Protein 4USX (pdb70)

Secondary structure (DSSP, 8-state):
-BPPPSBPPP-STTSB-BHHHHHHHHHHH-TT-EE-TTT-PEEPP-EEEE-SSS-EEEESSHHHHHHHHTTT-BTTEEE---SPPPEE-STTEEEESTT-EE-STT-EEESTT-B--------EEEETTEEEE-S--S-SEEEESSBTTB-EEEESBPPPP-STT---B-BHHHHHHHHHHHHHHHHHHHHHHHHHH--B-TTT--B-/--BPPPSBPPP-STTSBPBHHHHHHHHHHH-TT-EE-TTT-PEEPP-EEEE-SSS-EEEESSHHHHHHHHTTT-BTTEEEE--SPPPEE-STT-EEESTT-EE-STT-EEESTT-B--------EEEETTEEEE-S--S-SEEEES-BTTB-EEEESBPPPP-STT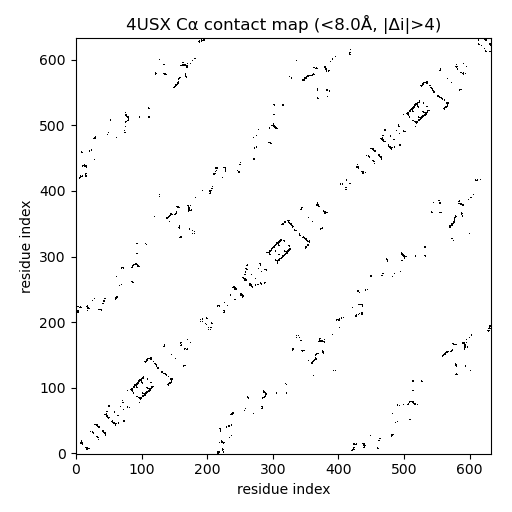---B-BHHHHHHHHHHHHHHHHHHHHHHHHHHHH-----TTT---/--BPPPSBPPP-STTSB-BHHHHHHHHHHH-TT-EE-TTT-PEEPP-EEEE-SSS-EEEESSHHHHHHHHTTT-BTTEEE---SPPPEE-STT-EEESTT-EE-STT-EEESTT-B--------EEEETTEEEE-S--S-SEEEES-BTTB-EEEESBPPPP-STT---B-BHHHHHHHHHHHHHHHHHHHHHHHHHH---S-EE-TTT--EE-

Foldseek 3Di:
DDDDPPADADDDPPGDHDPVRVQVVLVVQDQPWGQDPVPRDTDFHWDWADAQPRDIDIDRDDVVRVVCCVARNHPPAGEHDPAADEEECEDCEEFHYHCFYENYHHEYAAYHAWYFDFDAFDFWDADPNRTQGAAPGHDPYYYTDHDVVGHDDDDPADAFDDDRHTPGDHDPVRVVVVVVVVVVVLVVLVVVQVVVLCPADSVVRDRD/DDDDDDDADADDDPPGDHDPVVVQVVQVVQPQPWGQDPPPRDTDFHWDWFDAQPPDIDIDGDDVVRVVCCVAQNHPPAGEHDDAADEEECADCEEFHYHCFYQHYHHEYAAYHAWYFDFDAFDFWDADPNDTQGAAPRDDPGYYTDHDVVGHDDDDPADAFDDDRHTPGDHDPVVVVVVVVVVVVVLVVLQVVQQVVCVVPPDADSVVGRD/DDDDDPDADADDDPPGDHDQVRVQVVLVVQPQPWGQDPPPRDTAFHWDWADAQPGDIDIDRDDVVRVVCCVAQNHVPAGEHDPAADEEQQADCEAFHYHCFYEHYHPEYAAYHAWYFDFDAFDFWDADPNRTQGAAPGHDPGYYTDHDVVGHDDDDPADAFDDDRHTPGDHDDVVVVVVVVVVVVVLVVLVVVQAVVPPDDPWDADSVVRDTRD

Sequence (633 aa):
PVALHNVAPGTASTDAVNVGQLGAVTTGLGGGAAIDPKTGAVTAPSYTVYNADGTTSNVGNVGAAIDAINSTGIKYFHANSTKPDSQALGADSVAIGPNAVANNAGDVALGSSGAVTSQAGGTLSETINGVTYSFAGTTPIGTVSVGAPGVERTITNVAAGRIGQSSTDAINGSQLYGTNQSIEALTDKMNSLGNTVANSYNPQTGAVNGPVALHNVAPGTASTDAVNVGQLGAVTTGLGGGAAIDPKTGAVTAPSYTVYNADGTTSNVGNVGAAIDAINSTGIKYFHANSTKPDSQALGADSVAIGPNAVANNAGDVALGSGAVTSQAGGTLSETINGVTYSFAGTTPIGTVSVGAPGVERTITNVAAGRIGQSSTDAINGSQLYGTNQSIEALTDKMNSLGNTVANTLASYNPQTGAVGPVALHNVAPGTASTDAVNVGQLGAVTTGLGGGAAIDPKTGAVTAPSYTVYNADGTTSNVGNVGAAIDAINSTGIKYFHANSTKPDSQALGADSVAIGPNAVANNAGDVALGSSGAVTSQAGGTLSETINGVTYSFAGTTPIGTVSVGAPGVERTITNVAAGRIGQSSTDAINGSQLYGTNQSIEALTDKMNSLGNTVANGSGASYNPQTGAVNG

CATH classification: 2.150.10.10

Structure (mmCIF, N/CA/C/O backbone):
data_4USX
#
_entry.id   4USX
#
_cell.length_a   63.115
_cell.length_b   58.852
_cell.length_c   74.407
_cell.angle_alpha   90.00
_cell.angle_beta   104.65
_cell.angle_gamma   90.00
#
_symmetry.space_group_name_H-M   'P 1 21 1'
#
loop_
_entity.id
_entity.type
_entity.pdbx_description
1 polymer 'TRIMERIC AUTOTRANSPORTER ADHESIN'
2 non-polymer 'MAGNESIUM ION'
3 water water
#
loop_
_atom_site.group_PDB
_atom_site.id
_atom_site.type_symbol
_atom_site.label_atom_id
_atom_site.label_alt_id
_atom_site.label_comp_id
_atom_site.label_asym_id
_atom_site.label_entity_id
_atom_site.label_seq_id
_atom_site.pdbx_PDB_ins_code
_atom_site.Cartn_x
_atom_site.Cartn_y
_atom_site.Cartn_z
_atom_site.occupancy
_atom_site.B_iso_or_equiv
_atom_site.auth_seq_id
_atom_site.auth_comp_id
_atom_site.auth_asym_id
_atom_site.auth_atom_id
_atom_site.pdbx_PDB_model_num
ATOM 1 N N . PRO A 1 38 ? 39.444 4.875 72.563 1.00 49.17 678 PRO A N 1
ATOM 2 C CA . PRO A 1 38 ? 39.933 6.212 72.892 1.00 40.46 678 PRO A CA 1
ATOM 3 C C . PRO A 1 38 ? 40.999 6.745 71.933 1.00 36.38 678 PRO A C 1
ATOM 4 O O . PRO A 1 38 ? 41.066 7.960 71.765 1.00 39.57 678 PRO A O 1
ATOM 8 N N . VAL A 1 39 ? 41.818 5.887 71.326 1.00 36.68 679 VAL A N 1
ATOM 9 C CA . VAL A 1 39 ? 42.907 6.399 70.488 1.00 32.50 679 VAL A CA 1
ATOM 10 C C . VAL A 1 39 ? 42.908 5.829 69.064 1.00 39.02 679 VAL A C 1
ATOM 11 O O . VAL A 1 39 ? 42.614 4.653 68.844 1.00 36.72 679 VAL A O 1
ATOM 15 N N . ALA A 1 40 ? 43.230 6.687 68.099 1.00 36.89 680 ALA A N 1
ATOM 16 C CA . ALA A 1 40 ? 43.242 6.310 66.691 1.00 37.59 680 ALA A CA 1
ATOM 17 C C . ALA A 1 40 ? 44.565 5.676 66.285 1.00 40.08 680 ALA A C 1
ATOM 18 O O . ALA A 1 40 ? 45.632 6.088 66.749 1.00 43.30 680 ALA A O 1
ATOM 20 N N . LEU A 1 41 ? 44.483 4.677 65.412 1.00 37.62 681 LEU A N 1
ATOM 21 C CA . LEU A 1 41 ? 45.667 4.041 64.840 1.00 29.22 681 LEU A CA 1
ATOM 22 C C . LEU A 1 41 ? 45.984 4.643 63.476 1.00 32.86 681 LEU A C 1
ATOM 23 O O . LEU A 1 41 ? 45.178 4.532 62.542 1.00 29.68 681 LEU A O 1
ATOM 28 N N . HIS A 1 42 ? 47.151 5.269 63.354 1.00 28.10 682 HIS A N 1
ATOM 29 C CA . HIS A 1 42 ? 47.541 5.908 62.100 1.00 29.26 682 HIS A CA 1
ATOM 30 C C . HIS A 1 42 ? 48.442 5.020 61.248 1.00 26.63 682 HIS A C 1
ATOM 31 O O . HIS A 1 42 ? 48.900 3.968 61.693 1.00 27.35 682 HIS A O 1
ATOM 38 N N . ASN A 1 43 ? 48.686 5.467 60.020 1.00 27.16 683 ASN A N 1
ATOM 39 C CA . ASN A 1 43 ? 49.670 4.859 59.133 1.00 27.73 683 ASN A CA 1
ATOM 40 C C . ASN A 1 43 ? 49.399 3.379 58.887 1.00 29.71 683 ASN A C 1
ATOM 41 O O . ASN A 1 43 ? 50.332 2.579 58.789 1.00 28.38 683 ASN A O 1
ATOM 46 N N . VAL A 1 44 ? 48.118 3.023 58.794 1.00 23.74 684 VAL A N 1
ATOM 47 C CA . VAL A 1 44 ? 47.713 1.653 58.483 1.00 26.32 684 VAL A CA 1
ATOM 48 C C . VAL A 1 44 ? 47.517 1.500 56.979 1.00 28.42 684 VAL A C 1
ATOM 49 O O . VAL A 1 44 ? 46.695 2.198 56.378 1.00 24.24 684 VAL A O 1
ATOM 53 N N . ALA A 1 45 ? 48.286 0.595 56.379 1.00 25.81 685 ALA A N 1
ATOM 54 C CA . ALA A 1 45 ? 48.161 0.292 54.964 1.00 26.11 685 ALA A CA 1
ATOM 55 C C . ALA A 1 45 ? 46.915 -0.571 54.747 1.00 23.86 685 ALA A C 1
ATOM 56 O O . ALA A 1 45 ? 46.444 -1.216 55.681 1.00 22.13 685 ALA A O 1
ATOM 58 N N . PRO A 1 46 ? 46.372 -0.575 53.521 1.00 24.05 686 PRO A N 1
ATOM 59 C CA . PRO A 1 46 ? 45.144 -1.349 53.260 1.00 20.84 686 PRO A CA 1
ATOM 60 C C . PRO A 1 46 ? 45.319 -2.848 53.531 1.00 20.67 686 PRO A C 1
ATOM 61 O O . PRO A 1 46 ? 46.319 -3.442 53.099 1.00 19.89 686 PRO A O 1
ATOM 65 N N . GLY A 1 47 ? 44.369 -3.445 54.248 1.00 18.18 687 GLY A N 1
ATOM 66 C CA . GLY A 1 47 ? 44.440 -4.870 54.558 1.00 16.16 687 GLY A CA 1
ATOM 67 C C . GLY A 1 47 ? 44.131 -5.725 53.348 1.00 20.72 687 GLY A C 1
ATOM 68 O O . GLY A 1 47 ? 43.321 -5.341 52.512 1.00 20.68 687 GLY A O 1
ATOM 69 N N . THR A 1 48 ? 44.766 -6.892 53.251 1.00 21.53 688 THR A N 1
ATOM 70 C CA . THR A 1 48 ? 44.528 -7.798 52.126 1.00 22.02 688 THR A CA 1
ATOM 71 C C . THR A 1 48 ? 44.036 -9.184 52.550 1.00 23.25 688 THR A C 1
ATOM 72 O O . THR A 1 48 ? 43.044 -9.682 52.026 1.00 23.09 688 THR A O 1
ATOM 76 N N . ALA A 1 49 ? 44.749 -9.819 53.476 1.00 21.35 689 ALA A N 1
ATOM 77 C CA . ALA A 1 49 ? 44.312 -11.101 54.022 1.00 19.67 689 ALA A CA 1
ATOM 78 C C . ALA A 1 49 ? 43.101 -10.883 54.927 1.00 20.97 689 ALA A C 1
ATOM 79 O O . ALA A 1 49 ? 42.911 -9.786 55.455 1.00 18.22 689 ALA A O 1
ATOM 81 N N . SER A 1 50 ? 42.294 -11.922 55.125 1.00 18.82 690 SER A N 1
ATOM 82 C CA . SER A 1 50 ? 41.033 -11.761 55.850 1.00 22.43 690 SER A CA 1
ATOM 83 C C . SER A 1 50 ? 41.251 -11.296 57.286 1.00 21.11 690 SER A C 1
ATOM 84 O O . SER A 1 50 ? 40.379 -10.650 57.867 1.00 18.61 690 SER A O 1
ATOM 87 N N . THR A 1 51 ? 42.414 -11.612 57.859 1.00 20.35 691 THR A N 1
ATOM 88 C CA . THR A 1 51 ? 42.713 -11.169 59.218 1.00 18.77 691 THR A CA 1
ATOM 89 C C . THR A 1 51 ? 43.606 -9.931 59.275 1.00 20.03 691 THR A C 1
ATOM 90 O O . THR A 1 51 ? 44.286 -9.713 60.273 1.00 20.54 691 THR A O 1
ATOM 94 N N . ASP A 1 52 ? 43.592 -9.123 58.216 1.00 20.34 692 ASP A N 1
ATOM 95 C CA . ASP A 1 52 ? 44.268 -7.821 58.214 1.00 20.03 692 ASP A CA 1
ATOM 96 C C . ASP A 1 52 ? 43.318 -6.709 58.627 1.00 23.15 692 ASP A C 1
ATOM 97 O O . ASP A 1 52 ? 42.122 -6.785 58.347 1.00 16.71 692 ASP A O 1
ATOM 102 N N . ALA A 1 53 ? 43.847 -5.661 59.258 1.00 18.57 693 ALA A N 1
ATOM 103 C CA . ALA A 1 53 ? 43.020 -4.506 59.619 1.00 21.21 693 ALA A CA 1
ATOM 104 C C . ALA A 1 53 ? 42.601 -3.741 58.377 1.00 18.95 693 ALA A C 1
ATOM 105 O O . ALA A 1 53 ? 43.280 -3.774 57.357 1.00 18.77 693 ALA A O 1
ATOM 107 N N . VAL A 1 54 ? 41.472 -3.051 58.480 1.00 17.91 694 VAL A N 1
ATOM 108 C CA . VAL A 1 54 ? 40.913 -2.269 57.386 1.00 18.87 694 VAL A CA 1
ATOM 109 C C . VAL A 1 54 ? 41.135 -0.772 57.624 1.00 20.89 694 VAL A C 1
ATOM 110 O O . VAL A 1 54 ? 40.976 -0.317 58.758 1.00 19.99 694 VAL A O 1
ATOM 114 N N . ASN A 1 55 ? 41.493 -0.003 56.591 1.00 16.14 695 ASN A N 1
ATOM 115 C CA . ASN A 1 55 ? 41.614 1.438 56.791 1.00 20.82 695 ASN A CA 1
ATOM 116 C C . ASN A 1 55 ? 40.467 2.249 56.181 1.00 20.65 695 ASN A C 1
ATOM 117 O O . ASN A 1 55 ? 39.646 1.729 55.438 1.00 20.57 695 ASN A O 1
ATOM 122 N N . VAL A 1 56 ? 40.419 3.529 56.534 1.00 20.40 696 VAL A N 1
ATOM 123 C CA . VAL A 1 56 ? 39.349 4.431 56.108 1.00 19.99 696 VAL A CA 1
ATOM 124 C C . VAL A 1 56 ? 39.181 4.515 54.584 1.00 22.28 696 VAL A C 1
ATOM 125 O O . VAL A 1 56 ? 38.049 4.594 54.074 1.00 18.78 696 VAL A O 1
ATOM 129 N N . GLY A 1 57 ? 40.299 4.485 53.863 1.00 20.60 697 GLY A N 1
ATOM 130 C CA . GLY A 1 57 ? 40.268 4.476 52.412 1.00 22.16 697 GLY A CA 1
ATOM 131 C C . GLY A 1 57 ? 39.475 3.309 51.865 1.00 21.13 697 GLY A C 1
ATOM 132 O O . GLY A 1 57 ? 38.721 3.442 50.894 1.00 19.44 697 GLY A O 1
ATOM 133 N N . GLN A 1 58 ? 39.646 2.151 52.495 1.00 19.65 698 GLN A N 1
ATOM 134 C CA . GLN A 1 58 ? 38.914 0.965 52.102 1.00 18.45 698 GLN A CA 1
ATOM 135 C C . GLN A 1 58 ? 37.434 1.094 52.457 1.00 21.34 698 GLN A C 1
ATOM 136 O O . GLN A 1 58 ? 36.577 0.825 51.619 1.00 20.06 698 GLN A O 1
ATOM 142 N N . LEU A 1 59 ? 37.124 1.511 53.685 1.00 18.85 699 LEU A N 1
ATOM 143 C CA . LEU A 1 59 ? 35.718 1.646 54.081 1.00 21.01 699 LEU A CA 1
ATOM 144 C C . LEU A 1 59 ? 35.027 2.727 53.252 1.00 21.25 699 LEU A C 1
ATOM 145 O O . LEU A 1 59 ? 33.851 2.585 52.889 1.00 20.27 699 LEU A O 1
ATOM 150 N N . GLY A 1 60 ? 35.758 3.801 52.959 1.00 21.13 700 GLY A N 1
ATOM 151 C CA . GLY A 1 60 ? 35.221 4.901 52.164 1.00 22.01 700 GLY A CA 1
ATOM 152 C C . GLY A 1 60 ? 34.761 4.449 50.788 1.00 22.93 700 GLY A C 1
ATOM 153 O O . GLY A 1 60 ? 33.792 4.985 50.225 1.00 23.59 700 GLY A O 1
ATOM 154 N N . ALA A 1 61 ? 35.451 3.454 50.233 1.00 22.01 701 ALA A N 1
ATOM 155 C CA . ALA A 1 61 ? 35.060 2.915 48.934 1.00 24.88 701 ALA A CA 1
ATOM 156 C C . ALA A 1 61 ? 33.696 2.241 49.017 1.00 22.85 701 ALA A C 1
ATOM 157 O O . ALA A 1 61 ? 32.922 2.271 48.064 1.00 20.70 701 ALA A O 1
ATOM 159 N N . VAL A 1 62 ? 33.391 1.649 50.167 1.00 22.67 702 VAL A N 1
ATOM 160 C CA . VAL A 1 62 ? 32.095 1.011 50.354 1.00 22.48 702 VAL A CA 1
ATOM 161 C C . VAL A 1 62 ? 30.979 2.036 50.512 1.00 24.00 702 VAL A C 1
ATOM 162 O O . VAL A 1 62 ? 29.900 1.869 49.934 1.00 24.02 702 VAL A O 1
ATOM 166 N N . THR A 1 63 ? 31.218 3.101 51.279 1.00 20.96 703 THR A N 1
ATOM 167 C CA . THR A 1 63 ? 30.230 4.177 51.346 1.00 22.47 703 THR A CA 1
ATOM 168 C C . THR A 1 63 ? 30.033 4.785 49.967 1.00 22.80 703 THR A C 1
ATOM 169 O O . THR A 1 63 ? 28.914 5.128 49.582 1.00 21.58 703 THR A O 1
ATOM 173 N N . THR A 1 64 ? 31.118 4.917 49.216 1.00 17.08 704 THR A N 1
ATOM 174 C CA . THR A 1 64 ? 31.010 5.466 47.873 1.00 19.27 704 THR A CA 1
ATOM 175 C C . THR A 1 64 ? 30.100 4.574 46.992 1.00 18.58 704 THR A C 1
ATOM 176 O O . THR A 1 64 ? 29.320 5.082 46.181 1.00 17.23 704 THR A O 1
ATOM 180 N N . GLY A 1 65 ? 30.190 3.259 47.184 1.00 15.67 705 GLY A N 1
ATOM 181 C CA . GLY A 1 65 ? 29.352 2.301 46.469 1.00 17.26 705 GLY A CA 1
ATOM 182 C C . GLY A 1 65 ? 27.881 2.384 46.829 1.00 17.50 705 GLY A C 1
ATOM 183 O O . GLY A 1 65 ? 27.009 2.033 46.024 1.00 16.84 705 GLY A O 1
ATOM 184 N N . LEU A 1 66 ? 27.594 2.816 48.051 1.00 13.81 706 LEU A N 1
ATOM 185 C CA . LEU A 1 66 ? 26.213 3.055 48.470 1.00 21.33 706 LEU A CA 1
ATOM 186 C C . LEU A 1 66 ? 25.618 4.262 47.741 1.00 18.96 706 LEU A C 1
ATOM 187 O O . LEU A 1 66 ? 24.427 4.282 47.359 1.00 16.24 706 LEU A O 1
ATOM 192 N N . GLY A 1 67 ? 26.455 5.276 47.552 1.00 17.95 707 GLY A N 1
ATOM 193 C CA . GLY A 1 67 ? 26.012 6.510 46.925 1.00 16.13 707 GLY A CA 1
ATOM 194 C C . GLY A 1 67 ? 25.080 7.299 47.822 1.00 16.92 707 GLY A C 1
ATOM 195 O O . GLY A 1 67 ? 25.091 7.129 49.036 1.00 16.70 707 GLY A O 1
ATOM 196 N N . GLY A 1 68 ? 24.269 8.163 47.212 1.00 18.48 708 GLY A N 1
ATOM 197 C CA . GLY A 1 68 ? 23.277 8.947 47.930 1.00 19.53 708 GLY A CA 1
ATOM 198 C C . GLY A 1 68 ? 23.847 9.812 49.029 1.00 18.41 708 GLY A C 1
ATOM 199 O O . GLY A 1 68 ? 23.170 10.082 50.030 1.00 16.91 708 GLY A O 1
ATOM 200 N N . GLY A 1 69 ? 25.099 10.229 48.855 1.00 18.43 709 GLY A N 1
ATOM 201 C CA . GLY A 1 69 ? 25.773 11.064 49.838 1.00 21.16 709 GLY A CA 1
ATOM 202 C C . GLY A 1 69 ? 26.367 10.351 51.046 1.00 20.84 709 GLY A C 1
ATOM 203 O O . GLY A 1 69 ? 26.839 11.009 51.993 1.00 18.39 709 GLY A O 1
ATOM 204 N N . ALA A 1 70 ? 26.347 9.019 51.037 1.00 17.74 710 ALA A N 1
ATOM 205 C CA . ALA A 1 70 ? 26.968 8.257 52.120 1.00 16.59 710 ALA A CA 1
ATOM 206 C C . ALA A 1 70 ? 28.446 8.641 52.200 1.00 17.90 710 ALA A C 1
ATOM 207 O O . ALA A 1 70 ? 29.108 8.793 51.173 1.00 20.49 710 ALA A O 1
ATOM 209 N N . ALA A 1 71 ? 28.957 8.826 53.409 1.00 17.46 711 ALA A N 1
ATOM 210 C CA . ALA A 1 71 ? 30.314 9.350 53.555 1.00 18.33 711 ALA A CA 1
ATOM 211 C C . ALA A 1 71 ? 30.885 9.161 54.942 1.00 21.05 711 ALA A C 1
ATOM 212 O O . ALA A 1 71 ? 30.150 8.979 55.911 1.00 20.10 711 ALA A O 1
ATOM 214 N N . ILE A 1 72 ? 32.214 9.232 55.026 1.00 20.09 712 ILE A N 1
ATOM 215 C CA . ILE A 1 72 ? 32.905 9.285 56.303 1.00 18.63 712 ILE A CA 1
ATOM 216 C C . ILE A 1 72 ? 33.435 10.709 56.505 1.00 24.14 712 ILE A C 1
ATOM 217 O O . ILE A 1 72 ? 34.127 11.252 55.643 1.00 19.35 712 ILE A O 1
ATOM 222 N N . ASP A 1 73 ? 33.092 11.325 57.630 1.00 21.64 713 ASP A N 1
ATOM 223 C CA . ASP A 1 73 ? 33.514 12.696 57.881 1.00 23.60 713 ASP A CA 1
ATOM 224 C C . ASP A 1 73 ? 35.030 12.751 58.140 1.00 25.88 713 ASP A C 1
ATOM 225 O O . ASP A 1 73 ? 35.534 12.066 59.030 1.00 22.61 713 ASP A O 1
ATOM 230 N N . PRO A 1 74 ? 35.761 13.559 57.347 1.00 27.72 714 PRO A N 1
ATOM 231 C CA . PRO A 1 74 ? 37.228 13.615 57.448 1.00 28.99 714 PRO A CA 1
ATOM 232 C C . PRO A 1 74 ? 37.732 14.245 58.749 1.00 32.89 714 PRO A C 1
ATOM 233 O O . PRO A 1 74 ? 38.926 14.153 59.058 1.00 31.21 714 PRO A O 1
ATOM 237 N N . LYS A 1 75 ? 36.825 14.856 59.506 1.00 29.44 715 LYS A N 1
ATOM 238 C CA . LYS A 1 75 ? 37.165 15.526 60.759 1.00 32.66 715 LYS A CA 1
ATOM 239 C C . LYS A 1 75 ? 36.951 14.605 61.954 1.00 31.73 715 LYS A C 1
ATOM 240 O O . LYS A 1 75 ? 37.795 14.509 62.845 1.00 32.32 715 LYS A O 1
ATOM 246 N N . THR A 1 76 ? 35.824 13.900 61.948 1.00 26.94 716 THR A N 1
ATOM 247 C CA . THR A 1 76 ? 35.360 13.157 63.123 1.00 27.27 716 THR A CA 1
ATOM 248 C C . THR A 1 76 ? 35.213 11.651 62.918 1.00 28.78 716 THR A C 1
ATOM 249 O O . THR A 1 76 ? 35.101 10.897 63.888 1.00 27.86 716 THR A O 1
ATOM 253 N N . GLY A 1 77 ? 35.208 11.207 61.665 1.00 25.12 717 GLY A N 1
ATOM 254 C CA . GLY A 1 77 ? 35.063 9.792 61.382 1.00 24.56 717 GLY A CA 1
ATOM 255 C C . GLY A 1 77 ? 33.618 9.326 61.404 1.00 22.65 717 GLY A C 1
ATOM 256 O O . GLY A 1 77 ? 33.336 8.144 61.179 1.00 20.04 717 GLY A O 1
ATOM 257 N N . ALA A 1 78 ? 32.696 10.249 61.673 1.00 25.80 718 ALA A N 1
ATOM 258 C CA . ALA A 1 78 ? 31.269 9.917 61.687 1.00 21.54 718 ALA A CA 1
ATOM 259 C C . ALA A 1 78 ? 30.810 9.488 60.302 1.00 17.72 718 ALA A C 1
ATOM 260 O O . ALA A 1 78 ? 31.247 10.043 59.295 1.00 19.62 718 ALA A O 1
ATOM 262 N N . VAL A 1 79 ? 29.933 8.490 60.251 1.00 22.93 719 VAL A N 1
ATOM 263 C CA . VAL A 1 79 ? 29.410 8.018 58.974 1.00 19.28 719 VAL A CA 1
ATOM 264 C C . VAL A 1 79 ? 28.049 8.654 58.652 1.00 22.13 719 VAL A C 1
ATOM 265 O O . VAL A 1 79 ? 27.124 8.629 59.463 1.00 25.34 719 VAL A O 1
ATOM 269 N N . THR A 1 80 ? 27.946 9.244 57.473 1.00 16.51 720 THR A N 1
ATOM 270 C CA . THR A 1 80 ? 26.666 9.778 56.994 1.00 19.17 720 THR A CA 1
ATOM 271 C C . THR A 1 80 ? 25.903 8.670 56.265 1.00 18.34 720 THR A C 1
ATOM 272 O O . THR A 1 80 ? 26.459 8.038 55.374 1.00 19.61 720 THR A O 1
ATOM 276 N N . ALA A 1 81 ? 24.646 8.428 56.640 1.00 20.15 721 ALA A N 1
ATOM 277 C CA . ALA A 1 81 ? 23.807 7.462 55.908 1.00 20.16 721 ALA A CA 1
ATOM 278 C C . ALA A 1 81 ? 23.590 7.889 54.458 1.00 18.16 721 ALA A C 1
ATOM 279 O O . ALA A 1 81 ? 23.647 9.080 54.136 1.00 19.18 721 ALA A O 1
ATOM 281 N N . PRO A 1 82 ? 23.327 6.917 53.568 1.00 17.39 722 PRO A N 1
ATOM 282 C CA . PRO A 1 82 ? 22.901 7.310 52.226 1.00 18.59 722 PRO A CA 1
ATOM 283 C C . PRO A 1 82 ? 21.500 7.905 52.286 1.00 15.78 722 PRO A C 1
ATOM 284 O O . PRO A 1 82 ? 20.754 7.603 53.221 1.00 16.91 722 PRO A O 1
ATOM 288 N N . SER A 1 83 ? 21.149 8.743 51.320 1.00 15.46 723 SER A N 1
ATOM 289 C CA . SER A 1 83 ? 19.774 9.237 51.221 1.00 19.82 723 SER A CA 1
ATOM 290 C C . SER A 1 83 ? 19.245 8.987 49.808 1.00 16.63 723 SER A C 1
ATOM 291 O O . SER A 1 83 ? 19.761 9.554 48.841 1.00 17.28 723 SER A O 1
ATOM 294 N N . TYR A 1 84 ? 18.240 8.118 49.687 1.00 17.66 724 TYR A N 1
ATOM 295 C CA . TYR A 1 84 ? 17.684 7.772 48.383 1.00 15.63 724 TYR A CA 1
ATOM 296 C C . TYR A 1 84 ? 16.277 8.326 48.205 1.00 16.62 724 TYR A C 1
ATOM 297 O O . TYR A 1 84 ? 15.420 8.133 49.065 1.00 18.59 724 TYR A O 1
ATOM 306 N N . THR A 1 85 ? 16.040 8.987 47.080 1.00 15.40 725 THR A N 1
ATOM 307 C CA . THR A 1 85 ? 14.717 9.513 46.764 1.00 13.25 725 THR A CA 1
ATOM 308 C C . THR A 1 85 ? 13.839 8.451 46.102 1.00 15.33 725 THR A C 1
ATOM 309 O O . THR A 1 85 ? 14.199 7.886 45.064 1.00 13.01 725 THR A O 1
ATOM 313 N N . VAL A 1 86 ? 12.683 8.191 46.701 1.00 13.49 726 VAL A N 1
ATOM 314 C CA . VAL A 1 86 ? 11.711 7.303 46.072 1.00 12.61 726 VAL A CA 1
ATOM 315 C C . VAL A 1 86 ? 10.438 8.093 45.787 1.00 15.65 726 VAL A C 1
ATOM 316 O O . VAL A 1 86 ? 10.168 9.117 46.424 1.00 12.86 726 VAL A O 1
ATOM 320 N N . TYR A 1 87 ? 9.667 7.623 44.812 1.00 13.70 727 TYR A N 1
ATOM 321 C CA . TYR A 1 87 ? 8.516 8.392 44.335 1.00 13.29 727 TYR A CA 1
ATOM 322 C C . TYR A 1 87 ? 7.235 7.754 44.822 1.00 14.87 727 TYR A C 1
ATOM 323 O O . TYR A 1 87 ? 6.996 6.573 44.581 1.00 11.10 727 TYR A O 1
ATOM 332 N N . ASN A 1 88 ? 6.426 8.526 45.545 1.00 13.94 728 ASN A N 1
ATOM 333 C CA . ASN A 1 88 ? 5.165 8.007 46.069 1.00 14.22 728 ASN A CA 1
ATOM 334 C C . ASN A 1 88 ? 4.089 8.058 44.978 1.00 12.69 728 ASN A C 1
ATOM 335 O O . ASN A 1 88 ? 4.379 8.467 43.855 1.00 13.20 728 ASN A O 1
ATOM 340 N N . ALA A 1 89 ? 2.865 7.639 45.299 1.00 12.58 729 ALA A N 1
ATOM 341 C CA . ALA A 1 89 ? 1.809 7.580 44.284 1.00 15.07 729 ALA A CA 1
ATOM 342 C C . ALA A 1 89 ? 0.930 8.836 44.244 1.00 17.15 729 ALA A C 1
ATOM 343 O O . ALA A 1 89 ? 0.027 8.943 43.403 1.00 14.46 729 ALA A O 1
ATOM 345 N N . ASP A 1 90 ? 1.199 9.786 45.137 1.00 13.69 730 ASP A N 1
ATOM 346 C CA . ASP A 1 90 ? 0.358 10.978 45.285 1.00 15.07 730 ASP A CA 1
ATOM 347 C C . ASP A 1 90 ? 1.041 12.273 44.849 1.00 16.02 730 ASP A C 1
ATOM 348 O O . ASP A 1 90 ? 0.669 13.362 45.297 1.00 19.09 730 ASP A O 1
ATOM 353 N N . GLY A 1 91 ? 2.048 12.166 43.993 1.00 14.51 731 GLY A N 1
ATOM 354 C CA . GLY A 1 91 ? 2.736 13.355 43.515 1.00 14.34 731 GLY A CA 1
ATOM 355 C C . GLY A 1 91 ? 3.850 13.831 44.439 1.00 16.40 731 GLY A C 1
ATOM 356 O O . GLY A 1 91 ? 4.503 14.848 44.160 1.00 16.16 731 GLY A O 1
ATOM 357 N N . THR A 1 92 ? 4.067 13.110 45.536 1.00 14.21 732 THR A N 1
ATOM 358 C CA . THR A 1 92 ? 5.150 13.439 46.472 1.00 17.20 732 THR A CA 1
ATOM 359 C C . THR A 1 92 ? 6.334 12.497 46.314 1.00 16.67 732 THR A C 1
ATOM 360 O O . THR A 1 92 ? 6.224 11.465 45.663 1.00 15.05 732 THR A O 1
ATOM 364 N N . THR A 1 93 ? 7.463 12.861 46.925 1.00 15.80 733 THR A N 1
ATOM 365 C CA . THR A 1 93 ? 8.606 11.961 47.064 1.00 16.95 733 THR A CA 1
ATOM 366 C C . THR A 1 93 ? 8.935 11.799 48.551 1.00 17.92 733 THR A C 1
ATOM 367 O O . THR A 1 93 ? 8.505 12.610 49.385 1.00 16.79 733 THR A O 1
ATOM 371 N N . SER A 1 94 ? 9.669 10.741 48.882 1.00 17.81 734 SER A N 1
ATOM 372 C CA . SER A 1 94 ? 10.217 10.556 50.228 1.00 16.91 734 SER A CA 1
ATOM 373 C C . SER A 1 94 ? 11.699 10.223 50.126 1.00 18.70 734 SER A C 1
ATOM 374 O O . SER A 1 94 ? 12.138 9.699 49.105 1.00 16.03 734 SER A O 1
ATOM 377 N N . ASN A 1 95 ? 12.470 10.541 51.167 1.00 18.62 735 ASN A N 1
ATOM 378 C CA . ASN A 1 95 ? 13.856 10.077 51.254 1.00 18.13 735 ASN A CA 1
ATOM 379 C C . ASN A 1 95 ? 13.981 8.922 52.241 1.00 16.85 735 ASN A C 1
ATOM 380 O O . ASN A 1 95 ? 13.457 8.995 53.352 1.00 17.53 735 ASN A O 1
ATOM 385 N N . VAL A 1 96 ? 14.664 7.850 51.844 1.00 16.54 736 VAL A N 1
ATOM 386 C CA . VAL A 1 96 ? 14.884 6.728 52.760 1.00 14.14 736 VAL A CA 1
ATOM 387 C C . VAL A 1 96 ? 16.385 6.546 52.969 1.00 16.04 736 VAL A C 1
ATOM 388 O O . VAL A 1 96 ? 17.185 6.974 52.129 1.00 17.84 736 VAL A O 1
ATOM 392 N N . GLY A 1 97 ? 16.758 5.921 54.088 1.00 17.11 737 GLY A N 1
ATOM 393 C CA . GLY A 1 97 ? 18.149 5.917 54.543 1.00 15.12 737 GLY A CA 1
ATOM 394 C C . GLY A 1 97 ? 18.917 4.614 54.371 1.00 15.20 737 GLY A C 1
ATOM 395 O O . GLY A 1 97 ? 20.020 4.450 54.887 1.00 15.29 737 GLY A O 1
ATOM 396 N N . ASN A 1 98 ? 18.349 3.685 53.619 1.00 14.98 738 ASN A N 1
ATOM 397 C CA . ASN A 1 98 ? 18.999 2.398 53.401 1.00 15.46 738 ASN A CA 1
ATOM 398 C C . ASN A 1 98 ? 18.418 1.723 52.167 1.00 16.92 738 ASN A C 1
ATOM 399 O O . ASN A 1 98 ? 17.285 2.030 51.754 1.00 15.74 738 ASN A O 1
ATOM 404 N N . VAL A 1 99 ? 19.196 0.820 51.573 1.00 15.69 739 VAL A N 1
ATOM 405 C CA . VAL A 1 99 ? 18.853 0.252 50.275 1.00 14.78 739 VAL A CA 1
ATOM 406 C C . VAL A 1 99 ? 17.592 -0.619 50.353 1.00 17.79 739 VAL A C 1
ATOM 407 O O . VAL A 1 99 ? 16.717 -0.543 49.478 1.00 18.13 739 VAL A O 1
ATOM 411 N N . GLY A 1 100 ? 17.468 -1.417 51.410 1.00 14.95 740 GLY A N 1
ATOM 412 C CA . GLY A 1 100 ? 16.259 -2.206 51.610 1.00 14.28 740 GLY A CA 1
ATOM 413 C C . GLY A 1 100 ? 14.968 -1.402 51.573 1.00 14.19 740 GLY A C 1
ATOM 414 O O . GLY A 1 100 ? 13.960 -1.828 50.981 1.00 14.91 740 GLY A O 1
ATOM 415 N N . ALA A 1 101 ? 14.991 -0.229 52.194 1.00 14.41 741 ALA A N 1
ATOM 416 C CA . ALA A 1 101 ? 13.818 0.638 52.254 1.00 14.82 741 ALA A CA 1
ATOM 417 C C . ALA A 1 101 ? 13.450 1.152 50.874 1.00 15.13 741 ALA A C 1
ATOM 418 O O . ALA A 1 101 ? 12.267 1.324 50.559 1.00 17.85 741 ALA A O 1
ATOM 420 N N . ALA A 1 102 ? 14.466 1.399 50.054 1.00 13.35 742 ALA A N 1
ATOM 421 C CA . ALA A 1 102 ? 14.257 1.827 48.675 1.00 14.88 742 ALA A CA 1
ATOM 422 C C . ALA A 1 102 ? 13.662 0.708 47.806 1.00 14.41 742 ALA A C 1
ATOM 423 O O . ALA A 1 102 ? 12.746 0.942 47.014 1.00 13.18 742 ALA A O 1
ATOM 425 N N . ILE A 1 103 ? 14.200 -0.502 47.932 1.00 14.38 743 ILE A N 1
ATOM 426 C CA . ILE A 1 103 ? 13.644 -1.642 47.205 1.00 11.75 743 ILE A CA 1
ATOM 427 C C . ILE A 1 103 ? 12.191 -1.903 47.634 1.00 11.77 743 ILE A C 1
ATOM 428 O O . ILE A 1 103 ? 11.335 -2.221 46.802 1.00 14.06 743 ILE A O 1
ATOM 433 N N . ASP A 1 104 ? 11.905 -1.776 48.926 1.00 14.05 744 ASP A N 1
ATOM 434 C CA . ASP A 1 104 ? 10.545 -1.995 49.404 1.00 15.57 744 ASP A CA 1
ATOM 435 C C . ASP A 1 104 ? 9.579 -0.917 48.881 1.00 12.42 744 ASP A C 1
ATOM 436 O O . ASP A 1 104 ? 8.404 -1.204 48.611 1.00 14.72 744 ASP A O 1
ATOM 441 N N . ALA A 1 105 ? 10.065 0.310 48.729 1.00 12.53 745 ALA A N 1
ATOM 442 C CA . ALA A 1 105 ? 9.247 1.375 48.134 1.00 13.57 745 ALA A CA 1
ATOM 443 C C . ALA A 1 105 ? 8.942 1.075 46.670 1.00 12.66 745 ALA A C 1
ATOM 444 O O . ALA A 1 105 ? 7.791 1.189 46.221 1.00 13.34 745 ALA A O 1
ATOM 446 N N . ILE A 1 106 ? 9.981 0.697 45.931 1.00 13.61 746 ILE A N 1
ATOM 447 C CA . ILE A 1 106 ? 9.846 0.290 44.536 1.00 11.62 746 ILE A CA 1
ATOM 448 C C . ILE A 1 106 ? 8.778 -0.806 44.415 1.00 11.45 746 ILE A C 1
ATOM 449 O O . ILE A 1 106 ? 7.929 -0.767 43.515 1.00 12.03 746 ILE A O 1
ATOM 454 N N . ASN A 1 107 ? 8.790 -1.749 45.356 1.00 12.16 747 ASN A N 1
ATOM 455 C CA . ASN A 1 107 ? 7.827 -2.854 45.348 1.00 12.57 747 ASN A CA 1
ATOM 456 C C . ASN A 1 107 ? 6.523 -2.589 46.104 1.00 14.56 747 ASN A C 1
ATOM 457 O O . ASN A 1 107 ? 5.856 -3.528 46.536 1.00 15.24 747 ASN A O 1
ATOM 462 N N . SER A 1 108 ? 6.146 -1.321 46.247 1.00 12.34 748 SER A N 1
ATOM 463 C CA . SER A 1 108 ? 4.879 -0.999 46.889 1.00 14.71 748 SER A CA 1
ATOM 464 C C . SER A 1 108 ? 4.261 0.232 46.256 1.00 12.96 748 SER A C 1
ATOM 465 O O . SER A 1 108 ? 3.182 0.154 45.675 1.00 14.09 748 SER A O 1
ATOM 468 N N . THR A 1 109 ? 4.958 1.359 46.361 1.00 12.37 749 THR A N 1
ATOM 469 C CA . THR A 1 109 ? 4.460 2.617 45.825 1.00 13.98 749 THR A CA 1
ATOM 470 C C . THR A 1 109 ? 4.889 2.825 44.376 1.00 14.08 749 THR A C 1
ATOM 471 O O . THR A 1 109 ? 4.321 3.659 43.669 1.00 14.74 749 THR A O 1
ATOM 475 N N . GLY A 1 110 ? 5.884 2.065 43.928 1.00 12.80 750 GLY A N 1
ATOM 476 C CA . GLY A 1 110 ? 6.254 2.078 42.517 1.00 15.33 750 GLY A CA 1
ATOM 477 C C . GLY A 1 110 ? 7.507 2.882 42.164 1.00 14.26 750 GLY A C 1
ATOM 478 O O . GLY A 1 110 ? 8.376 3.102 43.010 1.00 15.38 750 GLY A O 1
ATOM 479 N N . ILE A 1 111 ? 7.611 3.278 40.892 1.00 11.66 751 ILE A N 1
ATOM 480 C CA . ILE A 1 111 ? 8.734 4.085 40.398 1.00 12.72 751 ILE A CA 1
ATOM 481 C C . ILE A 1 111 ? 8.163 5.275 39.633 1.00 13.01 751 ILE A C 1
ATOM 482 O O . ILE A 1 111 ? 6.979 5.265 39.273 1.00 13.75 751 ILE A O 1
ATOM 487 N N . LYS A 1 112 ? 8.982 6.294 39.385 1.00 12.35 752 LYS A N 1
ATOM 488 C CA . LYS A 1 112 ? 8.507 7.457 38.631 1.00 10.98 752 LYS A CA 1
ATOM 489 C C . LYS A 1 112 ? 7.883 7.020 37.297 1.00 14.07 752 LYS A C 1
ATOM 490 O O . LYS A 1 112 ? 8.481 6.224 36.552 1.00 12.47 752 LYS A O 1
ATOM 496 N N . TYR A 1 113 ? 6.678 7.537 37.029 1.00 13.85 753 TYR A N 1
ATOM 497 C CA . TYR A 1 113 ? 5.875 7.278 35.819 1.00 12.20 753 TYR A CA 1
ATOM 498 C C . TYR A 1 113 ? 5.182 5.900 35.809 1.00 12.04 753 TYR A C 1
ATOM 499 O O . TYR A 1 113 ? 4.459 5.584 34.860 1.00 12.15 753 TYR A O 1
ATOM 508 N N . PHE A 1 114 ? 5.388 5.089 36.841 1.00 12.29 754 PHE A N 1
ATOM 509 C CA . PHE A 1 114 ? 4.710 3.779 36.932 1.00 11.37 754 PHE A CA 1
ATOM 510 C C . PHE A 1 114 ? 4.286 3.532 38.381 1.00 11.45 754 PHE A C 1
ATOM 511 O O . PHE A 1 114 ? 5.076 3.043 39.195 1.00 11.88 754 PHE A O 1
ATOM 519 N N . HIS A 1 115 ? 3.054 3.906 38.709 1.00 10.34 755 HIS A N 1
ATOM 520 C CA . HIS A 1 115 ? 2.531 3.752 40.067 1.00 9.89 755 HIS A CA 1
ATOM 521 C C . HIS A 1 115 ? 1.219 2.981 40.109 1.00 13.11 755 HIS A C 1
ATOM 522 O O . HIS A 1 115 ? 0.294 3.239 39.323 1.00 11.42 755 HIS A O 1
ATOM 529 N N . ALA A 1 116 ? 1.131 2.053 41.054 1.00 11.37 756 ALA A N 1
ATOM 530 C CA . ALA A 1 116 ? -0.137 1.483 41.457 1.00 10.51 756 ALA A CA 1
ATOM 531 C C . ALA A 1 116 ? -0.357 1.823 42.933 1.00 14.87 756 ALA A C 1
ATOM 532 O O . ALA A 1 116 ? 0.506 1.558 43.760 1.00 16.76 756 ALA A O 1
ATOM 534 N N . ASN A 1 117 ? -1.500 2.420 43.264 1.00 11.22 757 ASN A N 1
ATOM 535 C CA . ASN A 1 117 ? -1.816 2.778 44.654 1.00 12.67 757 ASN A CA 1
ATOM 536 C C . ASN A 1 117 ? -2.577 1.641 45.331 1.00 14.09 757 ASN A C 1
ATOM 537 O O . ASN A 1 117 ? -3.792 1.616 45.297 1.00 13.92 757 ASN A O 1
ATOM 542 N N . SER A 1 118 ? -1.876 0.686 45.943 1.00 13.54 758 SER A N 1
ATOM 543 C CA . SER A 1 118 ? -2.567 -0.493 46.467 1.00 12.62 758 SER A CA 1
ATOM 544 C C . SER A 1 118 ? -1.788 -1.201 47.566 1.00 11.73 758 SER A C 1
ATOM 545 O O . SER A 1 118 ? -0.566 -1.097 47.631 1.00 12.18 758 SER A O 1
ATOM 548 N N . THR A 1 119 ? -2.515 -1.901 48.434 1.00 13.07 759 THR A N 1
ATOM 549 C CA . THR A 1 119 ? -1.917 -2.878 49.344 1.00 11.99 759 THR A CA 1
ATOM 550 C C . THR A 1 119 ? -2.420 -4.301 49.028 1.00 14.55 759 THR A C 1
ATOM 551 O O . THR A 1 119 ? -2.151 -5.233 49.782 1.00 15.08 759 THR A O 1
ATOM 555 N N . LYS A 1 120 ? -3.142 -4.457 47.914 1.00 13.66 760 LYS A N 1
ATOM 556 C CA . LYS A 1 120 ? -3.699 -5.759 47.509 1.00 12.88 760 LYS A CA 1
ATOM 557 C C . LYS A 1 120 ? -2.623 -6.681 46.873 1.00 15.25 760 LYS A C 1
ATOM 558 O O . LYS A 1 120 ? -1.482 -6.252 46.650 1.00 13.50 760 LYS A O 1
ATOM 564 N N . PRO A 1 121 ? -2.962 -7.961 46.612 1.00 15.26 761 PRO A N 1
ATOM 565 C CA . PRO A 1 121 ? -1.925 -8.837 46.048 1.00 13.87 761 PRO A CA 1
ATOM 566 C C . PRO A 1 121 ? -1.410 -8.446 44.654 1.00 12.96 761 PRO A C 1
ATOM 567 O O . PRO A 1 121 ? -2.065 -7.716 43.891 1.00 12.87 761 PRO A O 1
ATOM 571 N N . ASP A 1 122 ? -0.224 -8.968 44.345 1.00 11.84 762 ASP A N 1
ATOM 572 C CA . ASP A 1 122 ? 0.538 -8.679 43.127 1.00 12.65 762 ASP A CA 1
ATOM 573 C C . ASP A 1 122 ? -0.200 -9.054 41.831 1.00 11.32 762 ASP A C 1
ATOM 574 O O . ASP A 1 122 ? -1.078 -9.921 41.828 1.00 13.04 762 ASP A O 1
ATOM 579 N N . SER A 1 123 ? 0.180 -8.418 40.727 1.00 11.06 763 SER A N 1
ATOM 580 C CA . SER A 1 123 ? -0.224 -8.896 39.404 1.00 13.72 763 SER A CA 1
ATOM 581 C C . SER A 1 123 ? 0.545 -10.171 39.054 1.00 11.23 763 SER A C 1
ATOM 582 O O . SER A 1 123 ? 1.578 -10.456 39.665 1.00 12.09 763 SER A O 1
ATOM 585 N N . GLN A 1 124 ? 0.047 -10.927 38.074 1.00 9.79 764 GLN A N 1
ATOM 586 C CA . GLN A 1 124 ? 0.698 -12.175 37.639 1.00 10.91 764 GLN A CA 1
ATOM 587 C C . GLN A 1 124 ? 0.709 -12.249 36.119 1.00 11.38 764 GLN A C 1
ATOM 588 O O . GLN A 1 124 ? -0.348 -12.223 35.470 1.00 13.53 764 GLN A O 1
ATOM 594 N N . ALA A 1 125 ? 1.908 -12.298 35.551 1.00 11.31 765 ALA A N 1
ATOM 595 C CA . ALA A 1 125 ? 2.076 -12.416 34.107 1.00 11.28 765 ALA A CA 1
ATOM 596 C C . ALA A 1 125 ? 2.409 -13.863 33.793 1.00 11.99 765 ALA A C 1
ATOM 597 O O . ALA A 1 125 ? 3.578 -14.248 33.754 1.00 12.25 765 ALA A O 1
ATOM 599 N N . LEU A 1 126 ? 1.372 -14.664 33.573 1.00 12.15 766 LEU A N 1
ATOM 600 C CA . LEU A 1 126 ? 1.537 -16.113 33.525 1.00 12.72 766 LEU A CA 1
ATOM 601 C C . LEU A 1 126 ? 1.844 -16.655 32.124 1.00 17.40 766 LEU A C 1
ATOM 602 O O . LEU A 1 126 ? 2.434 -17.732 31.978 1.00 17.72 766 LEU A O 1
ATOM 607 N N . GLY A 1 127 ? 1.458 -15.915 31.093 1.00 14.49 767 GLY A N 1
ATOM 608 C CA . GLY A 1 127 ? 1.716 -16.340 29.732 1.00 16.68 767 GLY A CA 1
ATOM 609 C C . GLY A 1 127 ? 3.084 -15.920 29.230 1.00 14.71 767 GLY A C 1
ATOM 610 O O . GLY A 1 127 ? 3.650 -14.920 29.696 1.00 12.66 767 GLY A O 1
ATOM 611 N N . ALA A 1 128 ? 3.629 -16.690 28.284 1.00 14.40 768 ALA A N 1
ATOM 612 C CA . ALA A 1 128 ? 4.887 -16.318 27.655 1.00 16.25 768 ALA A CA 1
ATOM 613 C C . ALA A 1 128 ? 4.738 -14.942 27.016 1.00 12.15 768 ALA A C 1
ATOM 614 O O . ALA A 1 128 ? 3.776 -14.684 26.303 1.00 16.27 768 ALA A O 1
ATOM 616 N N . ASP A 1 129 ? 5.708 -14.079 27.288 1.00 12.68 769 ASP A N 1
ATOM 617 C CA . ASP A 1 129 ? 5.755 -12.718 26.774 1.00 11.33 769 ASP A CA 1
ATOM 618 C C . ASP A 1 129 ? 4.486 -11.947 27.110 1.00 15.18 769 ASP A C 1
ATOM 619 O O . ASP A 1 129 ? 4.061 -11.087 26.342 1.00 17.49 769 ASP A O 1
ATOM 624 N N . SER A 1 130 ? 3.906 -12.219 28.279 1.00 13.68 770 SER A N 1
ATOM 625 C CA . SER A 1 130 ? 2.710 -11.479 28.681 1.00 12.99 770 SER A CA 1
ATOM 626 C C . SER A 1 130 ? 3.053 -10.336 29.640 1.00 11.83 770 SER A C 1
ATOM 627 O O . SER A 1 130 ? 4.158 -10.274 30.184 1.00 11.75 770 SER A O 1
ATOM 630 N N . VAL A 1 131 ? 2.097 -9.428 29.826 1.00 12.12 771 VAL A N 1
ATOM 631 C CA . VAL A 1 131 ? 2.251 -8.266 30.706 1.00 12.43 771 VAL A CA 1
ATOM 632 C C . VAL A 1 131 ? 1.051 -8.202 31.650 1.00 10.90 771 VAL A C 1
ATOM 633 O O . VAL A 1 131 ? -0.091 -8.329 31.214 1.00 12.51 771 VAL A O 1
ATOM 637 N N . ALA A 1 132 ? 1.297 -8.008 32.939 1.00 12.21 772 ALA A N 1
ATOM 638 C CA . ALA A 1 132 ? 0.203 -7.834 33.891 1.00 10.64 772 ALA A CA 1
ATOM 639 C C . ALA A 1 132 ? 0.472 -6.640 34.805 1.00 9.39 772 ALA A C 1
ATOM 640 O O . ALA A 1 132 ? 1.492 -6.588 35.479 1.00 9.49 772 ALA A O 1
ATOM 642 N N . ILE A 1 133 ? -0.479 -5.712 34.836 1.00 12.54 773 ILE A N 1
ATOM 643 C CA . ILE A 1 133 ? -0.319 -4.429 35.525 1.00 9.96 773 ILE A CA 1
ATOM 644 C C . ILE A 1 133 ? -1.466 -4.164 36.504 1.00 10.88 773 ILE A C 1
ATOM 645 O O . ILE A 1 133 ? -2.642 -4.169 36.115 1.00 11.54 773 ILE A O 1
ATOM 650 N N . GLY A 1 134 ? -1.124 -3.947 37.776 1.00 12.57 774 GLY A N 1
ATOM 651 C CA . GLY A 1 134 ? -2.117 -3.608 38.788 1.00 11.08 774 GLY A CA 1
ATOM 652 C C . GLY A 1 134 ? -2.473 -4.761 39.720 1.00 9.65 774 GLY A C 1
ATOM 653 O O . GLY A 1 134 ? -2.232 -5.926 39.399 1.00 10.66 774 GLY A O 1
ATOM 654 N N . PRO A 1 135 ? -3.055 -4.448 40.888 1.00 11.00 775 PRO A N 1
ATOM 655 C CA . PRO A 1 135 ? -3.269 -5.507 41.883 1.00 10.12 775 PRO A CA 1
ATOM 656 C C . PRO A 1 135 ? -4.259 -6.551 41.373 1.00 10.61 775 PRO A C 1
ATOM 657 O O . PRO A 1 135 ? -5.250 -6.161 40.747 1.00 12.67 775 PRO A O 1
ATOM 661 N N . ASN A 1 136 ? -3.963 -7.833 41.604 1.00 13.06 776 ASN A N 1
ATOM 662 C CA . ASN A 1 136 ? -4.824 -8.941 41.185 1.00 11.28 776 ASN A CA 1
ATOM 663 C C . ASN A 1 136 ? -5.043 -9.042 39.665 1.00 13.22 776 ASN A C 1
ATOM 664 O O . ASN A 1 136 ? -5.936 -9.790 39.202 1.00 13.30 776 ASN A O 1
ATOM 669 N N . ALA A 1 137 ? -4.243 -8.322 38.874 1.00 11.45 777 ALA A N 1
ATOM 670 C CA . ALA A 1 137 ? -4.337 -8.483 37.416 1.00 11.18 777 ALA A CA 1
ATOM 671 C C . ALA A 1 137 ? -3.670 -9.793 36.992 1.00 13.10 777 ALA A C 1
ATOM 672 O O . ALA A 1 137 ? -2.640 -10.169 37.545 1.00 12.34 777 ALA A O 1
ATOM 674 N N . VAL A 1 138 ? -4.280 -10.503 36.036 1.00 12.02 778 VAL A N 1
ATOM 675 C CA . VAL A 1 138 ? -3.746 -11.788 35.572 1.00 14.38 778 VAL A CA 1
ATOM 676 C C . VAL A 1 138 ? -3.762 -11.903 34.051 1.00 12.95 778 VAL A C 1
ATOM 677 O O . VAL A 1 138 ? -4.833 -11.861 33.425 1.00 13.91 778 VAL A O 1
ATOM 681 N N . ALA A 1 139 ? -2.577 -12.013 33.459 1.00 12.90 779 ALA A N 1
ATOM 682 C CA . ALA A 1 139 ? -2.459 -12.332 32.043 1.00 13.10 779 ALA A CA 1
ATOM 683 C C . ALA A 1 139 ? -2.265 -13.844 31.898 1.00 13.03 779 ALA A C 1
ATOM 684 O O . ALA A 1 139 ? -1.215 -14.382 32.251 1.00 12.31 779 ALA A O 1
ATOM 686 N N . ASN A 1 140 ? -3.283 -14.526 31.382 1.00 13.05 780 ASN A N 1
ATOM 687 C CA . ASN A 1 140 ? -3.296 -15.992 31.398 1.00 11.91 780 ASN A CA 1
ATOM 688 C C . ASN A 1 140 ? -2.667 -16.679 30.187 1.00 13.40 780 ASN A C 1
ATOM 689 O O . ASN A 1 140 ? -2.418 -17.878 30.229 1.00 16.83 780 ASN A O 1
ATOM 694 N N . ASN A 1 141 ? -2.434 -15.950 29.102 1.00 12.54 781 ASN A N 1
ATOM 695 C CA . ASN A 1 141 ? -1.968 -16.579 27.864 1.00 12.76 781 ASN A CA 1
ATOM 696 C C . ASN A 1 141 ? -0.792 -15.871 27.207 1.00 14.68 781 ASN A C 1
ATOM 697 O O . ASN A 1 141 ? -0.523 -14.695 27.485 1.00 13.50 781 ASN A O 1
ATOM 702 N N . ALA A 1 142 ? -0.110 -16.579 26.310 1.00 17.57 782 ALA A N 1
ATOM 703 C CA . ALA A 1 142 ? 1.049 -16.001 25.632 1.00 17.78 782 ALA A CA 1
ATOM 704 C C . ALA A 1 142 ? 0.657 -14.703 24.932 1.00 16.09 782 ALA A C 1
ATOM 705 O O . ALA A 1 142 ? -0.380 -14.620 24.252 1.00 16.60 782 ALA A O 1
ATOM 707 N N . GLY A 1 143 ? 1.476 -13.679 25.126 1.00 13.32 783 GLY A N 1
ATOM 708 C CA . GLY A 1 143 ? 1.262 -12.409 24.458 1.00 13.40 783 GLY A CA 1
ATOM 709 C C . GLY A 1 143 ? 0.112 -11.560 24.971 1.00 13.91 783 GLY A C 1
ATOM 710 O O . GLY A 1 143 ? -0.188 -10.525 24.368 1.00 16.60 783 GLY A O 1
ATOM 711 N N . ASP A 1 144 ? -0.536 -11.976 26.061 1.00 14.20 784 ASP A N 1
ATOM 712 C CA . ASP A 1 144 ? -1.650 -11.194 26.634 1.00 10.60 784 ASP A CA 1
ATOM 713 C C . ASP A 1 144 ? -1.157 -9.958 27.404 1.00 12.07 784 ASP A C 1
ATOM 714 O O . ASP A 1 144 ? 0.006 -9.895 27.841 1.00 11.16 784 ASP A O 1
ATOM 719 N N . VAL A 1 145 ? -2.052 -8.985 27.562 1.00 11.83 785 VAL A N 1
ATOM 720 C CA . VAL A 1 145 ? -1.851 -7.862 28.467 1.00 11.27 785 VAL A CA 1
ATOM 721 C C . VAL A 1 145 ? -3.067 -7.755 29.391 1.00 10.41 785 VAL A C 1
ATOM 722 O O . VAL A 1 145 ? -4.211 -7.685 28.916 1.00 13.18 785 VAL A O 1
ATOM 726 N N . ALA A 1 146 ? -2.830 -7.765 30.701 1.00 10.06 786 ALA A N 1
ATOM 727 C CA . ALA A 1 146 ? -3.882 -7.429 31.660 1.00 10.93 786 ALA A CA 1
ATOM 728 C C . ALA A 1 146 ? -3.598 -6.068 32.286 1.00 12.77 786 ALA A C 1
ATOM 729 O O . ALA A 1 146 ? -2.556 -5.880 32.913 1.00 10.27 786 ALA A O 1
ATOM 731 N N . LEU A 1 147 ? -4.531 -5.129 32.111 1.00 11.34 787 LEU A N 1
ATOM 732 C CA . LEU A 1 147 ? -4.315 -3.738 32.512 1.00 12.02 787 LEU A CA 1
ATOM 733 C C . LEU A 1 147 ? -5.387 -3.260 33.484 1.00 10.38 787 LEU A C 1
ATOM 734 O O . LEU A 1 147 ? -6.539 -3.048 33.098 1.00 11.21 787 LEU A O 1
ATOM 739 N N . GLY A 1 148 ? -4.996 -3.116 34.748 1.00 10.22 788 GLY A N 1
ATOM 740 C CA . GLY A 1 148 ? -5.872 -2.611 35.787 1.00 9.54 788 GLY A CA 1
ATOM 741 C C . GLY A 1 148 ? -6.120 -3.557 36.946 1.00 11.98 788 GLY A C 1
ATOM 742 O O . GLY A 1 148 ? -5.996 -4.771 36.810 1.00 11.74 788 GLY A O 1
ATOM 743 N N . SER A 1 149 ? -6.462 -2.991 38.098 1.00 13.15 789 SER A N 1
ATOM 744 C CA A SER A 1 149 ? -6.859 -3.791 39.252 0.25 10.59 789 SER A CA 1
ATOM 745 C CA B SER A 1 149 ? -6.854 -3.791 39.252 0.75 10.49 789 SER A CA 1
ATOM 746 C C . SER A 1 149 ? -7.931 -4.813 38.869 1.00 11.58 789 SER A C 1
ATOM 747 O O . SER A 1 149 ? -8.980 -4.455 38.328 1.00 9.69 789 SER A O 1
ATOM 752 N N . GLY A 1 150 ? -7.663 -6.094 39.134 1.00 11.41 790 GLY A N 1
ATOM 753 C CA . GLY A 1 150 ? -8.639 -7.136 38.834 1.00 10.63 790 GLY A CA 1
ATOM 754 C C . GLY A 1 150 ? -8.895 -7.383 37.355 1.00 10.58 790 GLY A C 1
ATOM 755 O O . GLY A 1 150 ? -9.883 -8.021 36.983 1.00 11.38 790 GLY A O 1
ATOM 756 N N . ALA A 1 151 ? -8.008 -6.902 36.493 1.00 10.54 791 ALA A N 1
ATOM 757 C CA . ALA A 1 151 ? -8.134 -7.203 35.067 1.00 11.64 791 ALA A CA 1
ATOM 758 C C . ALA A 1 151 ? -7.583 -8.605 34.771 1.00 11.04 791 ALA A C 1
ATOM 759 O O . ALA A 1 151 ? -6.454 -8.934 35.142 1.00 13.10 791 ALA A O 1
ATOM 761 N N . VAL A 1 152 ? -8.386 -9.418 34.093 1.00 11.56 792 VAL A N 1
ATOM 762 C CA . VAL A 1 152 ? -8.045 -10.817 33.828 1.00 12.26 792 VAL A CA 1
ATOM 763 C C . VAL A 1 152 ? -8.241 -11.134 32.345 1.00 12.42 792 VAL A C 1
ATOM 764 O O . VAL A 1 152 ? -9.243 -10.720 31.752 1.00 12.28 792 VAL A O 1
ATOM 768 N N . THR A 1 153 ? -7.305 -11.859 31.737 1.00 12.54 793 THR A N 1
ATOM 769 C CA . THR A 1 153 ? -7.458 -12.216 30.326 1.00 12.87 793 THR A CA 1
ATOM 770 C C . THR A 1 153 ? -7.935 -13.658 30.139 1.00 13.57 793 THR A C 1
ATOM 771 O O . THR A 1 153 ? -7.683 -14.522 30.987 1.00 14.84 793 THR A O 1
ATOM 775 N N . SER A 1 154 ? -8.628 -13.908 29.028 1.00 15.02 794 SER A N 1
ATOM 776 C CA . SER A 1 154 ? -8.815 -15.275 28.543 1.00 13.72 794 SER A CA 1
ATOM 777 C C . SER A 1 154 ? -8.352 -15.345 27.092 1.00 13.97 794 SER A C 1
ATOM 778 O O . SER A 1 154 ? -8.182 -14.325 26.447 1.00 14.32 794 SER A O 1
ATOM 781 N N . GLN A 1 155 ? -8.137 -16.550 26.575 1.00 13.74 795 GLN A N 1
ATOM 782 C CA . GLN A 1 155 ? -7.524 -16.689 25.259 1.00 12.29 795 GLN A CA 1
ATOM 783 C C . GLN A 1 155 ? -8.318 -15.960 24.172 1.00 14.17 795 GLN A C 1
ATOM 784 O O . GLN A 1 155 ? -9.544 -16.092 24.074 1.00 16.31 795 GLN A O 1
ATOM 790 N N . ALA A 1 156 ? -7.603 -15.178 23.363 1.00 14.39 796 ALA A N 1
ATOM 791 C CA . ALA A 1 156 ? -8.233 -14.362 22.326 1.00 15.18 796 ALA A CA 1
ATOM 792 C C . ALA A 1 156 ? -8.793 -15.210 21.192 1.00 16.98 796 ALA A C 1
ATOM 793 O O . ALA A 1 156 ? -8.251 -16.263 20.858 1.00 18.52 796 ALA A O 1
ATOM 795 N N . GLY A 1 157 ? -9.887 -14.754 20.597 1.00 15.24 797 GLY A N 1
ATOM 796 C CA . GLY A 1 157 ? -10.438 -15.427 19.432 1.00 18.46 797 GLY A CA 1
ATOM 797 C C . GLY A 1 157 ? -10.780 -14.395 18.383 1.00 19.05 797 GLY A C 1
ATOM 798 O O . GLY A 1 157 ? -11.102 -13.267 18.736 1.00 17.49 797 GLY A O 1
ATOM 799 N N . GLY A 1 158 ? -10.702 -14.766 17.105 1.00 15.37 798 GLY A N 1
ATOM 800 C CA . GLY A 1 158 ? -10.973 -13.824 16.029 1.00 17.49 798 GLY A CA 1
ATOM 801 C C . GLY A 1 158 ? -12.441 -13.674 15.652 1.00 17.26 798 GLY A C 1
ATOM 802 O O . GLY A 1 158 ? -13.255 -14.573 15.869 1.00 16.77 798 GLY A O 1
ATOM 803 N N . THR A 1 159 ? -12.783 -12.515 15.094 1.00 15.89 799 THR A N 1
ATOM 804 C CA . THR A 1 159 ? -14.113 -12.286 14.537 1.00 19.57 799 THR A CA 1
ATOM 805 C C . THR A 1 159 ? -13.936 -11.866 13.088 1.00 20.32 799 THR A C 1
ATOM 806 O O . THR A 1 159 ? -13.213 -10.914 12.798 1.00 19.17 799 THR A O 1
ATOM 810 N N . LEU A 1 160 ? -14.589 -12.594 12.184 1.00 19.35 800 LEU A N 1
ATOM 811 C CA . LEU A 1 160 ? -14.309 -12.483 10.755 1.00 20.26 800 LEU A CA 1
ATOM 812 C C . LEU A 1 160 ? -15.220 -11.532 9.998 1.00 17.45 800 LEU A C 1
ATOM 813 O O . LEU A 1 160 ? -14.777 -10.858 9.073 1.00 19.81 800 LEU A O 1
ATOM 818 N N . SER A 1 161 ? -16.491 -11.495 10.375 1.00 18.18 801 SER A N 1
ATOM 819 C CA . SER A 1 161 ? -17.484 -10.767 9.591 1.00 17.96 801 SER A CA 1
ATOM 820 C C . SER A 1 161 ? -18.767 -10.516 10.368 1.00 16.15 801 SER A C 1
ATOM 821 O O . SER A 1 161 ? -18.931 -10.997 11.487 1.00 20.16 801 SER A O 1
ATOM 824 N N . GLU A 1 162 ? -19.669 -9.755 9.758 1.00 14.98 802 GLU A N 1
ATOM 825 C CA . GLU A 1 162 ? -21.036 -9.619 10.241 1.00 18.26 802 GLU A CA 1
ATOM 826 C C . GLU A 1 162 ? -21.970 -9.773 9.038 1.00 20.27 802 GLU A C 1
ATOM 827 O O . GLU A 1 162 ? -21.586 -9.446 7.912 1.00 19.82 802 GLU A O 1
ATOM 833 N N . THR A 1 163 ? -23.184 -10.261 9.266 1.00 17.45 803 THR A N 1
ATOM 834 C CA . THR A 1 163 ? -24.150 -10.382 8.175 1.00 19.82 803 THR A CA 1
ATOM 835 C C . THR A 1 163 ? -25.389 -9.548 8.498 1.00 17.79 803 THR A C 1
ATOM 836 O O . THR A 1 163 ? -26.004 -9.706 9.552 1.00 18.73 803 THR A O 1
ATOM 840 N N . ILE A 1 164 ? -25.708 -8.623 7.597 1.00 15.81 804 ILE A N 1
ATOM 841 C CA . ILE A 1 164 ? -26.814 -7.690 7.766 1.00 19.69 804 ILE A CA 1
ATOM 842 C C . ILE A 1 164 ? -27.688 -7.745 6.516 1.00 22.66 804 ILE A C 1
ATOM 843 O O . ILE A 1 164 ? -27.197 -7.545 5.402 1.00 22.22 804 ILE A O 1
ATOM 848 N N . ASN A 1 165 ? -28.972 -8.025 6.712 1.00 22.92 805 ASN A N 1
ATOM 849 C CA . ASN A 1 165 ? -29.924 -8.176 5.607 1.00 24.04 805 ASN A CA 1
ATOM 850 C C . ASN A 1 165 ? -29.399 -9.103 4.512 1.00 27.86 805 ASN A C 1
ATOM 851 O O . ASN A 1 165 ? -29.485 -8.790 3.323 1.00 27.62 805 ASN A O 1
ATOM 856 N N . GLY A 1 166 ? -28.832 -10.233 4.928 1.00 26.79 806 GLY A N 1
ATOM 857 C CA . GLY A 1 166 ? -28.358 -11.249 4.005 1.00 26.21 806 GLY A CA 1
ATOM 858 C C . GLY A 1 166 ? -27.067 -10.929 3.280 1.00 26.93 806 GLY A C 1
ATOM 859 O O . GLY A 1 166 ? -26.648 -11.692 2.409 1.00 25.44 806 GLY A O 1
ATOM 860 N N . VAL A 1 167 ? -26.434 -9.809 3.632 1.00 24.18 807 VAL A N 1
ATOM 861 C CA . VAL A 1 167 ? -25.147 -9.433 3.049 1.00 22.27 807 VAL A CA 1
ATOM 862 C C . VAL A 1 167 ? -24.058 -9.577 4.117 1.00 21.79 807 VAL A C 1
ATOM 863 O O . VAL A 1 167 ? -24.226 -9.093 5.240 1.00 21.59 807 VAL A O 1
ATOM 867 N N . THR A 1 168 ? -22.963 -10.243 3.764 1.00 21.44 808 THR A N 1
ATOM 868 C CA . THR A 1 168 ? -21.840 -10.456 4.687 1.00 19.41 808 THR A CA 1
ATOM 869 C C . THR A 1 168 ? -20.732 -9.428 4.451 1.00 21.71 808 THR A C 1
ATOM 870 O O . THR A 1 168 ? -20.254 -9.252 3.327 1.00 19.63 808 THR A O 1
ATOM 874 N N . TYR A 1 169 ? -20.335 -8.747 5.525 1.00 21.70 809 TYR A N 1
ATOM 875 C CA . TYR A 1 169 ? -19.293 -7.727 5.477 1.00 19.66 809 TYR A CA 1
ATOM 876 C C . TYR A 1 169 ? -18.093 -8.228 6.261 1.00 19.64 809 TYR A C 1
ATOM 877 O O . TYR A 1 169 ? -18.241 -8.611 7.416 1.00 17.81 809 TYR A O 1
ATOM 886 N N . SER A 1 170 ? -16.924 -8.224 5.619 1.00 18.38 810 SER A N 1
ATOM 887 C CA . SER A 1 170 ? -15.694 -8.789 6.172 1.00 16.63 810 SER A CA 1
ATOM 888 C C . SER A 1 170 ? -14.907 -7.757 6.979 1.00 16.12 810 SER A C 1
ATOM 889 O O . SER A 1 170 ? -14.998 -6.563 6.711 1.00 20.18 810 SER A O 1
ATOM 892 N N . PHE A 1 171 ? -14.137 -8.225 7.961 1.00 18.13 811 PHE A N 1
ATOM 893 C CA . PHE A 1 171 ? -13.464 -7.329 8.899 1.00 17.63 811 PHE A CA 1
ATOM 894 C C . PHE A 1 171 ? -11.953 -7.345 8.722 1.00 19.12 811 PHE A C 1
ATOM 895 O O . PHE A 1 171 ? -11.399 -8.250 8.098 1.00 16.22 811 PHE A O 1
ATOM 903 N N . ALA A 1 172 ? -11.289 -6.337 9.286 1.00 15.56 812 ALA A N 1
ATOM 904 C CA . ALA A 1 172 ? -9.833 -6.303 9.352 1.00 19.05 812 ALA A CA 1
ATOM 905 C C . ALA A 1 172 ? -9.343 -6.738 10.735 1.00 18.31 812 ALA A C 1
ATOM 906 O O . ALA A 1 172 ? -10.056 -6.580 11.730 1.00 14.60 812 ALA A O 1
ATOM 908 N N . GLY A 1 173 ? -8.121 -7.263 10.796 1.00 17.43 813 GLY A N 1
ATOM 909 C CA . GLY A 1 173 ? -7.578 -7.798 12.035 1.00 16.41 813 GLY A CA 1
ATOM 910 C C . GLY A 1 173 ? -8.390 -8.959 12.586 1.00 17.29 813 GLY A C 1
ATOM 911 O O . GLY A 1 173 ? -8.963 -8.869 13.676 1.00 17.25 813 GLY A O 1
ATOM 912 N N . THR A 1 174 ? -8.428 -10.057 11.837 1.00 17.72 814 THR A N 1
ATOM 913 C CA . THR A 1 174 ? -9.286 -11.189 12.171 1.00 20.27 814 THR A CA 1
ATOM 914 C C . THR A 1 174 ? -8.552 -12.355 12.834 1.00 21.95 814 THR A C 1
ATOM 915 O O . THR A 1 174 ? -9.166 -13.376 13.159 1.00 20.15 814 THR A O 1
ATOM 919 N N . THR A 1 175 ? -7.243 -12.207 13.025 1.00 18.99 815 THR A N 1
ATOM 920 C CA . THR A 1 175 ? -6.433 -13.250 13.640 1.00 19.89 815 THR A CA 1
ATOM 921 C C . THR A 1 175 ? -5.562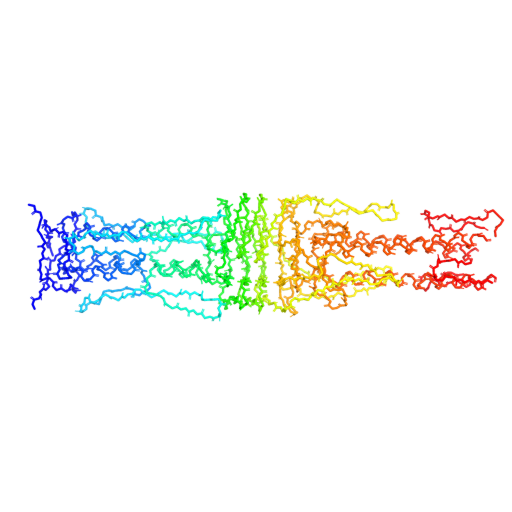 -12.648 14.736 1.00 17.88 815 THR A C 1
ATOM 922 O O . THR A 1 175 ? -4.387 -12.350 14.510 1.00 20.32 815 THR A O 1
ATOM 926 N N . PRO A 1 176 ? -6.145 -12.436 15.925 1.00 18.64 816 PRO A N 1
ATOM 927 C CA . PRO A 1 176 ? -5.428 -11.756 17.013 1.00 14.14 816 PRO A CA 1
ATOM 928 C C . PRO A 1 176 ? -4.339 -12.634 17.600 1.00 15.10 816 PRO A C 1
ATOM 929 O O . PRO A 1 176 ? -4.504 -13.853 17.649 1.00 16.42 816 PRO A O 1
ATOM 933 N N . ILE A 1 177 ? -3.242 -12.040 18.048 1.00 14.88 817 ILE A N 1
ATOM 934 C CA . ILE A 1 177 ? -2.193 -12.848 18.651 1.00 14.43 817 ILE A CA 1
ATOM 935 C C . ILE A 1 177 ? -2.355 -12.930 20.160 1.00 16.90 817 ILE A C 1
ATOM 936 O O . ILE A 1 177 ? -1.616 -13.652 20.822 1.00 16.38 817 ILE A O 1
ATOM 941 N N . GLY A 1 178 ? -3.343 -12.212 20.689 1.00 14.79 818 GLY A N 1
ATOM 942 C CA . GLY A 1 178 ? -3.582 -12.158 22.126 1.00 14.27 818 GLY A CA 1
ATOM 943 C C . GLY A 1 178 ? -4.648 -11.112 22.413 1.00 15.98 818 GLY A C 1
ATOM 944 O O . GLY A 1 178 ? -5.202 -10.552 21.483 1.00 11.62 818 GLY A O 1
ATOM 945 N N . THR A 1 179 ? -4.949 -10.868 23.687 1.00 13.04 819 THR A N 1
ATOM 946 C CA . THR A 1 179 ? -5.889 -9.814 24.046 1.00 12.94 819 THR A CA 1
ATOM 947 C C . THR A 1 179 ? -5.281 -8.846 25.052 1.00 12.36 819 THR A C 1
ATOM 948 O O . THR A 1 179 ? -4.330 -9.191 25.775 1.00 10.76 819 THR A O 1
ATOM 952 N N . VAL A 1 180 ? -5.819 -7.625 25.061 1.00 12.86 820 VAL A N 1
ATOM 953 C CA . VAL A 1 180 ? -5.649 -6.689 26.163 1.00 11.96 820 VAL A CA 1
ATOM 954 C C . VAL A 1 180 ? -6.959 -6.658 26.931 1.00 11.72 820 VAL A C 1
ATOM 955 O O . VAL A 1 180 ? -7.986 -6.201 26.395 1.00 13.95 820 VAL A O 1
ATOM 959 N N . SER A 1 181 ? -6.950 -7.160 28.164 1.00 11.95 821 SER A N 1
ATOM 960 C CA . SER A 1 181 ? -8.142 -7.072 29.001 1.00 11.84 821 SER A CA 1
ATOM 961 C C . SER A 1 181 ? -8.023 -5.895 29.945 1.00 12.70 821 SER A C 1
ATOM 962 O O . SER A 1 181 ? -7.012 -5.741 30.612 1.00 12.16 821 SER A O 1
ATOM 965 N N . VAL A 1 182 ? -9.055 -5.057 29.973 1.00 10.88 822 VAL A N 1
ATOM 966 C CA . VAL A 1 182 ? -9.105 -3.913 30.873 1.00 11.03 822 VAL A CA 1
ATOM 967 C C . VAL A 1 182 ? -10.062 -4.194 32.033 1.00 11.17 822 VAL A C 1
ATOM 968 O O . VAL A 1 182 ? -10.436 -3.296 32.781 1.00 12.91 822 VAL A O 1
ATOM 972 N N . GLY A 1 183 ? -10.441 -5.456 32.210 1.00 11.76 823 GLY A N 1
ATOM 973 C CA . GLY A 1 183 ? -11.282 -5.810 33.346 1.00 10.76 823 GLY A CA 1
ATOM 974 C C . GLY A 1 183 ? -11.566 -7.297 33.421 1.00 11.05 823 GLY A C 1
ATOM 975 O O . GLY A 1 183 ? -10.711 -8.111 33.082 1.00 12.35 823 GLY A O 1
ATOM 976 N N . ALA A 1 184 ? -12.768 -7.645 33.862 1.00 13.06 824 ALA A N 1
ATOM 977 C CA . ALA A 1 184 ? -13.203 -9.046 33.907 1.00 11.63 824 ALA A CA 1
ATOM 978 C C . ALA A 1 184 ? -14.734 -9.071 33.869 1.00 14.19 824 ALA A C 1
ATOM 979 O O . ALA A 1 184 ? -15.374 -8.019 34.008 1.00 10.86 824 ALA A O 1
ATOM 981 N N . PRO A 1 185 ? -15.332 -10.253 33.655 1.00 14.47 825 PRO A N 1
ATOM 982 C CA . PRO A 1 185 ? -16.802 -10.263 33.603 1.00 12.48 825 PRO A CA 1
ATOM 983 C C . PRO A 1 185 ? -17.419 -9.706 34.881 1.00 14.84 825 PRO A C 1
ATOM 984 O O . PRO A 1 185 ? -17.023 -10.106 35.981 1.00 14.90 825 PRO A O 1
ATOM 988 N N . GLY A 1 186 ? -18.336 -8.751 34.724 1.00 16.79 826 GLY A N 1
ATOM 989 C CA . GLY A 1 186 ? -18.984 -8.107 35.854 1.00 16.87 826 GLY A CA 1
ATOM 990 C C . GLY A 1 186 ? -18.240 -6.895 36.389 1.00 15.19 826 GLY A C 1
ATOM 991 O O . GLY A 1 186 ? -18.815 -6.079 37.112 1.00 16.09 826 GLY A O 1
ATOM 992 N N . VAL A 1 187 ? -16.969 -6.770 36.027 1.00 15.02 827 VAL A N 1
ATOM 993 C CA . VAL A 1 187 ? -16.143 -5.641 36.465 1.00 14.11 827 VAL A CA 1
ATOM 994 C C . VAL A 1 187 ? -15.359 -5.097 35.278 1.00 13.31 827 VAL A C 1
ATOM 995 O O . VAL A 1 187 ? -14.126 -5.012 35.295 1.00 14.29 827 VAL A O 1
ATOM 999 N N . GLU A 1 188 ? -16.107 -4.726 34.246 1.00 13.55 828 GLU A N 1
ATOM 1000 C CA . GLU A 1 188 ? -15.556 -4.102 33.053 1.00 12.93 828 GLU A CA 1
ATOM 1001 C C . GLU A 1 188 ? -15.102 -2.668 33.333 1.00 11.06 828 GLU A C 1
ATOM 1002 O O . GLU A 1 188 ? -15.504 -2.067 34.330 1.00 13.71 828 GLU A O 1
ATOM 1008 N N . ARG A 1 189 ? -14.248 -2.133 32.460 1.00 11.25 829 ARG A N 1
ATOM 1009 C CA . ARG A 1 189 ? -13.860 -0.717 32.520 1.00 11.27 829 ARG A CA 1
ATOM 1010 C C . ARG A 1 189 ? -14.286 -0.028 31.237 1.00 11.15 829 ARG A C 1
ATOM 1011 O O . ARG A 1 189 ? -14.108 -0.583 30.153 1.00 12.08 829 ARG A O 1
ATOM 1019 N N . THR A 1 190 ? -14.832 1.182 31.339 1.00 10.70 830 THR A N 1
ATOM 1020 C CA . THR A 1 190 ? -14.953 2.005 30.138 1.00 12.57 830 THR A CA 1
ATOM 1021 C C . THR A 1 190 ? -13.552 2.364 29.649 1.00 13.93 830 THR A C 1
ATOM 1022 O O . THR A 1 190 ? -12.595 2.328 30.424 1.00 14.60 830 THR A O 1
ATOM 1026 N N . ILE A 1 191 ? -13.418 2.690 28.368 1.00 9.91 831 ILE A N 1
ATOM 1027 C CA . ILE A 1 191 ? -12.190 3.302 27.890 1.00 11.18 831 ILE A CA 1
ATOM 1028 C C . ILE A 1 191 ? -12.548 4.708 27.400 1.00 10.60 831 ILE A C 1
ATOM 1029 O O . ILE A 1 191 ? -13.508 4.895 26.633 1.00 9.62 831 ILE A O 1
ATOM 1034 N N . THR A 1 192 ? -11.798 5.698 27.876 1.00 9.94 832 THR A N 1
ATOM 1035 C CA . THR A 1 192 ? -12.184 7.098 27.690 1.00 12.27 832 THR A CA 1
ATOM 1036 C C . THR A 1 192 ? -11.091 7.962 27.059 1.00 13.85 832 THR A C 1
ATOM 1037 O O . THR A 1 192 ? -9.913 7.593 27.062 1.00 11.92 832 THR A O 1
ATOM 1041 N N . ASN A 1 193 ? -11.515 9.112 26.521 1.00 9.51 833 ASN A N 1
ATOM 1042 C CA . ASN A 1 193 ? -10.655 10.030 25.778 1.00 12.34 833 ASN A CA 1
ATOM 1043 C C . ASN A 1 193 ? -9.974 9.353 24.595 1.00 13.50 833 ASN A C 1
ATOM 1044 O O . ASN A 1 193 ? -8.791 9.567 24.319 1.00 10.71 833 ASN A O 1
ATOM 1049 N N . VAL A 1 194 ? -10.772 8.539 23.902 1.00 10.23 834 VAL A N 1
ATOM 1050 C CA . VAL A 1 194 ? -10.394 7.851 22.679 1.00 10.10 834 VAL A CA 1
ATOM 1051 C C . VAL A 1 194 ? -10.674 8.747 21.473 1.00 12.98 834 VAL A C 1
ATOM 1052 O O . VAL A 1 194 ? -11.829 9.126 21.232 1.00 14.67 834 VAL A O 1
ATOM 1056 N N . ALA A 1 195 ? -9.637 9.076 20.705 1.00 14.59 835 ALA A N 1
ATOM 1057 C CA . ALA A 1 195 ? -9.823 9.850 19.469 1.00 16.33 835 ALA A CA 1
ATOM 1058 C C . ALA A 1 195 ? -10.564 9.025 18.409 1.00 14.75 835 ALA A C 1
ATOM 1059 O O . ALA A 1 195 ? -10.396 7.814 18.351 1.00 14.22 835 ALA A O 1
ATOM 1061 N N . ALA A 1 196 ? -11.364 9.674 17.559 1.00 14.45 836 ALA A N 1
ATOM 1062 C CA . ALA A 1 196 ? -12.122 8.936 16.550 1.00 15.91 836 ALA A CA 1
ATOM 1063 C C . ALA A 1 196 ? -11.219 8.102 15.617 1.00 13.90 836 ALA A C 1
ATOM 1064 O O . ALA A 1 196 ? -10.164 8.568 15.177 1.00 15.70 836 ALA A O 1
ATOM 1066 N N . GLY A 1 197 ? -11.639 6.867 15.328 1.00 13.86 837 GLY A N 1
ATOM 1067 C CA . GLY A 1 197 ? -10.854 5.948 14.515 1.00 13.72 837 GLY A CA 1
ATOM 1068 C C . GLY A 1 197 ? -11.181 6.044 13.032 1.00 15.91 837 GLY A C 1
ATOM 1069 O O . GLY A 1 197 ? -12.253 6.530 12.659 1.00 17.38 837 GLY A O 1
ATOM 1070 N N . ARG A 1 198 ? -10.266 5.599 12.173 1.00 16.42 838 ARG A N 1
ATOM 1071 C CA . ARG A 1 198 ? -10.569 5.531 10.742 1.00 17.96 838 ARG A CA 1
ATOM 1072 C C . ARG A 1 198 ? -11.729 4.573 10.518 1.00 17.02 838 ARG A C 1
ATOM 1073 O O . ARG A 1 198 ? -11.793 3.533 11.155 1.00 13.98 838 ARG A O 1
ATOM 1081 N N . ILE A 1 199 ? -12.648 4.937 9.628 1.00 16.87 839 ILE A N 1
ATOM 1082 C CA . ILE A 1 199 ? -13.719 4.032 9.236 1.00 18.16 839 ILE A CA 1
ATOM 1083 C C . ILE A 1 199 ? -13.486 3.594 7.798 1.00 19.83 839 ILE A C 1
ATOM 1084 O O . ILE A 1 199 ? -13.520 4.408 6.877 1.00 19.41 839 ILE A O 1
ATOM 1089 N N . GLY A 1 200 ? -13.224 2.307 7.616 1.00 19.16 840 GLY A N 1
ATOM 1090 C CA . GLY A 1 200 ? -12.909 1.790 6.303 1.00 19.76 840 GLY A CA 1
ATOM 1091 C C . GLY A 1 200 ? -12.636 0.312 6.390 1.00 21.40 840 GLY A C 1
ATOM 1092 O O . GLY A 1 200 ? -12.457 -0.226 7.484 1.00 18.58 840 GLY A O 1
ATOM 1093 N N . GLN A 1 201 ? -12.585 -0.342 5.235 1.00 19.99 841 GLN A N 1
ATOM 1094 C CA . GLN A 1 201 ? -12.494 -1.794 5.170 1.00 20.38 841 GLN A CA 1
ATOM 1095 C C . GLN A 1 201 ? -11.264 -2.365 5.855 1.00 19.97 841 GLN A C 1
ATOM 1096 O O . GLN A 1 201 ? -11.307 -3.475 6.397 1.00 18.17 841 GLN A O 1
ATOM 1102 N N . SER A 1 202 ? -10.165 -1.621 5.832 1.00 17.93 842 SER A N 1
ATOM 1103 C CA . SER A 1 202 ? -8.935 -2.134 6.419 1.00 22.83 842 SER A CA 1
ATOM 1104 C C . SER A 1 202 ? -8.650 -1.593 7.823 1.00 21.63 842 SER A C 1
ATOM 1105 O O . SER A 1 202 ? -7.614 -1.921 8.403 1.00 20.60 842 SER A O 1
ATOM 1108 N N . SER A 1 203 ? -9.550 -0.779 8.370 1.00 19.48 843 SER A N 1
ATOM 1109 C CA . SER A 1 203 ? -9.271 -0.117 9.647 1.00 19.67 843 SER A CA 1
ATOM 1110 C C . SER A 1 203 ? -9.229 -1.055 10.852 1.00 19.94 843 SER A C 1
ATOM 1111 O O . SER A 1 203 ? -10.187 -1.778 11.126 1.00 14.34 843 SER A O 1
ATOM 1114 N N . THR A 1 204 ? -8.119 -1.002 11.586 1.00 14.67 844 THR A N 1
ATOM 1115 C CA . THR A 1 204 ? -8.009 -1.677 12.873 1.00 14.64 844 THR A CA 1
ATOM 1116 C C . THR A 1 204 ? -7.950 -0.641 14.014 1.00 16.34 844 THR A C 1
ATOM 1117 O O . THR A 1 204 ? -7.443 -0.915 15.098 1.00 14.68 844 THR A O 1
ATOM 1121 N N . ASP A 1 205 ? -8.501 0.550 13.766 1.00 13.59 845 ASP A N 1
ATOM 1122 C CA . ASP A 1 205 ? -8.623 1.577 14.810 1.00 15.00 845 ASP A CA 1
ATOM 1123 C C . ASP A 1 205 ? -9.859 1.356 15.683 1.00 14.08 845 ASP A C 1
ATOM 1124 O O . ASP A 1 205 ? -10.916 0.981 15.169 1.00 15.57 845 ASP A O 1
ATOM 1129 N N . ALA A 1 206 ? -9.766 1.656 16.979 1.00 11.40 846 ALA A N 1
ATOM 1130 C CA . ALA A 1 206 ? -10.965 1.651 17.831 1.00 13.37 846 ALA A CA 1
ATOM 1131 C C . ALA A 1 206 ? -11.940 2.786 17.477 1.00 13.71 846 ALA A C 1
ATOM 1132 O O . ALA A 1 206 ? -11.541 3.836 16.965 1.00 13.59 846 ALA A O 1
ATOM 1134 N N . ILE A 1 207 ? -13.211 2.560 17.786 1.00 15.22 847 ILE A N 1
ATOM 1135 C CA . ILE A 1 207 ? -14.305 3.470 17.446 1.00 17.64 847 ILE A CA 1
ATOM 1136 C C . ILE A 1 207 ? -14.875 4.131 18.702 1.00 15.95 847 ILE A C 1
ATOM 1137 O O . ILE A 1 207 ? -15.073 3.449 19.709 1.00 15.67 847 ILE A O 1
ATOM 1142 N N . ASN A 1 208 ? -15.159 5.433 18.670 1.00 14.20 848 ASN A N 1
ATOM 1143 C CA . ASN A 1 208 ? -15.779 6.039 19.850 1.00 12.03 848 ASN A CA 1
ATOM 1144 C C . ASN A 1 208 ? -17.275 6.304 19.662 1.00 11.58 848 ASN A C 1
ATOM 1145 O O . ASN A 1 208 ? -17.833 6.096 18.578 1.00 13.49 848 ASN A O 1
ATOM 1150 N N . GLY A 1 209 ? -17.924 6.714 20.745 1.00 11.97 849 GLY A N 1
ATOM 1151 C CA . GLY A 1 209 ? -19.377 6.827 20.758 1.00 13.76 849 GLY A CA 1
ATOM 1152 C C . GLY A 1 209 ? -19.952 7.860 19.814 1.00 14.33 849 GLY A C 1
ATOM 1153 O O . GLY A 1 209 ? -21.105 7.717 19.375 1.00 14.76 849 GLY A O 1
ATOM 1154 N N . SER A 1 210 ? -19.180 8.904 19.500 1.00 13.50 850 SER A N 1
ATOM 1155 C CA . SER A 1 210 ? -19.664 9.925 18.565 1.00 16.48 850 SER A CA 1
ATOM 1156 C C . SER A 1 210 ? -19.773 9.345 17.154 1.00 15.68 850 SER A C 1
ATOM 1157 O O . SER A 1 210 ? -20.531 9.840 16.310 1.00 16.28 850 SER A O 1
ATOM 1160 N N . GLN A 1 211 ? -19.026 8.280 16.905 1.00 14.01 851 GLN A N 1
ATOM 1161 C CA . GLN A 1 211 ? -19.012 7.656 15.591 1.00 12.84 851 GLN A CA 1
ATOM 1162 C C . GLN A 1 211 ? -20.217 6.747 15.420 1.00 16.15 851 GLN A C 1
ATOM 1163 O O . GLN A 1 211 ? -20.900 6.817 14.397 1.00 12.91 851 GLN A O 1
ATOM 1169 N N . LEU A 1 212 ? -20.500 5.928 16.432 1.00 12.84 852 LEU A N 1
ATOM 1170 C CA . LEU A 1 212 ? -21.729 5.125 16.428 1.00 15.14 852 LEU A CA 1
ATOM 1171 C C . LEU A 1 212 ? -22.956 6.042 16.455 1.00 14.80 852 LEU A C 1
ATOM 1172 O O . LEU A 1 212 ? -24.004 5.718 15.894 1.00 14.08 852 LEU A O 1
ATOM 1177 N N . TYR A 1 213 ? -22.827 7.195 17.103 1.00 15.26 853 TYR A N 1
ATOM 1178 C CA . TYR A 1 213 ? -23.949 8.128 17.169 1.00 16.45 853 TYR A CA 1
ATOM 1179 C C . TYR A 1 213 ? -24.354 8.624 15.778 1.00 18.43 853 TYR A C 1
ATOM 1180 O O . TYR A 1 213 ? -25.540 8.635 15.441 1.00 16.30 853 TYR A O 1
ATOM 1189 N N . GLY A 1 214 ? -23.373 9.044 14.982 1.00 17.57 854 GLY A N 1
ATOM 1190 C CA . GLY A 1 214 ? -23.644 9.495 13.626 1.00 18.97 854 GLY A CA 1
ATOM 1191 C C . GLY A 1 214 ? -24.350 8.413 12.833 1.00 20.61 854 GLY A C 1
ATOM 1192 O O . GLY A 1 214 ? -25.322 8.670 12.112 1.00 16.79 854 GLY A O 1
ATOM 1193 N N . THR A 1 215 ? -23.883 7.179 12.998 1.00 16.26 855 THR A N 1
ATOM 1194 C CA . THR A 1 215 ? -24.504 6.052 12.314 1.00 14.63 855 THR A CA 1
ATOM 1195 C C . THR A 1 215 ? -25.971 5.861 12.757 1.00 16.07 855 THR A C 1
ATOM 1196 O O . THR A 1 215 ? -26.855 5.665 11.920 1.00 18.48 855 THR A O 1
ATOM 1200 N N . ASN A 1 216 ? -26.237 5.960 14.058 1.00 15.12 856 ASN A N 1
ATOM 1201 C CA . ASN A 1 216 ? -27.602 5.858 14.563 1.00 15.06 856 ASN A CA 1
ATOM 1202 C C . ASN A 1 216 ? -28.504 6.984 14.029 1.00 20.28 856 ASN A C 1
ATOM 1203 O O . ASN A 1 216 ? -29.683 6.769 13.709 1.00 16.00 856 ASN A O 1
ATOM 1208 N N . GLN A 1 217 ? -27.950 8.191 13.957 1.00 17.57 857 GLN A N 1
ATOM 1209 C CA . GLN A 1 217 ? -28.678 9.308 13.382 1.00 16.18 857 GLN A CA 1
ATOM 1210 C C . GLN A 1 217 ? -29.065 9.021 11.938 1.00 21.04 857 GLN A C 1
ATOM 1211 O O . GLN A 1 217 ? -30.204 9.301 11.525 1.00 21.46 857 GLN A O 1
ATOM 1217 N N . SER A 1 218 ? -28.133 8.453 11.174 1.00 16.63 858 SER A N 1
ATOM 1218 C CA . SER A 1 218 ? -28.395 8.158 9.767 1.00 18.99 858 SER A CA 1
ATOM 1219 C C . SER A 1 218 ? -29.515 7.127 9.615 1.00 20.70 858 SER A C 1
ATOM 1220 O O . SER A 1 218 ? -30.267 7.154 8.626 1.00 18.91 858 SER A O 1
ATOM 1223 N N . ILE A 1 219 ? -29.654 6.237 10.598 1.00 17.85 859 ILE A N 1
ATOM 1224 C CA . ILE A 1 219 ? -30.754 5.267 10.571 1.00 19.07 859 ILE A CA 1
ATOM 1225 C C . ILE A 1 219 ? -32.103 5.965 10.781 1.00 21.33 859 ILE A C 1
ATOM 1226 O O . ILE A 1 219 ? -33.076 5.714 10.056 1.00 22.47 859 ILE A O 1
ATOM 1231 N N . GLU A 1 220 ? -32.166 6.860 11.762 1.00 21.14 860 GLU A N 1
ATOM 1232 C CA . GLU A 1 220 ? -33.420 7.559 12.029 1.00 22.39 860 GLU A CA 1
ATOM 1233 C C . GLU A 1 220 ? -33.777 8.536 10.910 1.00 25.96 860 GLU A C 1
ATOM 1234 O O . GLU A 1 220 ? -34.963 8.789 10.646 1.00 23.44 860 GLU A O 1
ATOM 1240 N N . ALA A 1 221 ? -32.761 9.077 10.244 1.00 22.11 861 ALA A N 1
ATOM 1241 C CA . ALA A 1 221 ? -33.003 9.977 9.119 1.00 27.63 861 ALA A CA 1
ATOM 1242 C C . ALA A 1 221 ? -33.667 9.211 7.975 1.00 25.85 861 ALA A C 1
ATOM 1243 O O . ALA A 1 221 ? -34.634 9.692 7.373 1.00 23.81 861 ALA A O 1
ATOM 1245 N N . LEU A 1 222 ? -33.142 8.019 7.689 1.00 21.49 862 LEU A N 1
ATOM 1246 C CA . LEU A 1 222 ? -33.711 7.138 6.672 1.00 23.96 862 LEU A CA 1
ATOM 1247 C C . LEU A 1 222 ? -35.138 6.752 7.042 1.00 25.68 862 LEU A C 1
ATOM 1248 O O . LEU A 1 222 ? -36.036 6.729 6.191 1.00 26.18 862 LEU A O 1
ATOM 1253 N N . THR A 1 223 ? -35.351 6.471 8.322 1.00 20.61 863 THR A N 1
ATOM 1254 C CA . THR A 1 223 ? -36.679 6.123 8.805 1.00 25.00 863 THR A CA 1
ATOM 1255 C C . THR A 1 223 ? -37.671 7.273 8.609 1.00 27.60 863 THR A C 1
ATOM 1256 O O . THR A 1 223 ? -38.818 7.044 8.235 1.00 25.44 863 THR A O 1
ATOM 1260 N N . ASP A 1 224 ? -37.230 8.507 8.844 1.00 23.54 864 ASP A N 1
ATOM 1261 C CA . ASP A 1 224 ? -38.090 9.655 8.570 1.00 28.02 864 ASP A CA 1
ATOM 1262 C C . ASP A 1 224 ? -38.563 9.618 7.120 1.00 28.46 864 ASP A C 1
ATOM 1263 O O . ASP A 1 224 ? -39.755 9.799 6.836 1.00 30.32 864 ASP A O 1
ATOM 1268 N N . LYS A 1 225 ? -37.628 9.357 6.211 1.00 24.17 865 LYS A N 1
ATOM 1269 C CA . LYS A 1 225 ? -37.948 9.268 4.793 1.00 26.64 865 LYS A CA 1
ATOM 1270 C C . LYS A 1 225 ? -38.927 8.134 4.496 1.00 26.58 865 LYS A C 1
ATOM 1271 O O . LYS A 1 225 ? -39.848 8.302 3.699 1.00 29.91 865 LYS A O 1
ATOM 1277 N N . MET A 1 226 ? -38.738 6.988 5.136 1.00 26.27 866 MET A N 1
ATOM 1278 C CA . MET A 1 226 ? -39.646 5.860 4.916 1.00 26.72 866 MET A CA 1
ATOM 1279 C C . MET A 1 226 ? -41.041 6.172 5.452 1.00 30.78 866 MET A C 1
ATOM 1280 O O . MET A 1 226 ? -42.049 5.779 4.855 1.00 32.30 866 MET A O 1
ATOM 1285 N N . ASN A 1 227 ? -41.100 6.888 6.573 1.00 29.50 867 ASN A N 1
ATOM 1286 C CA . ASN A 1 227 ? -42.380 7.280 7.154 1.00 28.33 867 ASN A CA 1
ATOM 1287 C C . ASN A 1 227 ? -43.136 8.256 6.258 1.00 36.33 867 ASN A C 1
ATOM 1288 O O . ASN A 1 227 ? -44.369 8.208 6.174 1.00 36.31 867 ASN A O 1
ATOM 1293 N N . SER A 1 228 ? -42.398 9.147 5.600 1.00 31.56 868 SER A N 1
ATOM 1294 C CA . SER A 1 228 ? -42.997 10.025 4.601 1.00 31.44 868 SER A CA 1
ATOM 1295 C C . SER A 1 228 ? -43.534 9.200 3.437 1.00 30.09 868 SER A C 1
ATOM 1296 O O . SER A 1 228 ? -44.643 9.447 2.956 1.00 35.09 868 SER A O 1
ATOM 1299 N N . LEU A 1 229 ? -42.744 8.224 2.990 1.00 28.68 869 LEU A N 1
ATOM 1300 C CA . LEU A 1 229 ? -43.156 7.317 1.913 1.00 30.84 869 LEU A CA 1
ATOM 1301 C C . LEU A 1 229 ? -44.472 6.630 2.251 1.00 34.31 869 LEU A C 1
ATOM 1302 O O . LEU A 1 229 ? -45.395 6.621 1.444 1.00 36.75 869 LEU A O 1
ATOM 1307 N N . GLY A 1 230 ? -44.555 6.071 3.455 1.00 35.40 870 GLY A N 1
ATOM 1308 C CA . GLY A 1 230 ? -45.751 5.378 3.904 1.00 37.60 870 GLY A CA 1
ATOM 1309 C C . GLY A 1 230 ? -46.992 6.251 3.998 1.00 39.40 870 GLY A C 1
ATOM 1310 O O . GLY A 1 230 ? -48.059 5.863 3.519 1.00 41.23 870 GLY A O 1
ATOM 1311 N N . ASN A 1 231 ? -46.857 7.424 4.616 1.00 35.36 871 ASN A N 1
ATOM 1312 C CA . ASN A 1 231 ? -47.983 8.348 4.774 1.00 40.27 871 ASN A CA 1
ATOM 1313 C C . ASN A 1 231 ? -48.541 8.836 3.443 1.00 43.54 871 ASN A C 1
ATOM 1314 O O . ASN A 1 231 ? -49.755 8.790 3.212 1.00 42.61 871 ASN A O 1
ATOM 1319 N N . THR A 1 232 ? -47.653 9.311 2.574 1.00 38.80 872 THR A N 1
ATOM 1320 C CA . THR A 1 232 ? -48.070 9.886 1.295 1.00 41.51 872 THR A CA 1
ATOM 1321 C C . THR A 1 232 ? -48.715 8.847 0.376 1.00 44.17 872 THR A C 1
ATOM 1322 O O . THR A 1 232 ? -49.671 9.157 -0.347 1.00 39.20 872 THR A O 1
ATOM 1326 N N . VAL A 1 233 ? -48.196 7.620 0.409 1.00 39.30 873 VAL A N 1
ATOM 1327 C CA . VAL A 1 233 ? -48.795 6.517 -0.339 1.00 43.18 873 VAL A CA 1
ATOM 1328 C C . VAL A 1 233 ? -50.193 6.213 0.214 1.00 48.53 873 VAL A C 1
ATOM 1329 O O . VAL A 1 233 ? -51.136 5.988 -0.552 1.00 49.08 873 VAL A O 1
ATOM 1333 N N . ALA A 1 234 ? -50.328 6.241 1.542 1.00 45.14 874 ALA A N 1
ATOM 1334 C CA . ALA A 1 234 ? -51.620 6.031 2.206 1.00 46.63 874 ALA A CA 1
ATOM 1335 C C . ALA A 1 234 ? -52.628 7.118 1.831 1.00 50.91 874 ALA A C 1
ATOM 1336 O O . ALA A 1 234 ? -53.839 6.899 1.900 1.00 48.16 874 ALA A O 1
ATOM 1338 N N . ASN A 1 235 ? -52.121 8.289 1.448 1.00 49.79 875 ASN A N 1
ATOM 1339 C CA . ASN A 1 235 ? -52.949 9.337 0.856 1.00 49.01 875 ASN A CA 1
ATOM 1340 C C . ASN A 1 235 ? -52.956 9.251 -0.675 1.00 49.09 875 ASN A C 1
ATOM 1341 O O . ASN A 1 235 ? -53.537 8.333 -1.264 1.00 47.85 875 ASN A O 1
ATOM 1346 N N . SER A 1 242 ? -54.666 4.806 6.176 1.00 55.49 882 SER A N 1
ATOM 1347 C CA . SER A 1 242 ? -53.837 4.827 7.378 1.00 47.40 882 SER A CA 1
ATOM 1348 C C . SER A 1 242 ? -52.466 4.209 7.128 1.00 47.25 882 SER A C 1
ATOM 1349 O O . SER A 1 242 ? -52.336 3.216 6.413 1.00 43.71 882 SER A O 1
ATOM 1352 N N . TYR A 1 243 ? -51.443 4.807 7.727 1.00 47.40 883 TYR A N 1
ATOM 1353 C CA . TYR A 1 243 ? -50.103 4.231 7.720 1.00 46.12 883 TYR A CA 1
ATOM 1354 C C . TYR A 1 243 ? -49.631 3.989 9.151 1.00 42.87 883 TYR A C 1
ATOM 1355 O O . TYR A 1 243 ? -49.651 4.904 9.979 1.00 39.74 883 TYR A O 1
ATOM 1364 N N . ASN A 1 244 ? -49.218 2.754 9.430 1.00 45.00 884 ASN A N 1
ATOM 1365 C CA . ASN A 1 244 ? -48.735 2.366 10.753 1.00 46.05 884 ASN A CA 1
ATOM 1366 C C . ASN A 1 244 ? -47.206 2.408 10.822 1.00 45.03 884 ASN A C 1
ATOM 1367 O O . ASN A 1 244 ? -46.541 1.509 10.307 1.00 42.57 884 ASN A O 1
ATOM 1372 N N . PRO A 1 245 ? -46.646 3.448 11.471 1.00 45.96 885 PRO A N 1
ATOM 1373 C CA . PRO A 1 245 ? -45.187 3.614 11.569 1.00 40.44 885 PRO A CA 1
ATOM 1374 C C . PRO A 1 245 ? -44.500 2.546 12.431 1.00 44.02 885 PRO A C 1
ATOM 1375 O O . PRO A 1 245 ? -43.301 2.303 12.266 1.00 42.21 885 PRO A O 1
ATOM 1379 N N . GLN A 1 246 ? -45.242 1.919 13.337 1.00 40.26 886 GLN A N 1
ATOM 1380 C CA . GLN A 1 246 ? -44.667 0.870 14.168 1.00 45.74 886 GLN A CA 1
ATOM 1381 C C . GLN A 1 246 ? -44.411 -0.412 13.373 1.00 46.20 886 GLN A C 1
ATOM 1382 O O . GLN A 1 246 ? -43.453 -1.137 13.651 1.00 45.34 886 GLN A O 1
ATOM 1388 N N . THR A 1 247 ? -45.266 -0.689 12.389 1.00 42.57 887 THR A N 1
ATOM 1389 C CA . THR A 1 247 ? -45.158 -1.922 11.610 1.00 40.68 887 THR A CA 1
ATOM 1390 C C . THR A 1 247 ? -44.839 -1.674 10.134 1.00 41.30 887 THR A C 1
ATOM 1391 O O . THR A 1 247 ? -44.405 -2.586 9.430 1.00 39.73 887 THR A O 1
ATOM 1395 N N . GLY A 1 248 ? -45.058 -0.445 9.671 1.00 39.90 888 GLY A N 1
ATOM 1396 C CA . GLY A 1 248 ? -44.823 -0.101 8.277 1.00 40.66 888 GLY A CA 1
ATOM 1397 C C . GLY A 1 248 ? -46.011 -0.383 7.370 1.00 41.18 888 GLY A C 1
ATOM 1398 O O . GLY A 1 248 ? -45.986 -0.059 6.182 1.00 37.30 888 GLY A O 1
ATOM 1399 N N . ALA A 1 249 ? -47.061 -0.975 7.933 1.00 42.43 889 ALA A N 1
ATOM 1400 C CA . ALA A 1 249 ? -48.219 -1.409 7.144 1.00 50.38 889 ALA A CA 1
ATOM 1401 C C . ALA A 1 249 ? -49.106 -0.250 6.678 1.00 44.11 889 ALA A C 1
ATOM 1402 O O . ALA A 1 249 ? -49.402 0.670 7.441 1.00 44.75 889 ALA A O 1
ATOM 1404 N N . VAL A 1 250 ? -49.517 -0.307 5.415 1.00 44.42 890 VAL A N 1
ATOM 1405 C CA . VAL A 1 250 ? -50.492 0.632 4.866 1.00 45.46 890 VAL A CA 1
ATOM 1406 C C . VAL A 1 250 ? -51.800 -0.117 4.619 1.00 47.98 890 VAL A C 1
ATOM 1407 O O . VAL A 1 250 ? -51.795 -1.195 4.020 1.00 43.78 890 VAL A O 1
ATOM 1411 N N . ASN A 1 251 ? -52.912 0.438 5.097 1.00 47.96 891 ASN A N 1
ATOM 1412 C CA . ASN A 1 251 ? -54.213 -0.214 4.946 1.00 46.61 891 ASN A CA 1
ATOM 1413 C C . ASN A 1 251 ? -55.253 0.704 4.304 1.00 51.76 891 ASN A C 1
ATOM 1414 O O . ASN A 1 251 ? -55.455 1.837 4.747 1.00 54.63 891 ASN A O 1
ATOM 1416 N N . GLY B 1 37 ? 44.934 -17.630 67.311 1.00 49.97 677 GLY B N 1
ATOM 1417 C CA . GLY B 1 37 ? 46.024 -16.938 66.650 1.00 37.71 677 GLY B CA 1
ATOM 1418 C C . GLY B 1 37 ? 45.778 -15.444 66.557 1.00 32.96 677 GLY B C 1
ATOM 1419 O O . GLY B 1 37 ? 46.471 -14.657 67.205 1.00 31.89 677 GLY B O 1
ATOM 1420 N N . PRO B 1 38 ? 44.800 -15.035 65.732 1.00 28.58 678 PRO B N 1
ATOM 1421 C CA . PRO B 1 38 ? 44.477 -13.607 65.649 1.00 28.38 678 PRO B CA 1
ATOM 1422 C C . PRO B 1 38 ? 43.873 -13.087 66.951 1.00 29.33 678 PRO B C 1
ATOM 1423 O O . PRO B 1 38 ? 43.198 -13.829 67.666 1.00 29.10 678 PRO B O 1
ATOM 1427 N N . VAL B 1 39 ? 44.142 -11.825 67.259 1.00 29.62 679 VAL B N 1
ATOM 1428 C CA . VAL B 1 39 ? 43.612 -11.189 68.459 1.00 34.52 679 VAL B CA 1
ATOM 1429 C C . VAL B 1 39 ? 42.888 -9.904 68.057 1.00 28.87 679 VAL B C 1
ATOM 1430 O O . VAL B 1 39 ? 43.287 -9.238 67.101 1.00 30.08 679 VAL B O 1
ATOM 1434 N N . ALA B 1 40 ? 41.816 -9.559 68.762 1.00 28.18 680 ALA B N 1
ATOM 1435 C CA . ALA B 1 40 ? 41.085 -8.336 68.433 1.00 33.03 680 ALA B CA 1
ATOM 1436 C C . ALA B 1 40 ? 41.847 -7.119 68.956 1.00 33.89 680 ALA B C 1
ATOM 1437 O O . ALA B 1 40 ? 42.455 -7.186 70.026 1.00 33.53 680 ALA B O 1
ATOM 1439 N N . LEU B 1 41 ? 41.840 -6.030 68.186 1.00 23.90 681 LEU B N 1
ATOM 1440 C CA . LEU B 1 41 ? 42.449 -4.772 68.615 1.00 25.47 681 LEU B CA 1
ATOM 1441 C C . LEU B 1 41 ? 41.398 -3.900 69.275 1.00 32.76 681 LEU B C 1
ATOM 1442 O O . LEU B 1 41 ? 40.384 -3.595 68.660 1.00 30.66 681 LEU B O 1
ATOM 1447 N N . HIS B 1 42 ? 41.635 -3.493 70.519 1.00 32.64 682 HIS B N 1
ATOM 1448 C CA . HIS B 1 42 ? 40.623 -2.748 71.268 1.00 33.60 682 HIS B CA 1
ATOM 1449 C C . HIS B 1 42 ? 40.908 -1.256 71.349 1.00 34.31 682 HIS B C 1
ATOM 1450 O O . HIS B 1 42 ? 41.976 -0.792 70.950 1.00 36.50 682 HIS B O 1
ATOM 1457 N N . ASN B 1 43 ? 39.926 -0.516 71.861 1.00 36.90 683 ASN B N 1
ATOM 1458 C CA . ASN B 1 43 ? 40.050 0.921 72.111 1.00 38.55 683 ASN B CA 1
ATOM 1459 C C . ASN B 1 43 ? 40.602 1.710 70.917 1.00 35.10 683 ASN B C 1
ATOM 1460 O O . ASN B 1 43 ? 41.495 2.545 71.057 1.00 35.12 683 ASN B O 1
ATOM 1465 N N . VAL B 1 44 ? 40.052 1.429 69.741 1.00 30.63 684 VAL B N 1
ATOM 1466 C CA . VAL B 1 44 ? 40.384 2.167 68.530 1.00 29.13 684 VAL B CA 1
ATOM 1467 C C . VAL B 1 44 ? 39.343 3.259 68.301 1.00 30.09 684 VAL B C 1
ATOM 1468 O O . VAL B 1 44 ? 38.154 2.961 68.173 1.00 29.11 684 VAL B O 1
ATOM 1472 N N . ALA B 1 45 ? 39.785 4.514 68.258 1.00 32.70 685 ALA B N 1
ATOM 1473 C CA . ALA B 1 45 ? 38.897 5.636 67.939 1.00 30.88 685 ALA B CA 1
ATOM 1474 C C . ALA B 1 45 ? 38.520 5.603 66.458 1.00 29.53 685 ALA B C 1
ATOM 1475 O O . ALA B 1 45 ? 39.220 4.967 65.662 1.00 27.17 685 ALA B O 1
ATOM 1477 N N . PRO B 1 46 ? 37.412 6.275 66.081 1.00 28.22 686 PRO B N 1
ATOM 1478 C CA . PRO B 1 46 ? 37.048 6.364 64.661 1.00 28.37 686 PRO B CA 1
ATOM 1479 C C . PRO B 1 46 ? 38.194 6.890 63.800 1.00 28.32 686 PRO B C 1
ATOM 1480 O O . PRO B 1 46 ? 38.850 7.861 64.181 1.00 27.82 686 PRO B O 1
ATOM 1484 N N . GLY B 1 47 ? 38.438 6.246 62.663 1.00 27.62 687 GLY B N 1
ATOM 1485 C CA . GLY B 1 47 ? 39.448 6.714 61.733 1.00 24.24 687 GLY B CA 1
ATOM 1486 C C . GLY B 1 47 ? 38.974 7.932 60.968 1.00 28.53 687 GLY B C 1
ATOM 1487 O O . GLY B 1 47 ? 37.779 8.055 60.666 1.00 23.59 687 GLY B O 1
ATOM 1488 N N . THR B 1 48 ? 39.899 8.840 60.661 1.00 21.65 688 THR B N 1
ATOM 1489 C CA . THR B 1 48 ? 39.567 10.045 59.900 1.00 23.90 688 THR B CA 1
ATOM 1490 C C . THR B 1 48 ? 40.410 10.151 58.630 1.00 24.71 688 THR B C 1
ATOM 1491 O O . THR B 1 48 ? 39.876 10.379 57.546 1.00 25.45 688 THR B O 1
ATOM 1495 N N . ALA B 1 49 ? 41.726 9.994 58.764 1.00 26.40 689 ALA B N 1
ATOM 1496 C CA . ALA B 1 49 ? 42.623 9.988 57.608 1.00 28.32 689 ALA B CA 1
ATOM 1497 C C . ALA B 1 49 ? 42.462 8.670 56.852 1.00 24.26 689 ALA B C 1
ATOM 1498 O O . ALA B 1 49 ? 42.057 7.675 57.444 1.00 23.51 689 ALA B O 1
ATOM 1500 N N . SER B 1 50 ? 42.775 8.664 55.556 1.00 26.08 690 SER B N 1
ATOM 1501 C CA . SER B 1 50 ? 42.598 7.462 54.735 1.00 26.20 690 SER B CA 1
ATOM 1502 C C . SER B 1 50 ? 43.448 6.297 55.227 1.00 26.72 690 SER B C 1
ATOM 1503 O O . SER B 1 50 ? 43.098 5.134 55.006 1.00 22.65 690 SER B O 1
ATOM 1506 N N . THR B 1 51 ? 44.568 6.597 55.883 1.00 24.77 691 THR B N 1
ATOM 1507 C CA . THR B 1 51 ? 45.412 5.527 56.412 1.00 23.93 691 THR B CA 1
ATOM 1508 C C . THR B 1 51 ? 45.185 5.289 57.905 1.00 24.86 691 THR B C 1
ATOM 1509 O O . THR B 1 51 ? 46.031 4.702 58.569 1.00 25.51 691 THR B O 1
ATOM 1513 N N . ASP B 1 52 ? 44.057 5.751 58.437 1.00 24.09 692 ASP B N 1
ATOM 1514 C CA . ASP B 1 52 ? 43.672 5.395 59.806 1.00 23.73 692 ASP B CA 1
ATOM 1515 C C . ASP B 1 52 ? 42.876 4.099 59.818 1.00 24.70 692 ASP B C 1
ATOM 1516 O O . ASP B 1 52 ? 42.133 3.819 58.877 1.00 24.20 692 ASP B O 1
ATOM 1521 N N . ALA B 1 53 ? 43.002 3.321 60.890 1.00 23.82 693 ALA B N 1
ATOM 1522 C CA . ALA B 1 53 ? 42.143 2.145 61.065 1.00 26.77 693 ALA B CA 1
ATOM 1523 C C . ALA B 1 53 ? 40.678 2.553 61.298 1.00 27.42 693 ALA B C 1
ATOM 1524 O O . ALA B 1 53 ? 40.417 3.597 61.896 1.00 21.91 693 ALA B O 1
ATOM 1526 N N . VAL B 1 54 ? 39.729 1.733 60.838 1.00 23.25 694 VAL B N 1
ATOM 1527 C CA . VAL B 1 54 ? 38.317 1.950 61.158 1.00 25.28 694 VAL B CA 1
ATOM 1528 C C . VAL B 1 54 ? 37.895 1.061 62.322 1.00 25.05 694 VAL B C 1
ATOM 1529 O O . VAL B 1 54 ? 38.472 -0.003 62.524 1.00 28.30 694 VAL B O 1
ATOM 1533 N N . ASN B 1 55 ? 36.892 1.482 63.090 1.00 25.98 695 ASN B N 1
ATOM 1534 C CA . ASN B 1 55 ? 36.372 0.605 64.140 1.00 21.65 695 ASN B CA 1
ATOM 1535 C C . ASN B 1 55 ? 35.009 -0.001 63.782 1.00 25.04 695 ASN B C 1
ATOM 1536 O O . ASN B 1 55 ? 34.417 0.342 62.750 1.00 24.09 695 ASN B O 1
ATOM 1541 N N . VAL B 1 56 ? 34.531 -0.911 64.629 1.00 22.69 696 VAL B N 1
ATOM 1542 C CA . VAL B 1 56 ? 33.263 -1.608 64.394 1.00 24.35 696 VAL B CA 1
ATOM 1543 C C . VAL B 1 56 ? 32.102 -0.624 64.269 1.00 24.00 696 VAL B C 1
ATOM 1544 O O . VAL B 1 56 ? 31.214 -0.803 63.433 1.00 21.12 696 VAL B O 1
ATOM 1548 N N . GLY B 1 57 ? 32.125 0.424 65.087 1.00 27.62 697 GLY B N 1
ATOM 1549 C CA . GLY B 1 57 ? 31.103 1.458 65.034 1.00 25.14 697 GLY B CA 1
ATOM 1550 C C . GLY B 1 57 ? 30.956 2.059 63.650 1.00 24.73 697 GLY B C 1
ATOM 1551 O O . GLY B 1 57 ? 29.841 2.282 63.175 1.00 24.12 697 GLY B O 1
ATOM 1552 N N . GLN B 1 58 ? 32.080 2.311 62.989 1.00 22.21 698 GLN B N 1
ATOM 1553 C CA . GLN B 1 58 ? 32.046 2.867 61.641 1.00 20.80 698 GLN B CA 1
ATOM 1554 C C . GLN B 1 58 ? 31.525 1.846 60.616 1.00 25.05 698 GLN B C 1
ATOM 1555 O O . GLN B 1 58 ? 30.711 2.184 59.759 1.00 21.05 698 GLN B O 1
ATOM 1561 N N . LEU B 1 59 ? 31.986 0.602 60.719 1.00 21.67 699 LEU B N 1
ATOM 1562 C CA . LEU B 1 59 ? 31.549 -0.460 59.816 1.00 19.32 699 LEU B CA 1
ATOM 1563 C C . LEU B 1 59 ? 30.057 -0.725 59.970 1.00 20.12 699 LEU B C 1
ATOM 1564 O O . LEU B 1 59 ? 29.357 -0.938 58.986 1.00 20.95 699 LEU B O 1
ATOM 1569 N N . GLY B 1 60 ? 29.574 -0.719 61.209 1.00 21.53 700 GLY B N 1
ATOM 1570 C CA . GLY B 1 60 ? 28.159 -0.941 61.471 1.00 24.24 700 GLY B CA 1
ATOM 1571 C C . GLY B 1 60 ? 27.231 0.101 60.858 1.00 28.32 700 GLY B C 1
ATOM 1572 O O . GLY B 1 60 ? 26.108 -0.211 60.457 1.00 22.99 700 GLY B O 1
ATOM 1573 N N . ALA B 1 61 ? 27.687 1.347 60.790 1.00 27.63 701 ALA B N 1
ATOM 1574 C CA . ALA B 1 61 ? 26.870 2.415 60.212 1.00 28.30 701 ALA B CA 1
ATOM 1575 C C . ALA B 1 61 ? 26.745 2.230 58.705 1.00 29.10 701 ALA B C 1
ATOM 1576 O O . ALA B 1 61 ? 25.682 2.450 58.114 1.00 23.96 701 ALA B O 1
ATOM 1578 N N . VAL B 1 62 ? 27.846 1.823 58.084 1.00 29.04 702 VAL B N 1
ATOM 1579 C CA . VAL B 1 62 ? 27.839 1.530 56.660 1.00 27.95 702 VAL B CA 1
ATOM 1580 C C . VAL B 1 62 ? 26.9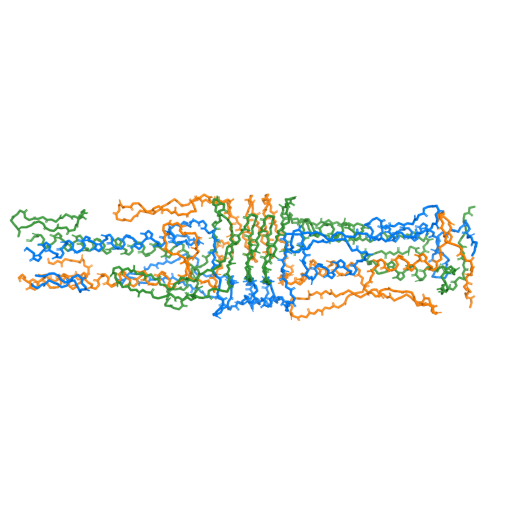42 0.328 56.394 1.00 24.66 702 VAL B C 1
ATOM 1581 O O . VAL B 1 62 ? 26.160 0.321 55.444 1.00 29.70 702 VAL B O 1
ATOM 1585 N N . THR B 1 63 ? 27.036 -0.675 57.263 1.00 27.70 703 THR B N 1
ATOM 1586 C CA . THR B 1 63 ? 26.239 -1.892 57.141 1.00 21.18 703 THR B CA 1
ATOM 1587 C C . THR B 1 63 ? 24.739 -1.608 57.284 1.00 23.83 703 THR B C 1
ATOM 1588 O O . THR B 1 63 ? 23.914 -2.204 56.589 1.00 21.20 703 THR B O 1
ATOM 1592 N N . THR B 1 64 ? 24.393 -0.712 58.205 1.00 18.74 704 THR B N 1
ATOM 1593 C CA . THR B 1 64 ? 23.010 -0.261 58.378 1.00 21.43 704 THR B CA 1
ATOM 1594 C C . THR B 1 64 ? 22.466 0.349 57.078 1.00 19.51 704 THR B C 1
ATOM 1595 O O . THR B 1 64 ? 21.271 0.241 56.778 1.00 22.46 704 THR B O 1
ATOM 1599 N N . GLY B 1 65 ? 23.353 0.983 56.312 1.00 18.41 705 GLY B N 1
ATOM 1600 C CA . GLY B 1 65 ? 23.011 1.563 55.026 1.00 19.47 705 GLY B CA 1
ATOM 1601 C C . GLY B 1 65 ? 22.518 0.560 53.995 1.00 18.68 705 GLY B C 1
ATOM 1602 O O . GLY B 1 65 ? 21.770 0.923 53.083 1.00 17.44 705 GLY B O 1
ATOM 1603 N N . LEU B 1 66 ? 22.917 -0.702 54.129 1.00 17.66 706 LEU B N 1
ATOM 1604 C CA . LEU B 1 66 ? 22.409 -1.730 53.215 1.00 15.62 706 LEU B CA 1
ATOM 1605 C C . LEU B 1 66 ? 20.964 -2.056 53.532 1.00 16.54 706 LEU B C 1
ATOM 1606 O O . LEU B 1 66 ? 20.176 -2.389 52.631 1.00 15.60 706 LEU B O 1
ATOM 1611 N N . GLY B 1 67 ? 20.623 -1.977 54.818 1.00 16.28 707 GLY B N 1
ATOM 1612 C CA . GLY B 1 67 ? 19.312 -2.385 55.296 1.00 17.48 707 GLY B CA 1
ATOM 1613 C C . GLY B 1 67 ? 19.062 -3.872 55.081 1.00 18.21 707 GLY B C 1
ATOM 1614 O O . GLY B 1 67 ? 19.996 -4.670 55.029 1.00 17.59 707 GLY B O 1
ATOM 1615 N N . GLY B 1 68 ? 17.792 -4.244 54.953 1.00 17.38 708 GLY B N 1
ATOM 1616 C CA . GLY B 1 68 ? 17.415 -5.632 54.736 1.00 19.20 708 GLY B CA 1
ATOM 1617 C C . GLY B 1 68 ? 17.919 -6.581 55.810 1.00 19.87 708 GLY B C 1
ATOM 1618 O O . GLY B 1 68 ? 18.135 -7.763 55.546 1.00 17.88 708 GLY B O 1
ATOM 1619 N N . GLY B 1 69 ? 18.113 -6.064 57.021 1.00 19.61 709 GLY B N 1
ATOM 1620 C CA . GLY B 1 69 ? 18.557 -6.882 58.136 1.00 17.90 709 GLY B CA 1
ATOM 1621 C C . GLY B 1 69 ? 20.063 -7.098 58.234 1.00 20.46 709 GLY B C 1
ATOM 1622 O O . GLY B 1 69 ? 20.527 -7.810 59.127 1.00 22.49 709 GLY B O 1
ATOM 1623 N N . ALA B 1 70 ? 20.834 -6.500 57.329 1.00 18.60 710 ALA B N 1
ATOM 1624 C CA . ALA B 1 70 ? 22.295 -6.596 57.416 1.00 19.08 710 ALA B CA 1
ATOM 1625 C C . ALA B 1 70 ? 22.771 -6.044 58.756 1.00 20.44 710 ALA B C 1
ATOM 1626 O O . ALA B 1 70 ? 22.278 -5.019 59.213 1.00 21.99 710 ALA B O 1
ATOM 1628 N N . ALA B 1 71 ? 23.723 -6.727 59.389 1.00 19.92 711 ALA B N 1
ATOM 1629 C CA . ALA B 1 71 ? 24.155 -6.327 60.721 1.00 23.89 711 ALA B CA 1
ATOM 1630 C C . ALA B 1 71 ? 25.480 -6.962 61.113 1.00 22.96 711 ALA B C 1
ATOM 1631 O O . ALA B 1 71 ? 25.946 -7.907 60.474 1.00 22.00 711 ALA B O 1
ATOM 1633 N N . ILE B 1 72 ? 26.075 -6.429 62.176 1.00 21.30 712 ILE B N 1
ATOM 1634 C CA . ILE B 1 72 ? 27.266 -7.016 62.786 1.00 20.94 712 ILE B CA 1
ATOM 1635 C C . ILE B 1 72 ? 26.892 -7.601 64.143 1.00 25.43 712 ILE B C 1
ATOM 1636 O O . ILE B 1 72 ? 26.370 -6.890 65.004 1.00 23.10 712 ILE B O 1
ATOM 1641 N N . ASP B 1 73 ? 27.135 -8.898 64.317 1.00 24.83 713 ASP B N 1
ATOM 1642 C CA . ASP B 1 73 ? 26.846 -9.565 65.577 1.00 26.61 713 ASP B CA 1
ATOM 1643 C C . ASP B 1 73 ? 27.672 -8.925 66.684 1.00 30.08 713 ASP B C 1
ATOM 1644 O O . ASP B 1 73 ? 28.902 -8.927 66.616 1.00 33.43 713 ASP B O 1
ATOM 1649 N N . PRO B 1 74 ? 26.997 -8.369 67.702 1.00 30.66 714 PRO B N 1
ATOM 1650 C CA . PRO B 1 74 ? 27.662 -7.672 68.813 1.00 33.47 714 PRO B CA 1
ATOM 1651 C C . PRO B 1 74 ? 28.566 -8.577 69.659 1.00 36.96 714 PRO B C 1
ATOM 1652 O O . PRO B 1 74 ? 29.352 -8.063 70.461 1.00 41.70 714 PRO B O 1
ATOM 1656 N N . LYS B 1 75 ? 28.466 -9.893 69.486 1.00 35.51 715 LYS B N 1
ATOM 1657 C CA . LYS B 1 75 ? 29.267 -10.818 70.281 1.00 36.44 715 LYS B CA 1
ATOM 1658 C C . LYS B 1 75 ? 30.385 -11.469 69.469 1.00 39.62 715 LYS B C 1
ATOM 1659 O O . LYS B 1 75 ? 31.513 -11.573 69.953 1.00 42.66 715 LYS B O 1
ATOM 1665 N N . THR B 1 76 ? 30.083 -11.916 68.250 1.00 37.12 716 THR B N 1
ATOM 1666 C CA . THR B 1 76 ? 31.071 -12.646 67.447 1.00 33.85 716 THR B CA 1
ATOM 1667 C C . THR B 1 76 ? 31.710 -11.812 66.338 1.00 32.95 716 THR B C 1
ATOM 1668 O O . THR B 1 76 ? 32.726 -12.214 65.768 1.00 32.61 716 THR B O 1
ATOM 1672 N N . GLY B 1 77 ? 31.110 -10.669 66.024 1.00 28.01 717 GLY B N 1
ATOM 1673 C CA . GLY B 1 77 ? 31.605 -9.812 64.960 1.00 26.56 717 GLY B CA 1
ATOM 1674 C C . GLY B 1 77 ? 31.213 -10.287 63.568 1.00 25.67 717 GLY B C 1
ATOM 1675 O O . GLY B 1 77 ? 31.510 -9.620 62.573 1.00 25.96 717 GLY B O 1
ATOM 1676 N N . ALA B 1 78 ? 30.550 -11.439 63.496 1.00 24.47 718 ALA B N 1
ATOM 1677 C CA . ALA B 1 78 ? 30.081 -11.992 62.225 1.00 25.65 718 ALA B CA 1
ATOM 1678 C C . ALA B 1 78 ? 29.085 -11.044 61.556 1.00 22.70 718 ALA B C 1
ATOM 1679 O O . ALA B 1 78 ? 28.230 -10.455 62.223 1.00 20.92 718 ALA B O 1
ATOM 1681 N N . VAL B 1 79 ? 29.209 -10.888 60.241 1.00 20.06 719 VAL B N 1
ATOM 1682 C CA . VAL B 1 79 ? 28.345 -9.974 59.499 1.00 20.14 719 VAL B CA 1
ATOM 1683 C C . VAL B 1 79 ? 27.174 -10.726 58.872 1.00 24.43 719 VAL B C 1
ATOM 1684 O O . VAL B 1 79 ? 27.373 -11.694 58.138 1.00 24.09 719 VAL B O 1
ATOM 1688 N N . THR B 1 80 ? 25.957 -10.287 59.180 1.00 19.42 720 THR B N 1
ATOM 1689 C CA . THR B 1 80 ? 24.744 -10.864 58.592 1.00 20.32 720 THR B CA 1
ATOM 1690 C C . THR B 1 80 ? 24.440 -10.188 57.255 1.00 19.15 720 THR B C 1
ATOM 1691 O O . THR B 1 80 ? 24.384 -8.961 57.186 1.00 18.01 720 THR B O 1
ATOM 1695 N N . ALA B 1 81 ? 24.267 -10.980 56.198 1.00 18.24 721 ALA B N 1
ATOM 1696 C CA . ALA B 1 81 ? 23.970 -10.436 54.867 1.00 20.87 721 ALA B CA 1
ATOM 1697 C C . ALA B 1 81 ? 22.617 -9.737 54.833 1.00 15.44 721 ALA B C 1
ATOM 1698 O O . ALA B 1 81 ? 21.722 -10.079 55.611 1.00 16.31 721 ALA B O 1
ATOM 1700 N N . PRO B 1 82 ? 22.446 -8.770 53.915 1.00 16.24 722 PRO B N 1
ATOM 1701 C CA . PRO B 1 82 ? 21.085 -8.263 53.725 1.00 15.35 722 PRO B CA 1
ATOM 1702 C C . PRO B 1 82 ? 20.214 -9.315 53.054 1.00 14.81 722 PRO B C 1
ATOM 1703 O O . PRO B 1 82 ? 20.735 -10.212 52.389 1.00 17.43 722 PRO B O 1
ATOM 1707 N N . SER B 1 83 ? 18.904 -9.193 53.222 1.00 17.40 723 SER B N 1
ATOM 1708 C CA . SER B 1 83 ? 17.961 -10.046 52.527 1.00 17.61 723 SER B CA 1
ATOM 1709 C C . SER B 1 83 ? 16.874 -9.160 51.927 1.00 17.33 723 SER B C 1
ATOM 1710 O O . SER B 1 83 ? 16.141 -8.476 52.655 1.00 17.10 723 SER B O 1
ATOM 1713 N N . TYR B 1 84 ? 16.813 -9.127 50.601 1.00 12.47 724 TYR B N 1
ATOM 1714 C CA . TYR B 1 84 ? 15.883 -8.233 49.915 1.00 12.87 724 TYR B CA 1
ATOM 1715 C C . TYR B 1 84 ? 14.785 -9.035 49.236 1.00 12.23 724 TYR B C 1
ATOM 1716 O O . TYR B 1 84 ? 15.066 -10.022 48.564 1.00 16.70 724 TYR B O 1
ATOM 1725 N N . THR B 1 85 ? 13.536 -8.607 49.398 1.00 12.72 725 THR B N 1
ATOM 1726 C CA . THR B 1 85 ? 12.412 -9.320 48.793 1.00 14.62 725 THR B CA 1
ATOM 1727 C C . THR B 1 85 ? 12.132 -8.774 47.398 1.00 15.64 725 THR B C 1
ATOM 1728 O O . THR B 1 85 ? 11.918 -7.570 47.227 1.00 13.96 725 THR B O 1
ATOM 1732 N N . VAL B 1 86 ? 12.149 -9.658 46.402 1.00 14.03 726 VAL B N 1
ATOM 1733 C CA . VAL B 1 86 ? 11.804 -9.278 45.043 1.00 11.59 726 VAL B CA 1
ATOM 1734 C C . VAL B 1 86 ? 10.589 -10.077 44.574 1.00 15.14 726 VAL B C 1
ATOM 1735 O O . VAL B 1 86 ? 10.298 -11.153 45.097 1.00 13.23 726 VAL B O 1
ATOM 1739 N N . TYR B 1 87 ? 9.877 -9.527 43.596 1.00 12.19 727 TYR B N 1
ATOM 1740 C CA . TYR B 1 87 ? 8.581 -10.073 43.189 1.00 11.33 727 TYR B CA 1
ATOM 1741 C C . TYR B 1 87 ? 8.675 -10.775 41.853 1.00 11.39 727 TYR B C 1
ATOM 1742 O O . TYR B 1 87 ? 9.013 -10.158 40.843 1.00 12.74 727 TYR B O 1
ATOM 1751 N N . ASN B 1 88 ? 8.417 -12.083 41.854 1.00 12.74 728 ASN B N 1
ATOM 1752 C CA . ASN B 1 88 ? 8.376 -12.837 40.610 1.00 10.38 728 ASN B CA 1
ATOM 1753 C C . ASN B 1 88 ? 7.080 -12.541 39.860 1.00 12.83 728 ASN B C 1
ATOM 1754 O O . ASN B 1 88 ? 6.215 -11.830 40.372 1.00 15.08 728 ASN B O 1
ATOM 1759 N N . ALA B 1 89 ? 6.956 -13.098 38.662 1.00 15.71 729 ALA B N 1
ATOM 1760 C CA . ALA B 1 89 ? 5.789 -12.873 37.811 1.00 14.48 729 ALA B CA 1
ATOM 1761 C C . ALA B 1 89 ? 4.691 -13.922 37.989 1.00 15.23 729 ALA B C 1
ATOM 1762 O O . ALA B 1 89 ? 3.642 -13.842 37.333 1.00 13.20 729 ALA B O 1
ATOM 1764 N N . ASP B 1 90 ? 4.911 -14.878 38.890 1.00 14.80 730 ASP B N 1
ATOM 1765 C CA . ASP B 1 90 ? 4.040 -16.041 39.036 1.00 15.20 730 ASP B CA 1
ATOM 1766 C C . ASP B 1 90 ? 3.301 -16.080 40.365 1.00 13.97 730 ASP B C 1
ATOM 1767 O O . ASP B 1 90 ? 2.977 -17.163 40.861 1.00 15.17 730 ASP B O 1
ATOM 1772 N N . GLY B 1 91 ? 3.079 -14.918 40.970 1.00 14.22 731 GLY B N 1
ATOM 1773 C CA . GLY B 1 91 ? 2.405 -14.867 42.257 1.00 13.92 731 GLY B CA 1
ATOM 1774 C C . GLY B 1 91 ? 3.264 -15.172 43.478 1.00 18.53 731 GLY B C 1
ATOM 1775 O O . GLY B 1 91 ? 2.749 -15.253 44.598 1.00 18.99 731 GLY B O 1
ATOM 1776 N N . THR B 1 92 ? 4.571 -15.326 43.276 1.00 13.87 732 THR B N 1
ATOM 1777 C CA . THR B 1 92 ? 5.486 -15.581 44.384 1.00 14.55 732 THR B CA 1
ATOM 1778 C C . THR B 1 92 ? 6.532 -14.484 44.491 1.00 14.34 732 THR B C 1
ATOM 1779 O O . THR B 1 92 ? 6.669 -13.658 43.588 1.00 13.91 732 THR B O 1
ATOM 1783 N N . THR B 1 93 ? 7.263 -14.496 45.602 1.00 13.38 733 THR B N 1
ATOM 1784 C CA . THR B 1 93 ? 8.434 -13.643 45.801 1.00 13.36 733 THR B CA 1
ATOM 1785 C C . THR B 1 93 ? 9.657 -14.517 46.034 1.00 16.73 733 THR B C 1
ATOM 1786 O O . THR B 1 93 ? 9.531 -15.712 46.314 1.00 13.82 733 THR B O 1
ATOM 1790 N N . SER B 1 94 ? 10.837 -13.922 45.910 1.00 11.84 734 SER B N 1
ATOM 1791 C CA . SER B 1 94 ? 12.078 -14.584 46.316 1.00 13.96 734 SER B CA 1
ATOM 1792 C C . SER B 1 94 ? 12.876 -13.617 47.167 1.00 15.49 734 SER B C 1
ATOM 1793 O O . SER B 1 94 ? 12.647 -12.421 47.099 1.00 15.23 734 SER B O 1
ATOM 1796 N N . ASN B 1 95 ? 13.804 -14.133 47.961 1.00 13.58 735 ASN B N 1
ATOM 1797 C CA . ASN B 1 95 ? 14.736 -13.268 48.691 1.00 19.58 735 ASN B CA 1
ATOM 1798 C C . ASN B 1 95 ? 16.132 -13.393 48.108 1.00 16.36 735 ASN B C 1
ATOM 1799 O O . ASN B 1 95 ? 16.573 -14.494 47.788 1.00 16.99 735 ASN B O 1
ATOM 1804 N N . VAL B 1 96 ? 16.823 -12.268 47.962 1.00 15.18 736 VAL B N 1
ATOM 1805 C CA . VAL B 1 96 ? 18.176 -12.269 47.425 1.00 14.92 736 VAL B CA 1
ATOM 1806 C C . VAL B 1 96 ? 19.098 -11.600 48.431 1.00 14.58 736 VAL B C 1
ATOM 1807 O O . VAL B 1 96 ? 18.648 -10.803 49.255 1.00 14.34 736 VAL B O 1
ATOM 1811 N N . GLY B 1 97 ? 20.382 -11.954 48.376 1.00 16.56 737 GLY B N 1
ATOM 1812 C CA . GLY B 1 97 ? 21.335 -11.526 49.392 1.00 14.62 737 GLY B CA 1
ATOM 1813 C C . GLY B 1 97 ? 22.295 -10.406 49.036 1.00 18.84 737 GLY B C 1
ATOM 1814 O O . GLY B 1 97 ? 23.229 -10.118 49.805 1.00 15.04 737 GLY B O 1
ATOM 1815 N N . ASN B 1 98 ? 22.085 -9.761 47.891 1.00 17.45 738 ASN B N 1
ATOM 1816 C CA . ASN B 1 98 ? 22.898 -8.591 47.544 1.00 18.45 738 ASN B CA 1
ATOM 1817 C C . ASN B 1 98 ? 22.140 -7.617 46.640 1.00 15.47 738 ASN B C 1
ATOM 1818 O O . ASN B 1 98 ? 21.146 -7.988 46.006 1.00 13.96 738 ASN B O 1
ATOM 1823 N N . VAL B 1 99 ? 22.609 -6.374 46.586 1.00 13.96 739 VAL B N 1
ATOM 1824 C CA . VAL B 1 99 ? 21.872 -5.321 45.888 1.00 15.41 739 VAL B CA 1
ATOM 1825 C C . VAL B 1 99 ? 21.843 -5.568 44.390 1.00 15.92 739 VAL B C 1
ATOM 1826 O O . VAL B 1 99 ? 20.821 -5.348 43.734 1.00 14.25 739 VAL B O 1
ATOM 1830 N N . GLY B 1 100 ? 22.970 -6.023 43.848 1.00 14.22 740 GLY B N 1
ATOM 1831 C CA . GLY B 1 100 ? 23.065 -6.293 42.424 1.00 14.22 740 GLY B CA 1
ATOM 1832 C C . GLY B 1 100 ? 22.017 -7.296 41.969 1.00 14.37 740 GLY B C 1
ATOM 1833 O O . GLY B 1 100 ? 21.425 -7.139 40.899 1.00 13.86 740 GLY B O 1
ATOM 1834 N N . ALA B 1 101 ? 21.782 -8.325 42.781 1.00 14.14 741 ALA B N 1
ATOM 1835 C CA . ALA B 1 101 ? 20.786 -9.344 42.443 1.00 13.67 741 ALA B CA 1
ATOM 1836 C C . ALA B 1 101 ? 19.377 -8.763 42.450 1.00 12.96 741 ALA B C 1
ATOM 1837 O O . ALA B 1 101 ? 18.507 -9.198 41.689 1.00 12.15 741 ALA B O 1
ATOM 1839 N N . ALA B 1 102 ? 19.142 -7.799 43.329 1.00 12.37 742 ALA B N 1
ATOM 1840 C CA . ALA B 1 102 ? 17.823 -7.172 43.404 1.00 15.16 742 ALA B CA 1
ATOM 1841 C C . ALA B 1 102 ? 17.551 -6.331 42.161 1.00 13.71 742 ALA B C 1
ATOM 1842 O O . ALA B 1 102 ? 16.442 -6.370 41.610 1.00 12.92 742 ALA B O 1
ATOM 1844 N N . ILE B 1 103 ? 18.562 -5.576 41.725 1.00 14.87 743 ILE B N 1
ATOM 1845 C CA . ILE B 1 103 ? 18.458 -4.746 40.521 1.00 13.98 743 ILE B CA 1
ATOM 1846 C C . ILE B 1 103 ? 18.258 -5.622 39.271 1.00 14.49 743 ILE B C 1
ATOM 1847 O O . ILE B 1 103 ? 17.460 -5.286 38.387 1.00 14.92 743 ILE B O 1
ATOM 1852 N N . ASP B 1 104 ? 18.952 -6.756 39.211 1.00 13.44 744 ASP B N 1
ATOM 1853 C CA . ASP B 1 104 ? 18.786 -7.667 38.087 1.00 12.64 744 ASP B CA 1
ATOM 1854 C C . ASP B 1 104 ? 17.388 -8.282 38.061 1.00 13.84 744 ASP B C 1
ATOM 1855 O O . ASP B 1 104 ? 16.823 -8.473 36.986 1.00 17.06 744 ASP B O 1
ATOM 1860 N N . ALA B 1 105 ? 16.825 -8.591 39.228 1.00 11.67 745 ALA B N 1
ATOM 1861 C CA . ALA B 1 105 ? 15.453 -9.106 39.290 1.00 13.01 745 ALA B CA 1
ATOM 1862 C C . ALA B 1 105 ? 14.471 -8.037 38.844 1.00 14.37 745 ALA B C 1
ATOM 1863 O O . ALA B 1 105 ? 13.548 -8.314 38.084 1.00 14.29 745 ALA B O 1
ATOM 1865 N N . ILE B 1 106 ? 14.677 -6.806 39.318 1.00 12.23 746 ILE B N 1
ATOM 1866 C CA . ILE B 1 106 ? 13.825 -5.684 38.920 1.00 14.07 746 ILE B CA 1
ATOM 1867 C C . ILE B 1 106 ? 13.827 -5.529 37.397 1.00 15.67 746 ILE B C 1
ATOM 1868 O O . ILE B 1 106 ? 12.787 -5.246 36.775 1.00 15.05 746 ILE B O 1
ATOM 1873 N N . ASN B 1 107 ? 14.994 -5.756 36.798 1.00 12.72 747 ASN B N 1
ATOM 1874 C CA . ASN B 1 107 ? 15.158 -5.615 35.354 1.00 13.20 747 ASN B CA 1
ATOM 1875 C C . ASN B 1 107 ? 14.981 -6.916 34.574 1.00 15.11 747 ASN B C 1
ATOM 1876 O O . ASN B 1 107 ? 15.477 -7.041 33.456 1.00 15.70 747 ASN B O 1
ATOM 1881 N N . SER B 1 108 ? 14.284 -7.885 35.153 1.00 14.27 748 SER B N 1
ATOM 1882 C CA . SER B 1 108 ? 14.020 -9.129 34.426 1.00 16.15 748 SER B CA 1
ATOM 1883 C C . SER B 1 108 ? 12.616 -9.611 34.736 1.00 15.97 748 SER B C 1
ATOM 1884 O O . SER B 1 108 ? 11.785 -9.682 33.831 1.00 18.37 748 SER B O 1
ATOM 1887 N N . THR B 1 109 ? 12.329 -9.880 36.008 1.00 14.68 749 THR B N 1
ATOM 1888 C CA . THR B 1 109 ? 10.993 -10.323 36.403 1.00 14.35 749 THR B CA 1
ATOM 1889 C C . THR B 1 109 ? 10.067 -9.165 36.798 1.00 19.66 749 THR B C 1
ATOM 1890 O O . THR B 1 109 ? 8.856 -9.354 36.889 1.00 17.21 749 THR B O 1
ATOM 1894 N N . GLY B 1 110 ? 10.630 -7.974 37.025 1.00 15.60 750 GLY B N 1
ATOM 1895 C CA . GLY B 1 110 ? 9.827 -6.778 37.266 1.00 13.45 750 GLY B CA 1
ATOM 1896 C C . GLY B 1 110 ? 9.681 -6.351 38.724 1.00 14.16 750 GLY B C 1
ATOM 1897 O O . GLY B 1 110 ? 10.490 -6.721 39.571 1.00 12.20 750 GLY B O 1
ATOM 1898 N N . ILE B 1 111 ? 8.638 -5.571 39.009 1.00 10.92 751 ILE B N 1
ATOM 1899 C CA . ILE B 1 111 ? 8.359 -5.076 40.356 1.00 11.94 751 ILE B CA 1
ATOM 1900 C C . ILE B 1 111 ? 6.900 -5.355 40.714 1.00 10.70 751 ILE B C 1
ATOM 1901 O O . ILE B 1 111 ? 6.090 -5.668 39.826 1.00 13.09 751 ILE B O 1
ATOM 1906 N N . LYS B 1 112 ? 6.544 -5.232 41.991 1.00 11.53 752 LYS B N 1
ATOM 1907 C CA . LYS B 1 112 ? 5.145 -5.474 42.369 1.00 12.83 752 LYS B CA 1
ATOM 1908 C C . LYS B 1 112 ? 4.215 -4.598 41.528 1.00 11.72 752 LYS B C 1
ATOM 1909 O O . LYS B 1 112 ? 4.468 -3.391 41.342 1.00 10.89 752 LYS B O 1
ATOM 1915 N N . TYR B 1 113 ? 3.169 -5.240 40.997 1.00 12.91 753 TYR B N 1
ATOM 1916 C CA . TYR B 1 113 ? 2.118 -4.621 40.169 1.00 11.58 753 TYR B CA 1
ATOM 1917 C C . TYR B 1 113 ? 2.550 -4.282 38.729 1.00 12.72 753 TYR B C 1
ATOM 1918 O O . TYR B 1 113 ? 1.726 -3.835 37.933 1.00 11.89 753 TYR B O 1
ATOM 1927 N N . PHE B 1 114 ? 3.820 -4.491 38.392 1.00 11.17 754 PHE B N 1
ATOM 1928 C CA . PHE B 1 114 ? 4.303 -4.249 37.024 1.00 11.46 754 PHE B CA 1
ATOM 1929 C C . PHE B 1 114 ? 5.231 -5.383 36.589 1.00 14.08 754 PHE B C 1
ATOM 1930 O O . PHE B 1 114 ? 6.437 -5.357 36.858 1.00 10.99 754 PHE B O 1
ATOM 1938 N N . HIS B 1 115 ? 4.648 -6.384 35.935 1.00 12.24 755 HIS B N 1
ATOM 1939 C CA . HIS B 1 115 ? 5.388 -7.577 35.516 1.00 13.55 755 HIS B CA 1
ATOM 1940 C C . HIS B 1 115 ? 5.274 -7.842 34.012 1.00 13.09 755 HIS B C 1
ATOM 1941 O O . HIS B 1 115 ? 4.164 -7.831 33.433 1.00 12.65 755 HIS B O 1
ATOM 1948 N N . ALA B 1 116 ? 6.419 -8.094 33.387 1.00 11.37 756 ALA B N 1
ATOM 1949 C CA . ALA B 1 116 ? 6.451 -8.695 32.056 1.00 12.43 756 ALA B CA 1
ATOM 1950 C C . ALA B 1 116 ? 7.215 -10.027 32.122 1.00 13.19 756 ALA B C 1
ATOM 1951 O O . ALA B 1 116 ? 8.339 -10.078 32.619 1.00 14.84 756 ALA B O 1
ATOM 1953 N N . ASN B 1 117 ? 6.598 -11.097 31.632 1.00 14.91 757 ASN B N 1
ATOM 1954 C CA . ASN B 1 117 ? 7.206 -12.439 31.671 1.00 13.72 757 ASN B CA 1
ATOM 1955 C C . ASN B 1 117 ? 7.924 -12.709 30.357 1.00 13.21 757 ASN B C 1
ATOM 1956 O O . ASN B 1 117 ? 7.306 -13.200 29.422 1.00 16.32 757 ASN B O 1
ATOM 1961 N N . SER B 1 118 ? 9.208 -12.371 30.262 1.00 12.13 758 SER B N 1
ATOM 1962 C CA . SER B 1 118 ? 9.904 -12.435 28.971 1.00 15.09 758 SER B CA 1
ATOM 1963 C C . SER B 1 118 ? 11.430 -12.456 29.098 1.00 17.34 758 SER B C 1
ATOM 1964 O O . SER B 1 118 ? 11.980 -12.042 30.106 1.00 18.25 758 SER B O 1
ATOM 1967 N N . THR B 1 119 ? 12.098 -12.931 28.051 1.00 17.84 759 THR B N 1
ATOM 1968 C CA . THR B 1 119 ? 13.546 -12.832 27.945 1.00 18.54 759 THR B CA 1
ATOM 1969 C C . THR B 1 119 ? 13.915 -12.206 26.603 1.00 19.08 759 THR B C 1
ATOM 1970 O O . THR B 1 119 ? 15.080 -12.158 26.224 1.00 20.45 759 THR B O 1
ATOM 1974 N N . LYS B 1 120 ? 12.904 -11.720 25.892 1.00 16.33 760 LYS B N 1
ATOM 1975 C CA . LYS B 1 120 ? 13.085 -11.094 24.585 1.00 15.08 760 LYS B CA 1
ATOM 1976 C C . LYS B 1 120 ? 13.564 -9.645 24.753 1.00 13.61 760 LYS B C 1
ATOM 1977 O O . LYS B 1 120 ? 13.613 -9.149 25.875 1.00 17.35 760 LYS B O 1
ATOM 1983 N N . PRO B 1 121 ? 13.961 -8.972 23.655 1.00 14.38 761 PRO B N 1
ATOM 1984 C CA . PRO B 1 121 ? 14.518 -7.621 23.813 1.00 19.11 761 PRO B CA 1
ATOM 1985 C C . PRO B 1 121 ? 13.599 -6.588 24.467 1.00 16.70 761 PRO B C 1
ATOM 1986 O O . PRO B 1 121 ? 12.366 -6.695 24.408 1.00 15.53 761 PRO B O 1
ATOM 1990 N N . ASP B 1 122 ? 14.236 -5.591 25.073 1.00 15.72 762 ASP B N 1
ATOM 1991 C CA . ASP B 1 122 ? 13.572 -4.505 25.795 1.00 14.21 762 ASP B CA 1
ATOM 1992 C C . ASP B 1 122 ? 12.582 -3.746 24.924 1.00 16.01 762 ASP B C 1
ATOM 1993 O O . ASP B 1 122 ? 12.695 -3.736 23.699 1.00 15.65 762 ASP B O 1
ATOM 1998 N N . SER B 1 123 ? 11.619 -3.099 25.568 1.00 15.50 763 SER B N 1
ATOM 1999 C CA . SER B 1 123 ? 10.769 -2.133 24.882 1.00 12.71 763 SER B CA 1
ATOM 2000 C C . SER B 1 123 ? 11.598 -0.888 24.605 1.00 14.54 763 SER B C 1
ATOM 2001 O O . SER B 1 123 ? 12.656 -0.704 25.204 1.00 15.70 763 SER B O 1
ATOM 2004 N N . GLN B 1 124 ? 11.126 -0.041 23.696 1.00 13.21 764 GLN B N 1
ATOM 2005 C CA . GLN B 1 124 ? 11.782 1.234 23.402 1.00 17.47 764 GLN B CA 1
ATOM 2006 C C . GLN B 1 124 ? 10.760 2.354 23.354 1.00 13.04 764 GLN B C 1
ATOM 2007 O O . GLN B 1 124 ? 9.814 2.298 22.570 1.00 14.74 764 GLN B O 1
ATOM 2013 N N . ALA B 1 125 ? 10.930 3.347 24.219 1.00 13.62 765 ALA B N 1
ATOM 2014 C CA . ALA B 1 125 ? 10.123 4.564 24.177 1.00 13.04 765 ALA B CA 1
ATOM 2015 C C . ALA B 1 125 ? 10.946 5.641 23.477 1.00 16.76 765 ALA B C 1
ATOM 2016 O O . ALA B 1 125 ? 11.723 6.354 24.120 1.00 14.63 765 ALA B O 1
ATOM 2018 N N . LEU B 1 126 ? 10.801 5.734 22.158 1.00 14.87 766 LEU B N 1
ATOM 2019 C CA . LEU B 1 126 ? 11.666 6.598 21.347 1.00 16.13 766 LEU B CA 1
ATOM 2020 C C . LEU B 1 126 ? 11.106 8.006 21.204 1.00 16.13 766 LEU B C 1
ATOM 2021 O O . LEU B 1 126 ? 11.861 8.970 21.125 1.00 17.75 766 LEU B O 1
ATOM 2026 N N . GLY B 1 127 ? 9.782 8.131 21.145 1.00 16.11 767 GLY B N 1
ATOM 2027 C CA . GLY B 1 127 ? 9.167 9.443 21.074 1.00 14.41 767 GLY B CA 1
ATOM 2028 C C . GLY B 1 127 ? 9.273 10.240 22.363 1.00 15.62 767 GLY B C 1
ATOM 2029 O O . GLY B 1 127 ? 9.336 9.682 23.459 1.00 15.65 767 GLY B O 1
ATOM 2030 N N . ALA B 1 128 ? 9.296 11.563 22.243 1.00 16.03 768 ALA B N 1
ATOM 2031 C CA . ALA B 1 128 ? 9.316 12.406 23.433 1.00 17.97 768 ALA B CA 1
ATOM 2032 C C . ALA B 1 128 ? 8.056 12.149 24.268 1.00 14.86 768 ALA B C 1
ATOM 2033 O O . ALA B 1 128 ? 6.944 12.081 23.730 1.00 14.35 768 ALA B O 1
ATOM 2035 N N . ASP B 1 129 ? 8.246 11.967 25.573 1.00 13.68 769 ASP B N 1
ATOM 2036 C CA . ASP B 1 129 ? 7.140 11.715 26.497 1.00 12.17 769 ASP B CA 1
ATOM 2037 C C . ASP B 1 129 ? 6.343 10.471 26.128 1.00 15.54 769 ASP B C 1
ATOM 2038 O O . ASP B 1 129 ? 5.164 10.368 26.464 1.00 16.52 769 ASP B O 1
ATOM 2043 N N . SER B 1 130 ? 6.982 9.533 25.443 1.00 13.64 770 SER B N 1
ATOM 2044 C CA . SER B 1 130 ? 6.308 8.293 25.067 1.00 16.49 770 SER B CA 1
ATOM 2045 C C . SER B 1 130 ? 6.480 7.197 26.132 1.00 13.95 770 SER B C 1
ATOM 2046 O O . SER B 1 130 ? 7.328 7.286 27.026 1.00 14.33 770 SER B O 1
ATOM 2049 N N . VAL B 1 131 ? 5.654 6.161 26.027 1.00 11.52 771 VAL B N 1
ATOM 2050 C CA . VAL B 1 131 ? 5.662 5.034 26.961 1.00 12.60 771 VAL B CA 1
ATOM 2051 C C . VAL B 1 131 ? 5.666 3.748 26.159 1.00 13.13 771 VAL B C 1
ATOM 2052 O O . VAL B 1 131 ? 4.855 3.591 25.249 1.00 12.72 771 VAL B O 1
ATOM 2056 N N . ALA B 1 132 ? 6.559 2.824 26.496 1.00 13.10 772 ALA B N 1
ATOM 2057 C CA . ALA B 1 132 ? 6.637 1.551 25.790 1.00 13.15 772 ALA B CA 1
ATOM 2058 C C . ALA B 1 132 ? 6.720 0.400 26.794 1.00 14.23 772 ALA B C 1
ATOM 2059 O O . ALA B 1 132 ? 7.602 0.384 27.655 1.00 13.29 772 ALA B O 1
ATOM 2061 N N . ILE B 1 133 ? 5.800 -0.558 26.669 1.00 13.40 773 ILE B N 1
ATOM 2062 C CA . ILE B 1 133 ? 5.610 -1.613 27.667 1.00 12.61 773 ILE B CA 1
ATOM 2063 C C . ILE B 1 133 ? 5.563 -2.996 27.019 1.00 13.81 773 ILE B C 1
ATOM 2064 O O . ILE B 1 133 ? 4.685 -3.270 26.188 1.00 14.88 773 ILE B O 1
ATOM 2069 N N . GLY B 1 134 ? 6.505 -3.854 27.400 1.00 13.15 774 GLY B N 1
ATOM 2070 C CA . GLY B 1 134 ? 6.543 -5.240 26.933 1.00 13.77 774 GLY B CA 1
ATOM 2071 C C . GLY B 1 134 ? 7.676 -5.525 25.954 1.00 14.62 774 GLY B C 1
ATOM 2072 O O . GLY B 1 134 ? 8.203 -4.605 25.329 1.00 14.48 774 GLY B O 1
ATOM 2073 N N . PRO B 1 135 ? 8.054 -6.811 25.803 1.00 15.98 775 PRO B N 1
ATOM 2074 C CA . PRO B 1 135 ? 9.177 -7.146 24.915 1.00 15.00 775 PRO B CA 1
ATOM 2075 C C . PRO B 1 135 ? 8.903 -6.720 23.471 1.00 16.26 775 PRO B C 1
ATOM 2076 O O . PRO B 1 135 ? 7.771 -6.881 22.999 1.00 15.22 775 PRO B O 1
ATOM 2080 N N . ASN B 1 136 ? 9.911 -6.162 22.799 1.00 19.10 776 ASN B N 1
ATOM 2081 C CA . ASN B 1 136 ? 9.796 -5.708 21.401 1.00 15.29 776 ASN B CA 1
ATOM 2082 C C . ASN B 1 136 ? 8.748 -4.605 21.153 1.00 16.50 776 ASN B C 1
ATOM 2083 O O . ASN B 1 136 ? 8.418 -4.299 20.008 1.00 16.30 776 ASN B O 1
ATOM 2088 N N . ALA B 1 137 ? 8.239 -3.987 22.209 1.00 16.93 777 ALA B N 1
ATOM 2089 C CA . ALA B 1 137 ? 7.318 -2.866 22.021 1.00 13.61 777 ALA B CA 1
ATOM 2090 C C . ALA B 1 137 ? 8.096 -1.604 21.638 1.00 17.88 777 ALA B C 1
ATOM 2091 O O . ALA B 1 137 ? 9.186 -1.359 22.166 1.00 15.64 777 ALA B O 1
ATOM 2093 N N . VAL B 1 138 ? 7.546 -0.809 20.718 1.00 14.48 778 VAL B N 1
ATOM 2094 C CA . VAL B 1 138 ? 8.201 0.426 20.276 1.00 14.73 778 VAL B CA 1
ATOM 2095 C C . VAL B 1 138 ? 7.198 1.567 20.181 1.00 16.16 778 VAL B C 1
ATOM 2096 O O . VAL B 1 138 ? 6.217 1.469 19.448 1.00 17.55 778 VAL B O 1
ATOM 2100 N N . ALA B 1 139 ? 7.430 2.637 20.939 1.00 14.97 779 ALA B N 1
ATOM 2101 C CA . ALA B 1 139 ? 6.620 3.847 20.811 1.00 16.06 779 ALA B CA 1
ATOM 2102 C C . ALA B 1 139 ? 7.424 4.874 20.030 1.00 16.98 779 ALA B C 1
ATOM 2103 O O . ALA B 1 139 ? 8.399 5.435 20.541 1.00 17.12 779 ALA B O 1
ATOM 2105 N N . ASN B 1 140 ? 7.024 5.115 18.789 1.00 16.24 780 ASN B N 1
ATOM 2106 C CA . ASN B 1 140 ? 7.881 5.833 17.860 1.00 17.67 780 ASN B CA 1
ATOM 2107 C C . ASN B 1 140 ? 7.772 7.352 17.911 1.00 18.08 780 ASN B C 1
ATOM 2108 O O . ASN B 1 140 ? 8.750 8.045 17.647 1.00 16.37 780 ASN B O 1
ATOM 2113 N N . ASN B 1 141 ? 6.600 7.871 18.267 1.00 14.79 781 ASN B N 1
ATOM 2114 C CA . ASN B 1 141 ? 6.364 9.307 18.166 1.00 13.29 781 ASN B CA 1
ATOM 2115 C C . ASN B 1 141 ? 6.033 9.986 19.489 1.00 14.10 781 ASN B C 1
ATOM 2116 O O . ASN B 1 141 ? 5.666 9.327 20.465 1.00 15.35 781 ASN B O 1
ATOM 2121 N N . ALA B 1 142 ? 6.180 11.310 19.517 1.00 16.46 782 ALA B N 1
ATOM 2122 C CA . ALA B 1 142 ? 5.850 12.110 20.699 1.00 17.25 782 ALA B CA 1
ATOM 2123 C C . ALA B 1 142 ? 4.490 11.720 21.292 1.00 17.20 782 ALA B C 1
ATOM 2124 O O . ALA B 1 142 ? 3.480 11.658 20.578 1.00 14.79 782 ALA B O 1
ATOM 2126 N N . GLY B 1 143 ? 4.487 11.422 22.588 1.00 13.54 783 GLY B N 1
ATOM 2127 C CA . GLY B 1 143 ? 3.271 11.096 23.312 1.00 12.63 783 GLY B CA 1
ATOM 2128 C C . GLY B 1 143 ? 2.648 9.738 23.037 1.00 12.73 783 GLY B C 1
ATOM 2129 O O . GLY B 1 143 ? 1.588 9.431 23.590 1.00 14.19 783 GLY B O 1
ATOM 2130 N N . ASP B 1 144 ? 3.270 8.923 22.189 1.00 15.25 784 ASP B N 1
ATOM 2131 C CA . ASP B 1 144 ? 2.726 7.596 21.892 1.00 13.30 784 ASP B CA 1
ATOM 2132 C C . ASP B 1 144 ? 2.779 6.644 23.090 1.00 12.59 784 ASP B C 1
ATOM 2133 O O . ASP B 1 144 ? 3.566 6.834 24.017 1.00 12.37 784 ASP B O 1
ATOM 2138 N N . VAL B 1 145 ? 1.940 5.607 23.038 1.00 12.80 785 VAL B N 1
ATOM 2139 C CA . VAL B 1 145 ? 1.996 4.480 23.973 1.00 13.65 785 VAL B CA 1
ATOM 2140 C C . VAL B 1 145 ? 2.032 3.167 23.197 1.00 12.53 785 VAL B C 1
ATOM 2141 O O . VAL B 1 145 ? 1.168 2.915 22.350 1.00 12.29 785 VAL B O 1
ATOM 2145 N N . ALA B 1 146 ? 3.032 2.339 23.475 1.00 13.37 786 ALA B N 1
ATOM 2146 C CA . ALA B 1 146 ? 3.089 1.003 22.911 1.00 12.34 786 ALA B CA 1
ATOM 2147 C C . ALA B 1 146 ? 2.805 0.005 24.026 1.00 13.22 786 ALA B C 1
ATOM 2148 O O . ALA B 1 146 ? 3.562 -0.063 25.000 1.00 16.62 786 ALA B O 1
ATOM 2150 N N . LEU B 1 147 ? 1.719 -0.757 23.892 1.00 12.06 787 LEU B N 1
ATOM 2151 C CA . LEU B 1 147 ? 1.269 -1.636 24.971 1.00 11.66 787 LEU B CA 1
ATOM 2152 C C . LEU B 1 147 ? 1.195 -3.087 24.517 1.00 12.37 787 LEU B C 1
ATOM 2153 O O . LEU B 1 147 ? 0.260 -3.480 23.798 1.00 10.70 787 LEU B O 1
ATOM 2158 N N . GLY B 1 148 ? 2.178 -3.874 24.952 1.00 12.88 788 GLY B N 1
ATOM 2159 C CA . GLY B 1 148 ? 2.175 -5.318 24.739 1.00 14.94 788 GLY B CA 1
ATOM 2160 C C . GLY B 1 148 ? 3.349 -5.837 23.938 1.00 13.14 788 GLY B C 1
ATOM 2161 O O . GLY B 1 148 ? 4.036 -5.072 23.269 1.00 12.13 788 GLY B O 1
ATOM 2162 N N . SER B 1 149 ? 3.582 -7.147 24.017 1.00 15.76 789 SER B N 1
ATOM 2163 C CA . SER B 1 149 ? 4.658 -7.798 23.279 1.00 12.16 789 SER B CA 1
ATOM 2164 C C . SER B 1 149 ? 4.514 -7.560 21.779 1.00 13.88 789 SER B C 1
ATOM 2165 O O . SER B 1 149 ? 3.491 -7.925 21.176 1.00 16.35 789 SER B O 1
ATOM 2168 N N . GLY B 1 150 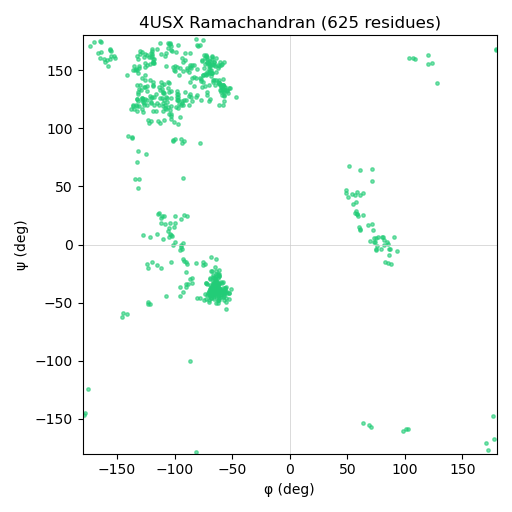? 5.527 -6.934 21.181 1.00 14.10 790 GLY B N 1
ATOM 2169 C CA . GLY B 1 150 ? 5.486 -6.627 19.759 1.00 15.61 790 GLY B CA 1
ATOM 2170 C C . GLY B 1 150 ? 4.515 -5.512 19.363 1.00 15.37 790 GLY B C 1
ATOM 2171 O O . GLY B 1 150 ? 4.172 -5.377 18.192 1.00 16.19 790 GLY B O 1
ATOM 2172 N N . ALA B 1 151 ? 4.085 -4.697 20.320 1.00 14.43 791 ALA B N 1
ATOM 2173 C CA . ALA B 1 151 ? 3.202 -3.573 19.976 1.00 15.14 791 ALA B CA 1
ATOM 2174 C C . ALA B 1 151 ? 4.042 -2.400 19.454 1.00 15.08 791 ALA B C 1
ATOM 2175 O O . ALA B 1 151 ? 4.998 -1.967 20.112 1.00 16.26 791 ALA B O 1
ATOM 2177 N N . VAL B 1 152 ? 3.695 -1.901 18.270 1.00 12.80 792 VAL B N 1
ATOM 2178 C CA . VAL B 1 152 ? 4.468 -0.847 17.604 1.00 15.84 792 VAL B CA 1
ATOM 2179 C C . VAL B 1 152 ? 3.555 0.280 17.130 1.00 15.70 792 VAL B C 1
ATOM 2180 O O . VAL B 1 152 ? 2.516 0.011 16.534 1.00 17.22 792 VAL B O 1
ATOM 2184 N N . THR B 1 153 ? 3.930 1.529 17.387 1.00 15.68 793 THR B N 1
ATOM 2185 C CA . THR B 1 153 ? 3.107 2.670 16.987 1.00 15.71 793 THR B CA 1
ATOM 2186 C C . THR B 1 153 ? 3.552 3.252 15.653 1.00 17.75 793 THR B C 1
ATOM 2187 O O . THR B 1 153 ? 4.720 3.147 15.278 1.00 19.21 793 THR B O 1
ATOM 2191 N N . SER B 1 154 ? 2.600 3.855 14.946 1.00 16.23 794 SER B N 1
ATOM 2192 C CA . SER B 1 154 ? 2.881 4.711 13.800 1.00 17.88 794 SER B CA 1
ATOM 2193 C C . SER B 1 154 ? 2.235 6.069 14.079 1.00 19.32 794 SER B C 1
ATOM 2194 O O . SER B 1 154 ? 1.385 6.178 14.962 1.00 19.86 794 SER B O 1
ATOM 2197 N N . GLN B 1 155 ? 2.633 7.108 13.351 1.00 18.95 795 GLN B N 1
ATOM 2198 C CA . GLN B 1 155 ? 2.168 8.450 13.690 1.00 17.38 795 GLN B CA 1
ATOM 2199 C C . GLN B 1 155 ? 0.644 8.553 13.623 1.00 19.38 795 GLN B C 1
ATOM 2200 O O . GLN B 1 155 ? 0.022 8.064 12.680 1.00 16.47 795 GLN B O 1
ATOM 2206 N N . ALA B 1 156 ? 0.054 9.196 14.630 1.00 17.91 796 ALA B N 1
ATOM 2207 C CA . ALA B 1 156 ? -1.392 9.284 14.741 1.00 16.86 796 ALA B CA 1
ATOM 2208 C C . ALA B 1 156 ? -1.984 10.264 13.740 1.00 19.20 796 ALA B C 1
ATOM 2209 O O . ALA B 1 156 ? -1.346 11.238 13.336 1.00 18.13 796 ALA B O 1
ATOM 2211 N N . GLY B 1 157 ? -3.223 9.997 13.356 1.00 18.10 797 GLY B N 1
ATOM 2212 C CA . GLY B 1 157 ? -3.947 10.861 12.446 1.00 22.56 797 GLY B CA 1
ATOM 2213 C C . GLY B 1 157 ? -5.404 10.959 12.854 1.00 19.08 797 GLY B C 1
ATOM 2214 O O . GLY B 1 157 ? -5.982 9.989 13.353 1.00 17.01 797 GLY B O 1
ATOM 2215 N N . GLY B 1 158 ? -5.996 12.133 12.641 1.00 15.30 798 GLY B N 1
ATOM 2216 C CA . GLY B 1 158 ? -7.376 12.365 13.032 1.00 19.67 798 GLY B CA 1
ATOM 2217 C C . GLY B 1 158 ? -8.396 11.951 11.981 1.00 20.76 798 GLY B C 1
ATOM 2218 O O . GLY B 1 158 ? -8.096 11.895 10.788 1.00 19.98 798 GLY B O 1
ATOM 2219 N N . THR B 1 159 ? -9.602 11.641 12.445 1.00 17.72 799 THR B N 1
ATOM 2220 C CA . THR B 1 159 ? -10.743 11.339 11.585 1.00 17.23 799 THR B CA 1
ATOM 2221 C C . THR B 1 159 ? -11.867 12.301 11.973 1.00 17.61 799 THR B C 1
ATOM 2222 O O . THR B 1 159 ? -12.293 12.327 13.129 1.00 17.70 799 THR B O 1
ATOM 2226 N N . LEU B 1 160 ? -12.320 13.116 11.017 1.00 18.62 800 LEU B N 1
ATOM 2227 C CA . LEU B 1 160 ? -13.237 14.218 11.305 1.00 19.37 800 LEU B CA 1
ATOM 2228 C C . LEU B 1 160 ? -14.719 13.844 11.252 1.00 17.59 800 LEU B C 1
ATOM 2229 O O . LEU B 1 160 ? -15.523 14.376 12.023 1.00 16.31 800 LEU B O 1
ATOM 2234 N N . SER B 1 161 ? -15.078 12.929 10.360 1.00 18.14 801 SER B N 1
ATOM 2235 C CA . SER B 1 161 ? -16.501 12.676 10.089 1.00 17.80 801 SER B CA 1
ATOM 2236 C C . SER B 1 161 ? -16.742 11.449 9.234 1.00 19.98 801 SER B C 1
ATOM 2237 O O . SER B 1 161 ? -15.805 10.834 8.744 1.00 21.47 801 SER B O 1
ATOM 2240 N N . GLU B 1 162 ? -18.015 11.100 9.055 1.00 19.48 802 GLU B N 1
ATOM 2241 C CA . GLU B 1 162 ? -18.411 10.072 8.101 1.00 20.62 802 GLU B CA 1
ATOM 2242 C C . GLU B 1 162 ? -19.572 10.622 7.271 1.00 18.17 802 GLU B C 1
ATOM 2243 O O . GLU B 1 162 ? -20.377 11.409 7.763 1.00 17.97 802 GLU B O 1
ATOM 2249 N N . THR B 1 163 ? -19.657 10.206 6.017 1.00 19.78 803 THR B N 1
ATOM 2250 C CA . THR B 1 163 ? -20.767 10.646 5.176 1.00 23.20 803 THR B CA 1
ATOM 2251 C C . THR B 1 163 ? -21.670 9.455 4.824 1.00 20.90 803 THR B C 1
ATOM 2252 O O . THR B 1 163 ? -21.224 8.463 4.251 1.00 23.78 803 THR B O 1
ATOM 2256 N N . ILE B 1 164 ? -22.936 9.547 5.218 1.00 21.32 804 ILE B N 1
ATOM 2257 C CA . ILE B 1 164 ? -23.907 8.483 4.963 1.00 23.72 804 ILE B CA 1
ATOM 2258 C C . ILE B 1 164 ? -25.164 9.060 4.303 1.00 22.84 804 ILE B C 1
ATOM 2259 O O . ILE B 1 164 ? -25.775 9.997 4.829 1.00 22.13 804 ILE B O 1
ATOM 2264 N N . ASN B 1 165 ? -25.539 8.488 3.160 1.00 26.82 805 ASN B N 1
ATOM 2265 C CA . ASN B 1 165 ? -26.658 8.985 2.357 1.00 25.21 805 ASN B CA 1
ATOM 2266 C C . ASN B 1 165 ? -26.546 10.490 2.100 1.00 26.29 805 ASN B C 1
ATOM 2267 O O . ASN B 1 165 ? -27.532 11.227 2.168 1.00 24.35 805 ASN B O 1
ATOM 2272 N N . GLY B 1 166 ? -25.326 10.940 1.816 1.00 27.34 806 GLY B N 1
ATOM 2273 C CA . GLY B 1 166 ? -25.078 12.326 1.461 1.00 27.41 806 GLY B CA 1
ATOM 2274 C C . GLY B 1 166 ? -25.175 13.328 2.601 1.00 33.65 806 GLY B C 1
ATOM 2275 O O . GLY B 1 166 ? -25.205 14.541 2.368 1.00 33.27 806 GLY B O 1
ATOM 2276 N N . VAL B 1 167 ? -25.227 12.829 3.833 1.00 25.83 807 VAL B N 1
ATOM 2277 C CA . VAL B 1 167 ? -25.230 13.686 5.018 1.00 23.58 807 VAL B CA 1
ATOM 2278 C C . VAL B 1 167 ? -23.935 13.459 5.810 1.00 22.89 807 VAL B C 1
ATOM 2279 O O . VAL B 1 167 ? -23.516 12.318 6.000 1.00 22.27 807 VAL B O 1
ATOM 2283 N N . THR B 1 168 ? -23.302 14.539 6.256 1.00 22.42 808 THR B N 1
ATOM 2284 C CA . THR B 1 168 ? -22.031 14.426 6.973 1.00 19.51 808 THR B CA 1
ATOM 2285 C C . THR B 1 168 ? -22.227 14.492 8.485 1.00 18.01 808 THR B C 1
ATOM 2286 O O . THR B 1 168 ? -22.794 15.453 9.006 1.00 21.89 808 THR B O 1
ATOM 2290 N N . TYR B 1 169 ? -21.741 13.467 9.187 1.00 20.28 809 TYR B N 1
ATOM 2291 C CA . TYR B 1 169 ? -21.871 13.412 10.638 1.00 17.03 809 TYR B CA 1
ATOM 2292 C C . TYR B 1 169 ? -20.503 13.605 11.277 1.00 17.47 809 TYR B C 1
ATOM 2293 O O . TYR B 1 169 ? -19.587 12.826 11.034 1.00 19.04 809 TYR B O 1
ATOM 2302 N N . SER B 1 170 ? -20.368 14.658 12.074 1.00 18.26 810 SER B N 1
ATOM 2303 C CA . SER B 1 170 ? -19.065 15.029 12.628 1.00 18.83 810 SER B CA 1
ATOM 2304 C C . SER B 1 170 ? -18.759 14.285 13.918 1.00 14.17 810 SER B C 1
ATOM 2305 O O . SER B 1 170 ? -19.662 13.940 14.664 1.00 17.36 810 SER B O 1
ATOM 2308 N N . PHE B 1 171 ? -17.472 14.081 14.189 1.00 16.24 811 PHE B N 1
ATOM 2309 C CA . PHE B 1 171 ? -17.040 13.270 15.319 1.00 15.87 811 PHE B CA 1
ATOM 2310 C C . PHE B 1 171 ? -16.459 14.108 16.453 1.00 17.78 811 PHE B C 1
ATOM 2311 O O . PHE B 1 171 ? -16.142 15.284 16.266 1.00 16.05 811 PHE B O 1
ATOM 2319 N N . ALA B 1 172 ? -16.333 13.491 17.627 1.00 15.22 812 ALA B N 1
ATOM 2320 C CA . ALA B 1 172 ? -15.622 14.076 18.762 1.00 14.31 812 ALA B CA 1
ATOM 2321 C C . ALA B 1 172 ? -14.211 13.477 18.841 1.00 12.96 812 ALA B C 1
ATOM 2322 O O . ALA B 1 172 ? -14.001 12.324 18.446 1.00 14.50 812 ALA B O 1
ATOM 2324 N N . GLY B 1 173 ? -13.247 14.254 19.326 1.00 14.85 813 GLY B N 1
ATOM 2325 C CA . GLY B 1 173 ? -11.866 13.772 19.427 1.00 15.48 813 GLY B CA 1
ATOM 2326 C C . GLY B 1 173 ? -11.188 13.645 18.068 1.00 15.70 813 GLY B C 1
ATOM 2327 O O . GLY B 1 173 ? -10.680 12.583 17.701 1.00 16.51 813 GLY B O 1
ATOM 2328 N N . THR B 1 174 ? -11.180 14.737 17.309 1.00 16.20 814 THR B N 1
ATOM 2329 C CA . THR B 1 174 ? -10.685 14.704 15.933 1.00 16.53 814 THR B CA 1
ATOM 2330 C C . THR B 1 174 ? -9.214 15.120 15.810 1.00 18.58 814 THR B C 1
ATOM 2331 O O . THR B 1 174 ? -8.636 15.071 14.715 1.00 18.51 814 THR B O 1
ATOM 2335 N N . THR B 1 175 ? -8.618 15.541 16.919 1.00 17.66 815 THR B N 1
ATOM 2336 C CA . THR B 1 175 ? -7.215 15.968 16.902 1.00 17.79 815 THR B CA 1
ATOM 2337 C C . THR B 1 175 ? -6.373 15.210 17.918 1.00 17.66 815 THR B C 1
ATOM 2338 O O . THR B 1 175 ? -6.049 15.738 18.980 1.00 19.35 815 THR B O 1
ATOM 2342 N N . PRO B 1 176 ? -6.002 13.963 17.586 1.00 14.19 816 PRO B N 1
ATOM 2343 C CA . PRO B 1 176 ? -5.250 13.123 18.523 1.00 15.85 816 PRO B CA 1
ATOM 2344 C C . PRO B 1 176 ? -3.849 13.653 18.796 1.00 16.63 816 PRO B C 1
ATOM 2345 O O . PRO B 1 176 ? -3.176 14.100 17.876 1.00 17.29 816 PRO B O 1
ATOM 2349 N N . ILE B 1 177 ? -3.422 13.583 20.048 1.00 14.19 817 ILE B N 1
ATOM 2350 C CA . ILE B 1 177 ? -2.064 13.984 20.434 1.00 13.67 817 ILE B CA 1
ATOM 2351 C C . ILE B 1 177 ? -1.037 12.859 20.153 1.00 16.15 817 ILE B C 1
ATOM 2352 O O . ILE B 1 177 ? 0.179 13.096 20.108 1.00 15.16 817 ILE B O 1
ATOM 2357 N N . GLY B 1 178 ? -1.539 11.643 19.945 1.00 11.87 818 GLY B N 1
ATOM 2358 C CA . GLY B 1 178 ? -0.718 10.465 19.698 1.00 13.05 818 GLY B CA 1
ATOM 2359 C C . GLY B 1 178 ? -1.598 9.230 19.576 1.00 13.26 818 GLY B C 1
ATOM 2360 O O . GLY B 1 178 ? -2.818 9.356 19.455 1.00 13.93 818 GLY B O 1
ATOM 2361 N N . THR B 1 179 ? -0.997 8.039 19.600 1.00 16.75 819 THR B N 1
ATOM 2362 C CA . THR B 1 179 ? -1.768 6.796 19.549 1.00 12.81 819 THR B CA 1
ATOM 2363 C C . THR B 1 179 ? -1.337 5.806 20.640 1.00 14.52 819 THR B C 1
ATOM 2364 O O . THR B 1 179 ? -0.191 5.831 21.121 1.00 14.06 819 THR B O 1
ATOM 2368 N N . VAL B 1 180 ? -2.283 4.966 21.050 1.00 11.84 820 VAL B N 1
ATOM 2369 C CA . VAL B 1 180 ? -1.989 3.792 21.857 1.00 12.82 820 VAL B CA 1
ATOM 2370 C C . VAL B 1 180 ? -2.059 2.603 20.911 1.00 14.28 820 VAL B C 1
ATOM 2371 O O . VAL B 1 180 ? -3.139 2.271 20.425 1.00 11.80 820 VAL B O 1
ATOM 2375 N N . SER B 1 181 ? -0.926 1.974 20.620 1.00 13.15 821 SER B N 1
ATOM 2376 C CA . SER B 1 181 ? -0.972 0.760 19.804 1.00 13.77 821 SER B CA 1
ATOM 2377 C C . SER B 1 181 ? -0.934 -0.480 20.676 1.00 14.06 821 SER B C 1
ATOM 2378 O O . SER B 1 181 ? -0.084 -0.584 21.556 1.00 13.55 821 SER B O 1
ATOM 2381 N N . VAL B 1 182 ? -1.837 -1.429 20.423 1.00 13.14 822 VAL B N 1
ATOM 2382 C CA . VAL B 1 182 ? -1.832 -2.687 21.177 1.00 12.05 822 VAL B CA 1
ATOM 2383 C C . VAL B 1 182 ? -1.349 -3.857 20.317 1.00 13.95 822 VAL B C 1
ATOM 2384 O O . VAL B 1 182 ? -1.565 -5.024 20.650 1.00 13.91 822 VAL B O 1
ATOM 2388 N N . GLY B 1 183 ? -0.692 -3.537 19.207 1.00 12.76 823 GLY B N 1
ATOM 2389 C CA . GLY B 1 183 ? -0.158 -4.566 18.331 1.00 14.21 823 GLY B CA 1
ATOM 2390 C C . GLY B 1 183 ? 0.596 -4.014 17.130 1.00 15.26 823 GLY B C 1
ATOM 2391 O O . GLY B 1 183 ? 1.256 -2.979 17.197 1.00 16.50 823 GLY B O 1
ATOM 2392 N N . ALA B 1 184 ? 0.500 -4.733 16.021 1.00 14.92 824 ALA B N 1
ATOM 2393 C CA . ALA B 1 184 ? 1.074 -4.307 14.751 1.00 13.91 824 ALA B CA 1
ATOM 2394 C C . ALA B 1 184 ? 0.269 -5.004 13.655 1.00 15.18 824 ALA B C 1
ATOM 2395 O O . ALA B 1 184 ? -0.496 -5.918 13.958 1.00 16.57 824 ALA B O 1
ATOM 2397 N N . PRO B 1 185 ? 0.412 -4.569 12.391 1.00 17.98 825 PRO B N 1
ATOM 2398 C CA . PRO B 1 185 ? -0.362 -5.221 11.323 1.00 16.90 825 PRO B CA 1
ATOM 2399 C C . PRO B 1 185 ? -0.119 -6.735 11.236 1.00 22.53 825 PRO B C 1
ATOM 2400 O O . PRO B 1 185 ? 1.028 -7.200 11.202 1.00 21.84 825 PRO B O 1
ATOM 2404 N N . GLY B 1 186 ? -1.207 -7.502 11.242 1.00 19.71 826 GLY B N 1
ATOM 2405 C CA . GLY B 1 186 ? -1.121 -8.954 11.228 1.00 22.08 826 GLY B CA 1
ATOM 2406 C C . GLY B 1 186 ? -0.950 -9.567 12.607 1.00 20.21 826 GLY B C 1
ATOM 2407 O O . GLY B 1 186 ? -1.138 -10.771 12.789 1.00 20.16 826 GLY B O 1
ATOM 2408 N N . VAL B 1 187 ? -0.576 -8.750 13.586 1.00 19.11 827 VAL B N 1
ATOM 2409 C CA . VAL B 1 187 ? -0.483 -9.228 14.961 1.00 18.23 827 VAL B CA 1
ATOM 2410 C C . VAL B 1 187 ? -1.220 -8.270 15.893 1.00 17.95 827 VAL B C 1
ATOM 2411 O O . VAL B 1 187 ? -0.657 -7.740 16.851 1.00 16.00 827 VAL B O 1
ATOM 2415 N N . GLU B 1 188 ? -2.496 -8.058 15.580 1.00 17.13 828 GLU B N 1
ATOM 2416 C CA . GLU B 1 188 ? -3.382 -7.210 16.371 1.00 15.96 828 GLU B CA 1
ATOM 2417 C C . GLU B 1 188 ? -3.804 -7.894 17.673 1.00 14.48 828 GLU B C 1
ATOM 2418 O O . GLU B 1 188 ? -3.692 -9.115 17.805 1.00 15.97 828 GLU B O 1
ATOM 2424 N N . ARG B 1 189 ? -4.306 -7.113 18.628 1.00 12.76 829 ARG B N 1
ATOM 2425 C CA . ARG B 1 189 ? -4.924 -7.679 19.832 1.00 13.00 829 ARG B CA 1
ATOM 2426 C C . ARG B 1 189 ? -6.394 -7.260 19.925 1.00 14.09 829 ARG B C 1
ATOM 2427 O O . ARG B 1 189 ? -6.722 -6.113 19.623 1.00 14.21 829 ARG B O 1
ATOM 2435 N N . THR B 1 190 ? -7.274 -8.181 20.334 1.00 12.50 830 THR B N 1
ATOM 2436 C CA . THR B 1 190 ? -8.600 -7.772 20.786 1.00 13.27 830 THR B CA 1
ATOM 2437 C C . THR B 1 190 ? -8.454 -6.982 22.083 1.00 15.56 830 THR B C 1
ATOM 2438 O O . THR B 1 190 ? -7.468 -7.134 22.810 1.00 15.66 830 THR B O 1
ATOM 2442 N N . ILE B 1 191 ? -9.423 -6.122 22.362 1.00 13.25 831 ILE B N 1
ATOM 2443 C CA . ILE B 1 191 ? -9.501 -5.471 23.663 1.00 12.07 831 ILE B CA 1
ATOM 2444 C C . ILE B 1 191 ? -10.777 -5.945 24.341 1.00 11.98 831 ILE B C 1
ATOM 2445 O O . ILE B 1 191 ? -11.884 -5.802 23.788 1.00 13.63 831 ILE B O 1
ATOM 2450 N N . THR B 1 192 ? -10.626 -6.548 25.520 1.00 12.04 832 THR B N 1
ATOM 2451 C CA . THR B 1 192 ? -11.740 -7.245 26.135 1.00 12.03 832 THR B CA 1
ATOM 2452 C C . THR B 1 192 ? -12.139 -6.661 27.487 1.00 12.39 832 THR B C 1
ATOM 2453 O O . THR B 1 192 ? -11.355 -5.961 28.128 1.00 11.88 832 THR B O 1
ATOM 2457 N N . ASN B 1 193 ? -13.375 -6.958 27.884 1.00 9.69 833 ASN B N 1
ATOM 2458 C CA . ASN B 1 193 ? -13.993 -6.510 29.140 1.00 10.49 833 ASN B CA 1
ATOM 2459 C C . ASN B 1 193 ? -14.132 -4.994 29.197 1.00 13.19 833 ASN B C 1
ATOM 2460 O O . ASN B 1 193 ? -13.852 -4.352 30.219 1.00 10.15 833 ASN B O 1
ATOM 2465 N N . VAL B 1 194 ? -14.586 -4.452 28.071 1.00 10.97 834 VAL B N 1
ATOM 2466 C CA . VAL B 1 194 ? -14.810 -3.017 27.888 1.00 11.44 834 VAL B CA 1
ATOM 2467 C C . VAL B 1 194 ? -16.268 -2.700 28.205 1.00 11.24 834 VAL B C 1
ATOM 2468 O O . VAL B 1 194 ? -17.178 -3.255 27.593 1.00 11.98 834 VAL B O 1
ATOM 2472 N N . ALA B 1 195 ? -16.493 -1.816 29.171 1.00 11.20 835 ALA B N 1
ATOM 2473 C CA . ALA B 1 195 ? -17.849 -1.432 29.534 1.00 12.23 835 ALA B CA 1
ATOM 2474 C C . ALA B 1 195 ? -18.454 -0.556 28.435 1.00 11.23 835 ALA B C 1
ATOM 2475 O O . ALA B 1 195 ? -17.732 0.168 27.754 1.00 12.59 835 ALA B O 1
ATOM 2477 N N . ALA B 1 196 ? -19.767 -0.631 28.242 1.00 10.72 836 ALA B N 1
ATOM 2478 C CA . ALA B 1 196 ? -20.413 0.165 27.204 1.00 9.09 836 ALA B CA 1
ATOM 2479 C C . ALA B 1 196 ? -20.137 1.672 27.378 1.00 12.26 836 ALA B C 1
ATOM 2480 O O . ALA B 1 196 ? -20.233 2.200 28.485 1.00 11.79 836 ALA B O 1
ATOM 2482 N N . GLY B 1 197 ? -19.813 2.346 26.274 1.00 12.70 837 GLY B N 1
ATOM 2483 C CA . GLY B 1 197 ? -19.509 3.769 26.291 1.00 13.12 837 GLY B CA 1
ATOM 2484 C C . GLY B 1 197 ? -20.702 4.665 25.990 1.00 9.74 837 GLY B C 1
ATOM 2485 O O . GLY B 1 197 ? -21.715 4.223 25.431 1.00 11.46 837 GLY B O 1
ATOM 2486 N N . ARG B 1 198 ? -20.595 5.938 26.379 1.00 11.58 838 ARG B N 1
ATOM 2487 C CA . ARG B 1 198 ? -21.645 6.907 26.072 1.00 12.53 838 ARG B CA 1
ATOM 2488 C C . ARG B 1 198 ? -21.799 7.044 24.572 1.00 12.83 838 ARG B C 1
ATOM 2489 O O . ARG B 1 198 ? -20.803 7.053 23.847 1.00 12.35 838 ARG B O 1
ATOM 2497 N N . ILE B 1 199 ? -23.049 7.121 24.103 1.00 13.78 839 ILE B N 1
ATOM 2498 C CA . ILE B 1 199 ? -23.331 7.301 22.690 1.00 16.76 839 ILE B CA 1
ATOM 2499 C C . ILE B 1 199 ? -24.005 8.659 22.469 1.00 15.12 839 ILE B C 1
ATOM 2500 O O . ILE B 1 199 ? -25.184 8.840 22.792 1.00 14.57 839 ILE B O 1
ATOM 2505 N N . GLY B 1 200 ? -23.257 9.604 21.912 1.00 16.75 840 GLY B N 1
ATOM 2506 C CA . GLY B 1 200 ? -23.742 10.965 21.741 1.00 15.26 840 GLY B CA 1
ATOM 2507 C C . GLY B 1 200 ? -22.733 11.749 20.931 1.00 16.68 840 GLY B C 1
ATOM 2508 O O . GLY B 1 200 ? -21.617 11.266 20.708 1.00 15.75 840 GLY B O 1
ATOM 2509 N N . GLN B 1 201 ? -23.098 12.967 20.518 1.00 13.81 841 GLN B N 1
ATOM 2510 C CA . GLN B 1 201 ? -22.258 13.738 19.610 1.00 13.87 841 GLN B CA 1
ATOM 2511 C C . GLN B 1 201 ? -20.901 14.122 20.217 1.00 15.35 841 GLN B C 1
ATOM 2512 O O . GLN B 1 201 ? -19.932 14.331 19.492 1.00 19.43 841 GLN B O 1
ATOM 2518 N N . SER B 1 202 ? -20.820 14.213 21.537 1.00 13.52 842 SER B N 1
ATOM 2519 C CA . SER B 1 202 ? -19.557 14.618 22.156 1.00 14.39 842 SER B CA 1
ATOM 2520 C C . SER B 1 202 ? -18.768 13.449 22.769 1.00 15.32 842 SER B C 1
ATOM 2521 O O . SER B 1 202 ? -17.743 13.662 23.433 1.00 15.22 842 SER B O 1
ATOM 2524 N N . SER B 1 203 ? -19.207 12.215 22.533 1.00 13.60 843 SER B N 1
ATOM 2525 C CA . SER B 1 203 ? -18.599 11.067 23.228 1.00 15.85 843 SER B CA 1
ATOM 2526 C C . SER B 1 203 ? -17.248 10.637 22.673 1.00 14.89 843 SER B C 1
ATOM 2527 O O . SER B 1 203 ? -17.117 10.334 21.487 1.00 14.51 843 SER B O 1
ATOM 2530 N N . THR B 1 204 ? -16.241 10.604 23.542 1.00 13.29 844 THR B N 1
ATOM 2531 C CA . THR B 1 204 ? -14.955 10.008 23.185 1.00 11.69 844 THR B CA 1
ATOM 2532 C C . THR B 1 204 ? -14.751 8.683 23.949 1.00 13.12 844 THR B C 1
ATOM 2533 O O . THR B 1 204 ? -13.611 8.246 24.192 1.00 11.55 844 THR B O 1
ATOM 2537 N N . ASP B 1 205 ? -15.858 8.058 24.352 1.00 9.87 845 ASP B N 1
ATOM 2538 C CA . ASP B 1 205 ? -15.788 6.718 24.968 1.00 11.21 845 ASP B CA 1
ATOM 2539 C C . ASP B 1 205 ? -15.672 5.633 23.894 1.00 11.90 845 ASP B C 1
ATOM 2540 O O . ASP B 1 205 ? -16.325 5.716 22.859 1.00 10.56 845 ASP B O 1
ATOM 2545 N N . ALA B 1 206 ? -14.895 4.582 24.153 1.00 12.06 846 ALA B N 1
ATOM 2546 C CA . ALA B 1 206 ? -14.878 3.437 23.247 1.00 11.11 846 ALA B CA 1
ATOM 2547 C C . ALA B 1 206 ? -16.223 2.689 23.282 1.00 13.31 846 ALA B C 1
ATOM 2548 O O . ALA B 1 206 ? -16.922 2.708 24.294 1.00 13.57 846 ALA B O 1
ATOM 2550 N N . ILE B 1 207 ? -16.600 2.056 22.175 1.00 14.97 847 ILE B N 1
ATOM 2551 C CA . ILE B 1 207 ? -17.859 1.310 22.152 1.00 12.77 847 ILE B CA 1
ATOM 2552 C C . ILE B 1 207 ? -17.558 -0.188 22.147 1.00 16.77 847 ILE B C 1
ATOM 2553 O O . ILE B 1 207 ? -16.500 -0.603 21.676 1.00 20.58 847 ILE B O 1
ATOM 2558 N N . ASN B 1 208 ? -18.478 -1.005 22.657 1.00 12.48 848 ASN B N 1
ATOM 2559 C CA . ASN B 1 208 ? -18.249 -2.451 22.625 1.00 12.25 848 ASN B CA 1
ATOM 2560 C C . ASN B 1 208 ? -19.250 -3.143 21.689 1.00 14.56 848 ASN B C 1
ATOM 2561 O O . ASN B 1 208 ? -20.154 -2.496 21.138 1.00 13.70 848 ASN B O 1
ATOM 2566 N N . GLY B 1 209 ? -19.054 -4.439 21.469 1.00 10.99 849 GLY B N 1
ATOM 2567 C CA . GLY B 1 209 ? -19.819 -5.155 20.457 1.00 12.96 849 GLY B CA 1
ATOM 2568 C C . GLY B 1 209 ? -21.315 -5.210 20.678 1.00 14.16 849 GLY B C 1
ATOM 2569 O O . GLY B 1 209 ? -22.078 -5.350 19.714 1.00 13.26 849 GLY B O 1
ATOM 2570 N N . SER B 1 210 ? -21.752 -5.110 21.931 1.00 12.45 850 SER B N 1
ATOM 2571 C CA . SER B 1 210 ? -23.189 -5.140 22.205 1.00 12.63 850 SER B CA 1
ATOM 2572 C C . SER B 1 210 ? -23.846 -3.871 21.675 1.00 14.76 850 SER B C 1
ATOM 2573 O O . SER B 1 210 ? -25.031 -3.870 21.313 1.00 12.95 850 SER B O 1
ATOM 2576 N N . GLN B 1 211 ? -23.070 -2.785 21.633 1.00 15.80 851 GLN B N 1
ATOM 2577 C CA . GLN B 1 211 ? -23.581 -1.500 21.162 1.00 13.58 851 GLN B CA 1
ATOM 2578 C C . GLN B 1 211 ? -23.774 -1.502 19.647 1.00 15.45 851 GLN B C 1
ATOM 2579 O O . GLN B 1 211 ? -24.834 -1.090 19.143 1.00 14.58 851 GLN B O 1
ATOM 2585 N N . LEU B 1 212 ? -22.773 -1.988 18.920 1.00 10.52 852 LEU B N 1
ATOM 2586 C CA . LEU B 1 212 ? -22.903 -2.144 17.474 1.00 13.17 852 LEU B CA 1
ATOM 2587 C C . LEU B 1 212 ? -23.986 -3.179 17.151 1.00 14.30 852 LEU B C 1
ATOM 2588 O O . LEU B 1 212 ? -24.720 -3.031 16.170 1.00 14.67 852 LEU B O 1
ATOM 2593 N N . TYR B 1 213 ? -24.090 -4.221 17.976 1.00 13.85 853 TYR B N 1
ATOM 2594 C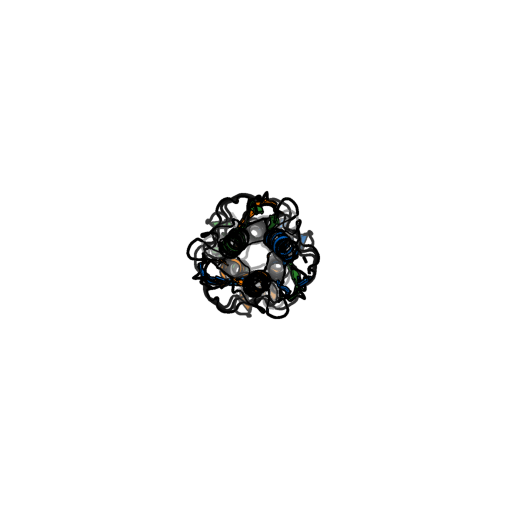 CA . TYR B 1 213 ? -25.162 -5.209 17.776 1.00 15.26 853 TYR B CA 1
ATOM 2595 C C . TYR B 1 213 ? -26.544 -4.554 17.792 1.00 16.09 853 TYR B C 1
ATOM 2596 O O . TYR B 1 213 ? -27.365 -4.836 16.931 1.00 15.34 853 TYR B O 1
ATOM 2605 N N . GLY B 1 214 ? -26.804 -3.706 18.786 1.00 13.27 854 GLY B N 1
ATOM 2606 C CA . GLY B 1 214 ? -28.083 -3.011 18.860 1.00 17.23 854 GLY B CA 1
ATOM 2607 C C . GLY B 1 214 ? -28.376 -2.220 17.596 1.00 17.92 854 GLY B C 1
ATOM 2608 O O . GLY B 1 214 ? -29.510 -2.200 17.084 1.00 15.32 854 GLY B O 1
ATOM 2609 N N . THR B 1 215 ? -27.345 -1.556 17.087 1.00 15.58 855 THR B N 1
ATOM 2610 C CA . THR B 1 215 ? -27.475 -0.732 15.897 1.00 13.68 855 THR B CA 1
ATOM 2611 C C . THR B 1 215 ? -27.752 -1.619 14.683 1.00 18.85 855 THR B C 1
ATOM 2612 O O . THR B 1 215 ? -28.647 -1.323 13.881 1.00 17.95 855 THR B O 1
ATOM 2616 N N . ASN B 1 216 ? -27.027 -2.728 14.575 1.00 17.61 856 ASN B N 1
ATOM 2617 C CA . ASN B 1 216 ? -27.277 -3.682 13.497 1.00 15.25 856 ASN B CA 1
ATOM 2618 C C . ASN B 1 216 ? -28.714 -4.211 13.543 1.00 17.41 856 ASN B C 1
ATOM 2619 O O . ASN B 1 216 ? -29.360 -4.354 12.499 1.00 18.34 856 ASN B O 1
ATOM 2624 N N . GLN B 1 217 ? -29.223 -4.482 14.743 1.00 16.45 857 GLN B N 1
ATOM 2625 C CA . GLN B 1 217 ? -30.601 -4.967 14.876 1.00 19.82 857 GLN B CA 1
ATOM 2626 C C . GLN B 1 217 ? -31.620 -3.941 14.409 1.00 20.69 857 GLN B C 1
ATOM 2627 O O . GLN B 1 217 ? -32.668 -4.304 13.852 1.00 18.18 857 GLN B O 1
ATOM 2633 N N . SER B 1 218 ? -31.324 -2.667 14.659 1.00 16.86 858 SER B N 1
ATOM 2634 C CA . SER B 1 218 ? -32.225 -1.594 14.269 1.00 15.79 858 SER B CA 1
ATOM 2635 C C . SER B 1 218 ? -32.311 -1.542 12.749 1.00 16.31 858 SER B C 1
ATOM 2636 O O . SER B 1 218 ? -33.372 -1.256 12.184 1.00 20.36 858 SER B O 1
ATOM 2639 N N . ILE B 1 219 ? -31.214 -1.865 12.079 1.00 16.97 859 ILE B N 1
ATOM 2640 C CA . ILE B 1 219 ? -31.201 -1.824 10.623 1.00 18.76 859 ILE B CA 1
ATOM 2641 C C . ILE B 1 219 ? -32.102 -2.926 10.055 1.00 22.87 859 ILE B C 1
ATOM 2642 O O . ILE B 1 219 ? -32.918 -2.678 9.164 1.00 21.61 859 ILE B O 1
ATOM 2647 N N . GLU B 1 220 ? -31.983 -4.135 10.595 1.00 21.28 860 GLU B N 1
ATOM 2648 C CA . GLU B 1 220 ? -32.824 -5.226 10.114 1.00 20.24 860 GLU B CA 1
ATOM 2649 C C . GLU B 1 220 ? -34.297 -5.020 10.485 1.00 24.43 860 GLU B C 1
ATOM 2650 O O . GLU B 1 220 ? -35.186 -5.344 9.695 1.00 24.31 860 GLU B O 1
ATOM 2656 N N . ALA B 1 221 ? -34.556 -4.462 11.664 1.00 21.50 861 ALA B N 1
ATOM 2657 C CA . ALA B 1 221 ? -35.926 -4.169 12.082 1.00 23.76 861 ALA B CA 1
ATOM 2658 C C . ALA B 1 221 ? -36.555 -3.127 11.166 1.00 27.81 861 ALA B C 1
ATOM 2659 O O . ALA B 1 221 ? -37.732 -3.233 10.795 1.00 26.82 861 ALA B O 1
ATOM 2661 N N . LEU B 1 222 ? -35.772 -2.122 10.790 1.00 21.05 862 LEU B N 1
ATOM 2662 C CA . LEU B 1 222 ? -36.254 -1.122 9.842 1.00 26.33 862 LEU B CA 1
ATOM 2663 C C . LEU B 1 222 ? -36.579 -1.788 8.513 1.00 29.08 862 LEU B C 1
ATOM 2664 O O . LEU B 1 222 ? -37.552 -1.432 7.833 1.00 30.12 862 LEU B O 1
ATOM 2669 N N . THR B 1 223 ? -35.763 -2.777 8.160 1.00 26.01 863 THR B N 1
ATOM 2670 C CA . THR B 1 223 ? -35.924 -3.504 6.908 1.00 27.82 863 THR B CA 1
ATOM 2671 C C . THR B 1 223 ? -37.193 -4.367 6.912 1.00 29.50 863 THR B C 1
ATOM 2672 O O . THR B 1 223 ? -37.903 -4.436 5.897 1.00 31.90 863 THR B O 1
ATOM 2676 N N . ASP B 1 224 ? -37.497 -5.002 8.045 1.00 28.25 864 ASP B N 1
ATOM 2677 C CA . ASP B 1 224 ? -38.768 -5.727 8.187 1.00 30.10 864 ASP B CA 1
ATOM 2678 C C . ASP B 1 224 ? -39.953 -4.773 8.003 1.00 32.48 864 ASP B C 1
ATOM 2679 O O . ASP B 1 224 ? -40.957 -5.111 7.367 1.00 31.36 864 ASP B O 1
ATOM 2684 N N . LYS B 1 225 ? -39.821 -3.579 8.572 1.00 29.10 865 LYS B N 1
ATOM 2685 C CA . LYS B 1 225 ? -40.846 -2.552 8.468 1.00 31.04 865 LYS B CA 1
ATOM 2686 C C . LYS B 1 225 ? -41.030 -2.122 7.020 1.00 34.00 865 LYS B C 1
ATOM 2687 O O . LYS B 1 225 ? -42.154 -1.914 6.559 1.00 35.12 865 LYS B O 1
ATOM 2693 N N . MET B 1 226 ? -39.924 -2.015 6.295 1.00 28.20 866 MET B N 1
ATOM 2694 C CA . MET B 1 226 ? -39.983 -1.637 4.892 1.00 30.30 866 MET B CA 1
ATOM 2695 C C . MET B 1 226 ? -40.607 -2.749 4.047 1.00 33.49 866 MET B C 1
ATOM 2696 O O . MET B 1 226 ? -41.354 -2.473 3.109 1.00 33.51 866 MET B O 1
ATOM 2701 N N . ASN B 1 227 ? -40.292 -4.000 4.380 1.00 33.59 867 ASN B N 1
ATOM 2702 C CA . ASN B 1 227 ? -40.864 -5.148 3.674 1.00 35.54 867 ASN B CA 1
ATOM 2703 C C . ASN B 1 227 ? -42.380 -5.198 3.841 1.00 38.19 867 ASN B C 1
ATOM 2704 O O . ASN B 1 227 ? -43.118 -5.519 2.901 1.00 38.16 867 ASN B O 1
ATOM 2709 N N . SER B 1 228 ? -42.834 -4.885 5.052 1.00 33.91 868 SER B N 1
ATOM 2710 C CA . SER B 1 228 ? -44.255 -4.793 5.357 1.00 37.21 868 SER B CA 1
ATOM 2711 C C . SER B 1 228 ? -44.913 -3.688 4.534 1.00 41.46 868 SER B C 1
ATOM 2712 O O . SER B 1 228 ? -45.999 -3.872 3.984 1.00 37.22 868 SER B O 1
ATOM 2715 N N . LEU B 1 229 ? -44.241 -2.541 4.464 1.00 35.55 869 LEU B N 1
ATOM 2716 C CA . LEU B 1 229 ? -44.685 -1.417 3.647 1.00 36.65 869 LEU B CA 1
ATOM 2717 C C . LEU B 1 229 ? -44.865 -1.851 2.200 1.00 39.93 869 LEU B C 1
ATOM 2718 O O . LEU B 1 229 ? -45.948 -1.707 1.630 1.00 41.16 869 LEU B O 1
ATOM 2723 N N . GLY B 1 230 ? -43.808 -2.405 1.617 1.00 37.46 870 GLY B N 1
ATOM 2724 C CA . GLY B 1 230 ? -43.859 -2.860 0.239 1.00 40.32 870 GLY B CA 1
ATOM 2725 C C . GLY B 1 230 ? -44.967 -3.870 -0.028 1.00 43.68 870 GLY B C 1
ATOM 2726 O O . GLY B 1 230 ? -45.634 -3.821 -1.066 1.00 39.09 870 GLY B O 1
ATOM 2727 N N . ASN B 1 231 ? -45.178 -4.782 0.917 1.00 42.51 871 ASN B N 1
ATOM 2728 C CA . ASN B 1 231 ? -46.179 -5.831 0.740 1.00 46.25 871 ASN B CA 1
ATOM 2729 C C . ASN B 1 231 ? -47.609 -5.309 0.884 1.00 44.98 871 ASN B C 1
ATOM 2730 O O . ASN B 1 231 ? -48.463 -5.591 0.046 1.00 45.80 871 ASN B O 1
ATOM 2735 N N . THR B 1 232 ? -47.864 -4.533 1.933 1.00 44.47 872 THR B N 1
ATOM 2736 C CA . THR B 1 232 ? -49.181 -3.929 2.127 1.00 41.98 872 THR B CA 1
ATOM 2737 C C . THR B 1 232 ? -49.504 -2.926 1.020 1.00 46.17 872 THR B C 1
ATOM 2738 O O . THR B 1 232 ? -50.672 -2.741 0.667 1.00 50.53 872 THR B O 1
ATOM 2742 N N . VAL B 1 233 ? -48.479 -2.276 0.476 1.00 40.96 873 VAL B N 1
ATOM 2743 C CA . VAL B 1 233 ? -48.688 -1.346 -0.632 1.00 50.43 873 VAL B CA 1
ATOM 2744 C C . VAL B 1 233 ? -49.073 -2.129 -1.886 1.00 49.22 873 VAL B C 1
ATOM 2745 O O . VAL B 1 233 ? -49.962 -1.722 -2.639 1.00 50.18 873 VAL B O 1
ATOM 2749 N N . ALA B 1 234 ? -48.415 -3.265 -2.093 1.00 46.26 874 ALA B N 1
ATOM 2750 C CA . ALA B 1 234 ? -48.733 -4.138 -3.216 1.00 52.63 874 ALA B CA 1
ATOM 2751 C C . ALA B 1 234 ? -50.196 -4.605 -3.177 1.00 56.61 874 ALA B C 1
ATOM 2752 O O . ALA B 1 234 ? -50.865 -4.667 -4.211 1.00 57.75 874 ALA B O 1
ATOM 2754 N N . ASN B 1 235 ? -50.690 -4.915 -1.980 1.00 51.93 875 ASN B N 1
ATOM 2755 C CA . ASN B 1 235 ? -52.051 -5.423 -1.810 1.00 52.30 875 ASN B CA 1
ATOM 2756 C C . ASN B 1 235 ? -53.138 -4.418 -2.184 1.00 58.47 875 ASN B C 1
ATOM 2757 O O . ASN B 1 235 ? -54.235 -4.807 -2.590 1.00 59.22 875 ASN B O 1
ATOM 2762 N N . THR B 1 236 ? -52.838 -3.130 -2.038 1.00 53.18 876 THR B N 1
ATOM 2763 C CA . THR B 1 236 ? -53.812 -2.084 -2.330 1.00 57.49 876 THR B CA 1
ATOM 2764 C C . THR B 1 236 ? -54.018 -1.923 -3.836 1.00 57.58 876 THR B C 1
ATOM 2765 O O . THR B 1 236 ? -55.008 -1.335 -4.276 1.00 56.97 876 THR B O 1
ATOM 2769 N N . LEU B 1 237 ? -53.081 -2.460 -4.615 1.00 57.62 877 LEU B N 1
ATOM 2770 C CA . LEU B 1 237 ? -53.071 -2.282 -6.065 1.00 57.41 877 LEU B CA 1
ATOM 2771 C C . LEU B 1 237 ? -53.917 -3.330 -6.795 1.00 54.97 877 LEU B C 1
ATOM 2772 O O . LEU B 1 237 ? -53.812 -4.531 -6.535 1.00 56.03 877 LEU B O 1
ATOM 2777 N N . ALA B 1 241 ? -50.127 -7.588 -8.999 1.00 47.87 881 ALA B N 1
ATOM 2778 C CA . ALA B 1 241 ? -49.252 -6.749 -8.185 1.00 48.91 881 ALA B CA 1
ATOM 2779 C C . ALA B 1 241 ? -48.454 -7.597 -7.195 1.00 54.50 881 ALA B C 1
ATOM 2780 O O . ALA B 1 241 ? -48.987 -8.540 -6.604 1.00 55.70 881 ALA B O 1
ATOM 2782 N N . SER B 1 242 ? -47.178 -7.259 -7.019 1.00 53.81 882 SER B N 1
ATOM 2783 C CA . SER B 1 242 ? -46.302 -8.007 -6.117 1.00 54.63 882 SER B CA 1
ATOM 2784 C C . SER B 1 242 ? -45.135 -7.152 -5.622 1.00 51.22 882 SER B C 1
ATOM 2785 O O . SER B 1 242 ? -44.788 -6.143 -6.237 1.00 48.49 882 SER B O 1
ATOM 2788 N N . TYR B 1 243 ? -44.535 -7.568 -4.509 1.00 51.06 883 TYR B N 1
ATOM 2789 C CA . TYR B 1 243 ? -43.389 -6.866 -3.931 1.00 51.11 883 TYR B CA 1
ATOM 2790 C C . TYR B 1 243 ? -42.151 -7.759 -3.876 1.00 49.36 883 TYR B C 1
ATOM 2791 O O . TYR B 1 243 ? -42.228 -8.927 -3.490 1.00 52.64 883 TYR B O 1
ATOM 2800 N N . ASN B 1 244 ? -41.012 -7.189 -4.258 1.00 47.54 884 ASN B N 1
ATOM 2801 C CA . ASN B 1 244 ? -39.746 -7.917 -4.310 1.00 47.15 884 ASN B CA 1
ATOM 2802 C C . ASN B 1 244 ? -38.794 -7.460 -3.199 1.00 47.92 884 ASN B C 1
ATOM 2803 O O . ASN B 1 244 ? -38.238 -6.361 -3.272 1.00 47.68 884 ASN B O 1
ATOM 2808 N N . PRO B 1 245 ? -38.603 -8.303 -2.165 1.00 46.15 885 PRO B N 1
ATOM 2809 C CA . PRO B 1 245 ? -37.658 -7.959 -1.091 1.00 46.00 885 PRO B CA 1
ATOM 2810 C C . PRO B 1 245 ? -36.205 -7.891 -1.572 1.00 46.48 885 PRO B C 1
ATOM 2811 O O . PRO B 1 245 ? -35.380 -7.260 -0.906 1.00 49.90 885 PRO B O 1
ATOM 2815 N N . GLN B 1 246 ? -35.903 -8.506 -2.715 1.00 49.22 886 GLN B N 1
ATOM 2816 C CA . GLN B 1 246 ? -34.534 -8.532 -3.246 1.00 53.67 886 GLN B CA 1
ATOM 2817 C C . GLN B 1 246 ? -34.057 -7.165 -3.735 1.00 50.40 886 GLN B C 1
ATOM 2818 O O . GLN B 1 246 ? -32.879 -6.824 -3.614 1.00 45.23 886 GLN B O 1
ATOM 2824 N N . THR B 1 247 ? -34.981 -6.390 -4.297 1.00 50.46 887 THR B N 1
ATOM 2825 C CA . THR B 1 247 ? -34.651 -5.104 -4.921 1.00 46.28 887 THR B CA 1
ATOM 2826 C C . THR B 1 247 ? -35.450 -3.939 -4.334 1.00 42.32 887 THR B C 1
ATOM 2827 O O . THR B 1 247 ? -35.094 -2.776 -4.531 1.00 42.40 887 THR B O 1
ATOM 2831 N N . GLY B 1 248 ? -36.530 -4.257 -3.623 1.00 42.23 888 GLY B N 1
ATOM 2832 C CA . GLY B 1 248 ? -37.422 -3.249 -3.071 1.00 41.39 888 GLY B CA 1
ATOM 2833 C C . GLY B 1 248 ? -38.609 -2.904 -3.964 1.00 43.47 888 GLY B C 1
ATOM 2834 O O . GLY B 1 248 ? -39.501 -2.153 -3.559 1.00 39.71 888 GLY B O 1
ATOM 2835 N N . ALA B 1 249 ? -38.635 -3.471 -5.170 1.00 42.79 889 ALA B N 1
ATOM 2836 C CA . ALA B 1 249 ? -39.620 -3.104 -6.194 1.00 40.91 889 ALA B CA 1
ATOM 2837 C C . ALA B 1 249 ? -41.065 -3.558 -5.902 1.00 45.14 889 ALA B C 1
ATOM 2838 O O . ALA B 1 249 ? -41.305 -4.686 -5.463 1.00 38.99 889 ALA B O 1
ATOM 2840 N N . VAL B 1 250 ? -42.024 -2.668 -6.156 1.00 42.86 890 VAL B N 1
ATOM 2841 C CA . VAL B 1 250 ? -43.445 -3.024 -6.096 1.00 48.30 890 VAL B CA 1
ATOM 2842 C C . VAL B 1 250 ? -44.061 -3.062 -7.496 1.00 46.64 890 VAL B C 1
ATOM 2843 O O . VAL B 1 250 ? -43.743 -2.228 -8.347 1.00 42.28 890 VAL B O 1
ATOM 2847 N N . GLY C 1 37 ? 56.618 4.578 55.245 1.00 42.17 677 GLY C N 1
ATOM 2848 C CA . GLY C 1 37 ? 55.285 4.483 54.673 1.00 42.55 677 GLY C CA 1
ATOM 2849 C C . GLY C 1 37 ? 54.340 3.647 55.517 1.00 41.15 677 GLY C C 1
ATOM 2850 O O . GLY C 1 37 ? 54.757 3.031 56.498 1.00 42.77 677 GLY C O 1
ATOM 2851 N N . PRO C 1 38 ? 53.049 3.628 55.149 1.00 42.50 678 PRO C N 1
ATOM 2852 C CA . PRO C 1 38 ? 52.075 2.807 55.884 1.00 36.35 678 PRO C CA 1
ATOM 2853 C C . PRO C 1 38 ? 52.368 1.309 55.791 1.00 32.99 678 PRO C C 1
ATOM 2854 O O . PRO C 1 38 ? 52.902 0.833 54.792 1.00 33.59 678 PRO C O 1
ATOM 2858 N N . VAL C 1 39 ? 52.024 0.584 56.849 1.00 27.76 679 VAL C N 1
ATOM 2859 C CA . VAL C 1 39 ? 52.226 -0.854 56.910 1.00 35.14 679 VAL C CA 1
ATOM 2860 C C . VAL C 1 39 ? 50.917 -1.535 57.302 1.00 30.44 679 VAL C C 1
ATOM 2861 O O . VAL C 1 39 ? 50.143 -0.992 58.092 1.00 25.14 679 VAL C O 1
ATOM 2865 N N . ALA C 1 40 ? 50.661 -2.709 56.730 1.00 31.75 680 ALA C N 1
ATOM 2866 C CA . ALA C 1 40 ? 49.462 -3.477 57.062 1.00 30.09 680 ALA C CA 1
ATOM 2867 C C . ALA C 1 40 ? 49.525 -4.003 58.496 1.00 32.62 680 ALA C C 1
ATOM 2868 O O . ALA C 1 40 ? 50.601 -4.326 58.995 1.00 26.36 680 ALA C O 1
ATOM 2870 N N . LEU C 1 41 ? 48.373 -4.065 59.162 1.00 23.91 681 LEU C N 1
ATOM 2871 C CA . LEU C 1 41 ? 48.279 -4.704 60.469 1.00 23.86 681 LEU C CA 1
ATOM 2872 C C . LEU C 1 41 ? 47.734 -6.116 60.314 1.00 24.07 681 LEU C C 1
ATOM 2873 O O . LEU C 1 41 ? 46.604 -6.302 59.852 1.00 19.83 681 LEU C O 1
ATOM 2878 N N . HIS C 1 42 ? 48.533 -7.105 60.710 1.00 23.84 682 HIS C N 1
ATOM 2879 C CA . HIS C 1 42 ? 48.174 -8.507 60.516 1.00 22.29 682 HIS C CA 1
ATOM 2880 C C . HIS C 1 42 ? 47.664 -9.161 61.790 1.00 22.71 682 HIS C C 1
ATOM 2881 O O . HIS C 1 42 ? 47.802 -8.607 62.879 1.00 22.98 682 HIS C O 1
ATOM 2888 N N . ASN C 1 43 ? 47.065 -10.339 61.627 1.00 21.76 683 ASN C N 1
ATOM 2889 C CA . ASN C 1 43 ? 46.630 -11.179 62.737 1.00 23.74 683 ASN C CA 1
ATOM 2890 C C . ASN C 1 43 ? 45.594 -10.500 63.627 1.00 29.00 683 ASN C C 1
ATOM 2891 O O . ASN C 1 43 ? 45.659 -10.581 64.856 1.00 27.41 683 ASN C O 1
ATOM 2896 N N . VAL C 1 44 ? 44.635 -9.830 62.990 1.00 22.06 684 VAL C N 1
ATOM 2897 C CA . VAL C 1 44 ? 43.575 -9.114 63.683 1.00 20.49 684 VAL C CA 1
ATOM 2898 C C . VAL C 1 44 ? 42.279 -9.915 63.630 1.00 25.26 684 VAL C C 1
ATOM 2899 O O . VAL C 1 44 ? 41.769 -10.207 62.546 1.00 24.15 684 VAL C O 1
ATOM 2903 N N . ALA C 1 45 ? 41.759 -10.280 64.798 1.00 24.21 685 ALA C N 1
ATOM 2904 C CA . ALA C 1 45 ? 40.484 -10.995 64.900 1.00 28.33 685 ALA C CA 1
ATOM 2905 C C . ALA C 1 45 ? 39.284 -10.081 64.613 1.00 24.04 685 ALA C C 1
ATOM 2906 O O . ALA C 1 45 ? 39.407 -8.858 64.690 1.00 22.35 685 ALA C O 1
ATOM 2908 N N . PRO C 1 46 ? 38.114 -10.668 64.276 1.00 22.96 686 PRO C N 1
ATOM 2909 C CA . PRO C 1 46 ? 36.959 -9.804 63.999 1.00 25.19 686 PRO C CA 1
ATOM 2910 C C . PRO C 1 46 ? 36.612 -8.919 65.193 1.00 26.02 686 PRO C C 1
ATOM 2911 O O . PRO C 1 46 ? 36.624 -9.397 66.327 1.00 24.38 686 PRO C O 1
ATOM 2915 N N . GLY C 1 47 ? 36.337 -7.642 64.944 1.00 26.08 687 GLY C N 1
ATOM 2916 C CA . GLY C 1 47 ? 35.996 -6.732 66.021 1.00 24.62 687 GLY C CA 1
ATOM 2917 C C . GLY C 1 47 ? 34.584 -6.970 66.511 1.00 25.29 687 GLY C C 1
ATOM 2918 O O . GLY C 1 47 ? 33.699 -7.314 65.721 1.00 23.94 687 GLY C O 1
ATOM 2919 N N . THR C 1 48 ? 34.354 -6.784 67.808 1.00 25.22 688 THR C N 1
ATOM 2920 C CA . THR C 1 48 ? 33.020 -6.991 68.367 1.00 28.85 688 THR C CA 1
ATOM 2921 C C . THR C 1 48 ? 32.501 -5.740 69.076 1.00 26.59 688 THR C C 1
ATOM 2922 O O . THR C 1 48 ? 31.385 -5.291 68.815 1.00 26.91 688 THR C O 1
ATOM 2926 N N . ALA C 1 49 ? 33.309 -5.186 69.975 1.00 30.26 689 ALA C N 1
ATOM 2927 C CA . ALA C 1 49 ? 32.973 -3.920 70.616 1.00 28.87 689 ALA C CA 1
ATOM 2928 C C . ALA C 1 49 ? 33.075 -2.799 69.596 1.00 29.83 689 ALA C C 1
ATOM 2929 O O . ALA C 1 49 ? 33.842 -2.897 68.639 1.00 27.90 689 ALA C O 1
ATOM 2931 N N . SER C 1 50 ? 32.320 -1.724 69.808 1.00 32.71 690 SER C N 1
ATOM 2932 C CA . SER C 1 50 ? 32.243 -0.646 68.826 1.00 29.27 690 SER C CA 1
ATOM 2933 C C . SER C 1 50 ? 33.584 0.053 68.636 1.00 30.00 690 SER C C 1
ATOM 2934 O O . SER C 1 50 ? 33.818 0.661 67.591 1.00 26.06 690 SER C O 1
ATOM 2937 N N . THR C 1 51 ? 34.463 -0.044 69.636 1.00 30.01 691 THR C N 1
ATOM 2938 C CA . THR C 1 51 ? 35.802 0.534 69.538 1.00 28.07 691 THR C CA 1
ATOM 2939 C C . THR C 1 51 ? 36.886 -0.497 69.195 1.00 28.75 691 THR C C 1
ATOM 2940 O O . THR C 1 51 ? 38.079 -0.224 69.348 1.00 30.41 691 THR C O 1
ATOM 2944 N N . ASP C 1 52 ? 36.473 -1.673 68.729 1.00 27.23 692 ASP C N 1
ATOM 2945 C CA . ASP C 1 52 ? 37.421 -2.650 68.193 1.00 26.83 692 ASP C CA 1
ATOM 2946 C C . ASP C 1 52 ? 37.759 -2.353 66.734 1.00 27.47 692 ASP C C 1
ATOM 2947 O O . ASP C 1 52 ? 36.957 -1.762 66.012 1.00 24.54 692 ASP C O 1
ATOM 2952 N N . ALA C 1 53 ? 38.932 -2.789 66.293 1.00 23.45 693 ALA C N 1
ATOM 2953 C CA . ALA C 1 53 ? 39.291 -2.700 64.883 1.00 23.29 693 ALA C CA 1
ATOM 2954 C C . ALA C 1 53 ? 38.463 -3.689 64.061 1.00 24.51 693 ALA C C 1
ATOM 2955 O O . ALA C 1 53 ? 37.972 -4.688 64.587 1.00 23.30 693 ALA C O 1
ATOM 2957 N N . VAL C 1 54 ? 38.323 -3.399 62.773 1.00 21.32 694 VAL C N 1
ATOM 2958 C CA . VAL C 1 54 ? 37.608 -4.258 61.829 1.00 20.19 694 VAL C CA 1
ATOM 2959 C C . VAL C 1 54 ? 38.602 -4.986 60.927 1.00 19.66 694 VAL C C 1
ATOM 2960 O O . VAL C 1 54 ? 39.582 -4.371 60.496 1.00 22.04 694 VAL C O 1
ATOM 2964 N N . ASN C 1 55 ? 38.381 -6.269 60.620 1.00 20.96 695 ASN C N 1
ATOM 2965 C CA . ASN C 1 55 ? 39.291 -6.914 59.673 1.00 20.43 695 ASN C CA 1
ATOM 2966 C C . ASN C 1 55 ? 38.686 -7.094 58.271 1.00 21.23 695 ASN C C 1
ATOM 2967 O O . ASN C 1 55 ? 37.512 -6.781 58.037 1.00 20.73 695 ASN C O 1
ATOM 2972 N N . VAL C 1 56 ? 39.505 -7.557 57.329 1.00 21.04 696 VAL C N 1
ATOM 2973 C CA . VAL C 1 56 ? 39.097 -7.639 55.923 1.00 19.65 696 VAL C CA 1
ATOM 2974 C C . VAL C 1 56 ? 37.947 -8.635 55.715 1.00 20.75 696 VAL C C 1
ATOM 2975 O O . VAL C 1 56 ? 37.047 -8.393 54.905 1.00 21.56 696 VAL C O 1
ATOM 2979 N N . GLY C 1 57 ? 37.955 -9.738 56.461 1.00 17.25 697 GLY C N 1
ATOM 2980 C CA . GLY C 1 57 ? 36.846 -10.677 56.417 1.00 20.44 697 GLY C CA 1
ATOM 2981 C C . GLY C 1 57 ? 35.516 -10.015 56.713 1.00 21.10 697 GLY C C 1
ATOM 2982 O O . GLY C 1 57 ? 34.503 -10.312 56.082 1.00 18.96 697 GLY C O 1
ATOM 2983 N N . GLN C 1 58 ? 35.516 -9.099 57.673 1.00 18.91 698 GLN C N 1
ATOM 2984 C CA . GLN C 1 58 ? 34.310 -8.341 58.002 1.00 19.08 698 GLN C CA 1
ATOM 2985 C C . GLN C 1 58 ? 33.911 -7.335 56.910 1.00 23.37 698 GLN C C 1
ATOM 2986 O O . GLN C 1 58 ? 32.748 -7.293 56.495 1.00 18.00 698 GLN C O 1
ATOM 2992 N N . LEU C 1 59 ? 34.862 -6.522 56.445 1.00 20.20 699 LEU C N 1
ATOM 2993 C CA . LEU C 1 59 ? 34.562 -5.563 55.376 1.00 17.89 699 LEU C CA 1
ATOM 2994 C C . LEU C 1 59 ? 34.104 -6.289 54.107 1.00 21.14 699 LEU C C 1
ATOM 2995 O O . LEU C 1 59 ? 33.196 -5.829 53.425 1.00 20.05 699 LEU C O 1
ATOM 3000 N N . GLY C 1 60 ? 34.718 -7.434 53.812 1.00 17.30 700 GLY C N 1
ATOM 3001 C CA . GLY C 1 60 ? 34.392 -8.204 52.616 1.00 20.78 700 GLY C CA 1
ATOM 3002 C C . GLY C 1 60 ? 32.962 -8.700 52.582 1.00 21.66 700 GLY C C 1
ATOM 3003 O O . GLY C 1 60 ? 32.332 -8.798 51.520 1.00 20.30 700 GLY C O 1
ATOM 3004 N N . ALA C 1 61 ? 32.436 -9.023 53.757 1.00 22.02 701 ALA C N 1
ATOM 3005 C CA . ALA C 1 61 ? 31.049 -9.448 53.868 1.00 21.34 701 ALA C CA 1
ATOM 3006 C C . ALA C 1 61 ? 30.122 -8.323 53.459 1.00 24.65 701 ALA C C 1
ATOM 3007 O O . ALA C 1 61 ? 29.104 -8.557 52.810 1.00 23.58 701 ALA C O 1
ATOM 3009 N N . VAL C 1 62 ? 30.485 -7.097 53.824 1.00 22.76 702 VAL C N 1
ATOM 3010 C CA . VAL C 1 62 ? 29.689 -5.924 53.489 1.00 23.01 702 VAL C CA 1
ATOM 3011 C C . VAL C 1 62 ? 29.791 -5.590 52.002 1.00 23.06 702 VAL C C 1
ATOM 3012 O O . VAL C 1 62 ? 28.784 -5.311 51.354 1.00 22.76 702 VAL C O 1
ATOM 3016 N N . THR C 1 63 ? 30.996 -5.649 51.448 1.00 21.97 703 THR C N 1
ATOM 3017 C CA . THR C 1 63 ? 31.171 -5.460 50.011 1.00 18.36 703 THR C CA 1
ATOM 3018 C C . THR C 1 63 ? 30.429 -6.533 49.214 1.00 22.98 703 THR C C 1
ATOM 3019 O O . THR C 1 63 ? 29.924 -6.270 48.123 1.00 26.15 703 THR C O 1
ATOM 3023 N N . THR C 1 64 ? 30.352 -7.744 49.756 1.00 19.39 704 THR C N 1
ATOM 3024 C CA . THR C 1 64 ? 29.581 -8.803 49.102 1.00 19.21 704 THR C CA 1
ATOM 3025 C C . THR C 1 64 ? 28.091 -8.411 49.059 1.00 18.62 704 THR C C 1
ATOM 3026 O O . THR C 1 64 ? 27.366 -8.765 48.116 1.00 18.35 704 THR C O 1
ATOM 3030 N N . GLY C 1 65 ? 27.653 -7.656 50.067 1.00 14.35 705 GLY C N 1
ATOM 3031 C CA . GLY C 1 65 ? 26.266 -7.212 50.156 1.00 15.66 705 GLY C CA 1
ATOM 3032 C C . GLY C 1 65 ? 25.886 -6.244 49.058 1.00 18.65 705 GLY C C 1
ATOM 3033 O O . GLY C 1 65 ? 24.723 -6.199 48.613 1.00 16.28 705 GLY C O 1
ATOM 3034 N N . LEU C 1 66 ? 26.854 -5.454 48.614 1.00 15.93 706 LEU C N 1
ATOM 3035 C CA . LEU C 1 66 ? 26.625 -4.576 47.475 1.00 15.65 706 LEU C CA 1
ATOM 3036 C C . LEU C 1 66 ? 26.400 -5.389 46.196 1.00 18.18 706 LEU C C 1
ATOM 3037 O O . LEU C 1 66 ? 25.575 -5.024 45.364 1.00 16.74 706 LEU C O 1
ATOM 3042 N N . GLY C 1 67 ? 27.139 -6.487 46.044 1.00 15.38 707 GLY C N 1
ATOM 3043 C CA . GLY C 1 67 ? 27.065 -7.276 44.824 1.00 16.54 707 GLY C CA 1
ATOM 3044 C C . GLY C 1 67 ? 27.651 -6.537 43.635 1.00 18.21 707 GLY C C 1
ATOM 3045 O O . GLY C 1 67 ? 28.497 -5.654 43.801 1.00 16.76 707 GLY C O 1
ATOM 3046 N N . GLY C 1 68 ? 27.210 -6.898 42.431 1.00 16.05 708 GLY C N 1
ATOM 3047 C CA . GLY C 1 68 ? 27.679 -6.249 41.213 1.00 18.06 708 GLY C CA 1
ATOM 3048 C C . GLY C 1 68 ? 29.193 -6.344 41.047 1.00 19.63 708 GLY C C 1
ATOM 3049 O O . GLY C 1 68 ? 29.820 -5.502 40.397 1.00 15.70 708 GLY C O 1
ATOM 3050 N N . GLY C 1 69 ? 29.776 -7.382 41.638 1.00 19.29 709 GLY C N 1
ATOM 3051 C CA . GLY C 1 69 ? 31.211 -7.613 41.536 1.00 21.45 709 GLY C CA 1
ATOM 3052 C C . GLY C 1 69 ? 32.092 -6.824 42.484 1.00 23.46 709 GLY C C 1
ATOM 3053 O O . GLY C 1 69 ? 33.321 -6.912 42.386 1.00 23.33 709 GLY C O 1
ATOM 3054 N N . ALA C 1 70 ? 31.490 -6.051 43.392 1.00 18.33 710 ALA C N 1
ATOM 3055 C CA . ALA C 1 70 ? 32.270 -5.336 44.416 1.00 17.76 710 ALA C CA 1
ATOM 3056 C C . ALA C 1 70 ? 33.113 -6.317 45.248 1.00 18.35 710 ALA C C 1
ATOM 3057 O O . ALA C 1 70 ? 32.622 -7.351 45.679 1.00 15.37 710 ALA C O 1
ATOM 3059 N N . ALA C 1 71 ? 34.376 -5.979 45.498 1.00 17.16 711 ALA C N 1
ATOM 3060 C CA . ALA C 1 71 ? 35.285 -6.940 46.121 1.00 17.69 711 ALA C CA 1
ATOM 3061 C C . ALA C 1 71 ? 36.546 -6.255 46.618 1.00 16.33 711 ALA C C 1
ATOM 3062 O O . ALA C 1 71 ? 36.838 -5.131 46.231 1.00 16.16 711 ALA C O 1
ATOM 3064 N N . ILE C 1 72 ? 37.295 -6.958 47.460 1.00 18.23 712 ILE C N 1
ATOM 3065 C CA . ILE C 1 72 ? 38.570 -6.450 47.958 1.00 14.30 712 ILE C CA 1
ATOM 3066 C C . ILE C 1 72 ? 39.698 -7.232 47.288 1.00 18.28 712 ILE C C 1
ATOM 3067 O O . ILE C 1 72 ? 39.692 -8.459 47.318 1.00 15.60 712 ILE C O 1
ATOM 3072 N N . ASP C 1 73 ? 40.647 -6.525 46.673 1.00 17.06 713 ASP C N 1
ATOM 3073 C CA . ASP C 1 73 ? 41.753 -7.169 45.964 1.00 18.40 713 ASP C CA 1
ATOM 3074 C C . ASP C 1 73 ? 42.721 -7.788 46.963 1.00 16.97 713 ASP C C 1
ATOM 3075 O O . ASP C 1 73 ? 43.126 -7.129 47.906 1.00 16.68 713 ASP C O 1
ATOM 3080 N N . PRO C 1 74 ? 43.106 -9.057 46.752 1.00 15.40 714 PRO C N 1
ATOM 3081 C CA . PRO C 1 74 ? 43.962 -9.742 47.733 1.00 15.33 714 PRO C CA 1
ATOM 3082 C C . PRO C 1 74 ? 45.436 -9.307 47.705 1.00 16.62 714 PRO C C 1
ATOM 3083 O O . PRO C 1 74 ? 46.179 -9.597 48.648 1.00 16.75 714 PRO C O 1
ATOM 3087 N N . LYS C 1 75 ? 45.860 -8.623 46.650 1.00 15.09 715 LYS C N 1
ATOM 3088 C CA . LYS C 1 75 ? 47.248 -8.173 46.564 1.00 20.03 715 LYS C CA 1
ATOM 3089 C C . LYS C 1 75 ? 47.426 -6.760 47.116 1.00 23.04 715 LYS C C 1
ATOM 3090 O O . LYS C 1 75 ? 48.411 -6.460 47.801 1.00 20.49 715 LYS C O 1
ATOM 3096 N N . THR C 1 76 ? 46.473 -5.893 46.796 1.00 19.75 716 THR C N 1
ATOM 3097 C CA . THR C 1 76 ? 46.589 -4.467 47.097 1.00 21.26 716 THR C CA 1
ATOM 3098 C C . THR C 1 76 ? 45.606 -3.969 48.155 1.00 21.75 716 THR C C 1
ATOM 3099 O O . THR C 1 76 ? 45.828 -2.909 48.755 1.00 19.20 716 THR C O 1
ATOM 3103 N N . GLY C 1 77 ? 44.528 -4.722 48.376 1.00 17.20 717 GLY C N 1
ATOM 3104 C CA . GLY C 1 77 ? 43.479 -4.308 49.299 1.00 17.64 717 GLY C CA 1
ATOM 3105 C C . GLY C 1 77 ? 42.579 -3.233 48.693 1.00 18.85 717 GLY C C 1
ATOM 3106 O O . GLY C 1 77 ? 41.717 -2.664 49.371 1.00 17.13 717 GLY C O 1
ATOM 3107 N N . ALA C 1 78 ? 42.786 -2.932 47.418 1.00 18.26 718 ALA C N 1
ATOM 3108 C CA . ALA C 1 78 ? 41.935 -1.951 46.743 1.00 17.72 718 ALA C CA 1
ATOM 3109 C C . ALA C 1 78 ? 40.515 -2.502 46.639 1.00 19.46 718 ALA C C 1
ATOM 3110 O O . ALA C 1 78 ? 40.318 -3.700 46.423 1.00 17.81 718 ALA C O 1
ATOM 3112 N N . VAL C 1 79 ? 39.531 -1.625 46.816 1.00 18.54 719 VAL C N 1
ATOM 3113 C CA . VAL C 1 79 ? 38.128 -2.017 46.729 1.00 21.84 719 VAL C CA 1
ATOM 3114 C C . VAL C 1 79 ? 37.556 -1.725 45.346 1.00 21.33 719 VAL C C 1
ATOM 3115 O O . VAL C 1 79 ? 37.600 -0.585 44.873 1.00 25.15 719 VAL C O 1
ATOM 3119 N N . THR C 1 80 ? 37.015 -2.750 44.701 1.00 22.30 720 THR C N 1
ATOM 3120 C CA . THR C 1 80 ? 36.378 -2.551 43.411 1.00 21.69 720 THR C CA 1
ATOM 3121 C C . THR C 1 80 ? 34.951 -2.078 43.619 1.00 20.65 720 THR C C 1
ATOM 3122 O O . THR C 1 80 ? 34.230 -2.609 44.469 1.00 18.27 720 THR C O 1
ATOM 3126 N N . ALA C 1 81 ? 34.551 -1.083 42.838 1.00 19.46 721 ALA C N 1
ATOM 3127 C CA . ALA C 1 81 ? 33.196 -0.565 42.889 1.00 17.25 721 ALA C CA 1
ATOM 3128 C C . ALA C 1 81 ? 32.217 -1.575 42.315 1.00 16.98 721 ALA C C 1
ATOM 3129 O O . ALA C 1 81 ? 32.567 -2.329 41.395 1.00 19.50 721 ALA C O 1
ATOM 3131 N N . PRO C 1 82 ? 30.981 -1.595 42.842 1.00 17.35 722 PRO C N 1
ATOM 3132 C CA . PRO C 1 82 ? 29.991 -2.439 42.169 1.00 19.78 722 PRO C CA 1
ATOM 3133 C C . PRO C 1 82 ? 29.694 -1.898 40.778 1.00 15.89 722 PRO C C 1
ATOM 3134 O O . PRO C 1 82 ? 29.921 -0.718 40.502 1.00 18.77 722 PRO C O 1
ATOM 3138 N N . SER C 1 83 ? 29.203 -2.757 39.899 1.00 16.33 723 SER C N 1
ATOM 3139 C CA . SER C 1 83 ? 28.757 -2.304 38.598 1.00 16.84 723 SER C CA 1
ATOM 3140 C C . SER C 1 83 ? 27.347 -2.836 38.385 1.00 14.89 723 SER C C 1
ATOM 3141 O O . SER C 1 83 ? 27.143 -4.054 38.357 1.00 14.47 723 SER C O 1
ATOM 3144 N N . TYR C 1 84 ? 26.386 -1.923 38.262 1.00 17.08 724 TYR C N 1
ATOM 3145 C CA . TYR C 1 84 ? 24.978 -2.289 38.114 1.00 15.60 724 TYR C CA 1
ATOM 3146 C C . TYR C 1 84 ? 24.475 -1.916 36.726 1.00 17.92 724 TYR C C 1
ATOM 3147 O O . TYR C 1 84 ? 24.695 -0.799 36.275 1.00 19.24 724 TYR C O 1
ATOM 3156 N N . THR C 1 85 ? 23.779 -2.838 36.062 1.00 15.15 725 THR C N 1
ATOM 3157 C CA . THR C 1 85 ? 23.273 -2.587 34.724 1.00 15.21 725 THR C CA 1
ATOM 3158 C C . THR C 1 85 ? 21.857 -2.030 34.803 1.00 18.23 725 THR C C 1
ATOM 3159 O O . THR C 1 85 ? 20.995 -2.642 35.425 1.00 16.34 725 THR C O 1
ATOM 3163 N N . VAL C 1 86 ? 21.639 -0.865 34.194 1.00 18.19 726 VAL C N 1
ATOM 3164 C CA . VAL C 1 86 ? 20.317 -0.253 34.140 1.00 15.04 726 VAL C CA 1
ATOM 3165 C C . VAL C 1 86 ? 19.890 -0.119 32.679 1.00 16.82 726 VAL C C 1
ATOM 3166 O O . VAL C 1 86 ? 20.726 -0.113 31.778 1.00 16.28 726 VAL C O 1
ATOM 3170 N N . TYR C 1 87 ? 18.588 -0.034 32.443 1.00 13.51 727 TYR C N 1
ATOM 3171 C CA . TYR C 1 87 ? 18.087 -0.122 31.074 1.00 13.43 727 TYR C CA 1
ATOM 3172 C C . TYR C 1 87 ? 17.584 1.242 30.618 1.00 14.71 727 TYR C C 1
ATOM 3173 O O . TYR C 1 87 ? 16.791 1.880 31.300 1.00 13.19 727 TYR C O 1
ATOM 3182 N N . ASN C 1 88 ? 18.124 1.718 29.501 1.00 14.84 728 ASN C N 1
ATOM 3183 C CA . ASN C 1 88 ? 17.717 2.995 28.948 1.00 17.24 728 ASN C CA 1
ATOM 3184 C C . ASN C 1 88 ? 16.433 2.810 28.146 1.00 16.62 728 ASN C C 1
ATOM 3185 O O . ASN C 1 88 ? 15.936 1.686 28.015 1.00 16.56 728 ASN C O 1
ATOM 3190 N N . ALA C 1 89 ? 15.896 3.907 27.623 1.00 18.52 729 ALA C N 1
ATOM 3191 C CA . ALA C 1 89 ? 14.612 3.861 26.922 1.00 16.79 729 ALA C CA 1
ATOM 3192 C C . ALA C 1 89 ? 14.782 3.698 25.416 1.00 20.75 729 ALA C C 1
ATOM 3193 O O . ALA C 1 89 ? 13.792 3.627 24.678 1.00 19.03 729 ALA C O 1
ATOM 3195 N N . ASP C 1 90 ? 16.034 3.634 24.968 1.00 18.08 730 ASP C N 1
ATOM 3196 C CA . ASP C 1 90 ? 16.335 3.585 23.544 1.00 18.63 730 ASP C CA 1
ATOM 3197 C C . ASP C 1 90 ? 16.918 2.256 23.086 1.00 20.92 730 ASP C C 1
ATOM 3198 O O . ASP C 1 90 ? 17.523 2.178 22.022 1.00 26.50 730 ASP C O 1
ATOM 3203 N N . GLY C 1 91 ? 16.742 1.210 23.883 1.00 16.44 731 GLY C N 1
ATOM 3204 C CA . GLY C 1 91 ? 17.175 -0.117 23.490 1.00 18.14 731 GLY C CA 1
ATOM 3205 C C . GLY C 1 91 ? 18.598 -0.411 23.922 1.00 21.08 731 GLY C C 1
ATOM 3206 O O . GLY C 1 91 ? 19.166 -1.440 23.556 1.00 21.00 731 GLY C O 1
ATOM 3207 N N . THR C 1 92 ? 19.174 0.498 24.696 1.00 16.62 732 THR C N 1
ATOM 3208 C CA . THR C 1 92 ? 20.534 0.303 25.202 1.00 20.44 732 THR C CA 1
ATOM 3209 C C . THR C 1 92 ? 20.552 0.180 26.718 1.00 22.00 732 THR C C 1
ATOM 3210 O O . THR C 1 92 ? 19.555 0.462 27.389 1.00 17.52 732 THR C O 1
ATOM 3214 N N . THR C 1 93 ? 21.692 -0.240 27.262 1.00 20.01 733 THR C N 1
ATOM 3215 C CA . THR C 1 93 ? 21.852 -0.270 28.705 1.00 19.90 733 THR C CA 1
ATOM 3216 C C . THR C 1 93 ? 23.019 0.629 29.131 1.00 20.28 733 THR C C 1
ATOM 3217 O O . THR C 1 93 ? 23.793 1.088 28.290 1.00 18.17 733 THR C O 1
ATOM 3221 N N . SER C 1 94 ? 23.110 0.907 30.428 1.00 18.91 734 SER C N 1
ATOM 3222 C CA . SER C 1 94 ? 24.273 1.596 30.991 1.00 20.06 734 SER C CA 1
ATOM 3223 C C . SER C 1 94 ? 24.696 0.890 32.261 1.00 21.73 734 SER C C 1
ATOM 3224 O O . SER C 1 94 ? 23.873 0.273 32.923 1.00 19.90 734 SER C O 1
ATOM 3227 N N . ASN C 1 95 ? 25.977 0.988 32.613 1.00 20.75 735 ASN C N 1
ATOM 3228 C CA . ASN C 1 95 ? 26.429 0.517 33.919 1.00 21.14 735 ASN C CA 1
ATOM 3229 C C . ASN C 1 95 ? 26.732 1.678 34.860 1.00 19.87 735 ASN C C 1
ATOM 3230 O O . ASN C 1 95 ? 27.354 2.668 34.463 1.00 20.18 735 ASN C O 1
ATOM 3235 N N . VAL C 1 96 ? 26.265 1.578 36.101 1.00 14.53 736 VAL C N 1
ATOM 3236 C CA . VAL C 1 96 ? 26.546 2.615 37.087 1.00 18.90 736 VAL C CA 1
ATOM 3237 C C . VAL C 1 96 ? 27.279 2.032 38.289 1.00 16.71 736 VAL C C 1
ATOM 3238 O O . VAL C 1 96 ? 27.172 0.824 38.575 1.00 18.36 736 VAL C O 1
ATOM 3242 N N . GLY C 1 97 ? 28.018 2.898 38.986 1.00 18.08 737 GLY C N 1
ATOM 3243 C CA . GLY C 1 97 ? 28.976 2.461 39.986 1.00 16.24 737 GLY C CA 1
ATOM 3244 C C . GLY C 1 97 ? 28.559 2.586 41.440 1.00 19.02 737 GLY C C 1
ATOM 3245 O O . GLY C 1 97 ? 29.375 2.369 42.357 1.00 18.04 737 GLY C O 1
ATOM 3246 N N . ASN C 1 98 ? 27.303 2.947 41.667 1.00 13.73 738 ASN C N 1
ATOM 3247 C CA . ASN C 1 98 ? 26.780 2.992 43.027 1.00 17.04 738 ASN C CA 1
ATOM 3248 C C . ASN C 1 98 ? 25.262 2.832 43.071 1.00 16.18 738 ASN C C 1
ATOM 3249 O O . ASN C 1 98 ? 24.578 3.011 42.062 1.00 16.32 738 ASN C O 1
ATOM 3254 N N . VAL C 1 99 ? 24.743 2.489 44.247 1.00 14.59 739 VAL C N 1
ATOM 3255 C CA . VAL C 1 99 ? 23.324 2.136 44.377 1.00 15.79 739 VAL C CA 1
ATOM 3256 C C . VAL C 1 99 ? 22.410 3.335 44.079 1.00 17.12 739 VAL C C 1
ATOM 3257 O O . VAL C 1 99 ? 21.370 3.189 43.428 1.00 16.26 739 VAL C O 1
ATOM 3261 N N . GLY C 1 100 ? 22.798 4.522 44.542 1.00 13.61 740 GLY C N 1
ATOM 3262 C CA . GLY C 1 100 ? 21.986 5.712 44.338 1.00 16.85 740 GLY C CA 1
ATOM 3263 C C . GLY C 1 100 ? 21.765 6.012 42.867 1.00 16.39 740 GLY C C 1
ATOM 3264 O O . GLY C 1 100 ? 20.657 6.363 42.440 1.00 18.79 740 GLY C O 1
ATOM 3265 N N . ALA C 1 101 ? 22.822 5.846 42.082 1.00 15.08 741 ALA C N 1
ATOM 3266 C CA . ALA C 1 101 ? 22.741 6.066 40.648 1.00 14.93 741 ALA C CA 1
ATOM 3267 C C . ALA C 1 101 ? 21.793 5.061 39.997 1.00 15.06 741 ALA C C 1
ATOM 3268 O O . ALA C 1 101 ? 21.058 5.403 39.061 1.00 16.33 741 ALA C O 1
ATOM 3270 N N . ALA C 1 102 ? 21.802 3.827 40.490 1.00 15.70 742 ALA C N 1
ATOM 3271 C CA . ALA C 1 102 ? 20.897 2.806 39.964 1.00 14.19 742 ALA C CA 1
ATOM 3272 C C . ALA C 1 102 ? 19.438 3.124 40.300 1.00 16.03 742 ALA C C 1
ATOM 3273 O O . ALA C 1 102 ? 18.550 2.968 39.462 1.00 17.28 742 ALA C O 1
ATOM 3275 N N . ILE C 1 103 ? 19.190 3.571 41.529 1.00 16.27 743 ILE C N 1
ATOM 3276 C CA . ILE C 1 103 ? 17.844 3.964 41.935 1.00 16.69 743 ILE C CA 1
ATOM 3277 C C . ILE C 1 103 ? 17.362 5.180 41.129 1.00 16.58 743 ILE C C 1
ATOM 3278 O O . ILE C 1 103 ? 16.219 5.225 40.685 1.00 14.18 743 ILE C O 1
ATOM 3283 N N . ASP C 1 104 ? 18.243 6.154 40.925 1.00 14.15 744 ASP C N 1
ATOM 3284 C CA . ASP C 1 104 ? 17.896 7.347 40.153 1.00 16.66 744 ASP C CA 1
ATOM 3285 C C . ASP C 1 104 ? 17.581 7.022 38.691 1.00 15.86 744 ASP C C 1
ATOM 3286 O O . ASP C 1 104 ? 16.718 7.660 38.079 1.00 13.94 744 ASP C O 1
ATOM 3291 N N . ALA C 1 105 ? 18.276 6.035 38.134 1.00 14.44 745 ALA C N 1
ATOM 3292 C CA . ALA C 1 105 ? 18.012 5.610 36.765 1.00 17.05 745 ALA C CA 1
ATOM 3293 C C . ALA C 1 105 ? 16.665 4.885 36.671 1.00 15.46 745 ALA C C 1
ATOM 3294 O O . ALA C 1 105 ? 15.906 5.092 35.716 1.00 15.40 745 ALA C O 1
ATOM 3296 N N . ILE C 1 106 ? 16.380 4.032 37.654 1.00 14.46 746 ILE C N 1
ATOM 3297 C CA . ILE C 1 106 ? 15.081 3.352 37.723 1.00 11.56 746 ILE C CA 1
ATOM 3298 C C . ILE C 1 106 ? 13.958 4.401 37.776 1.00 14.06 746 ILE C C 1
ATOM 3299 O O . ILE C 1 106 ? 12.900 4.216 37.166 1.00 13.57 746 ILE C O 1
ATOM 3304 N N . ASN C 1 107 ? 14.206 5.510 38.478 1.00 13.38 747 ASN C N 1
ATOM 3305 C CA . ASN C 1 107 ? 13.228 6.593 38.607 1.00 14.13 747 ASN C CA 1
ATOM 3306 C C . ASN C 1 107 ? 13.362 7.682 37.544 1.00 13.43 747 ASN C C 1
ATOM 3307 O O . ASN C 1 107 ? 12.955 8.816 37.756 1.00 15.84 747 ASN C O 1
ATOM 3312 N N . SER C 1 108 ? 13.919 7.348 36.390 1.00 15.20 748 SER C N 1
ATOM 3313 C CA . SER C 1 108 ? 13.968 8.327 35.315 1.00 14.70 748 SER C CA 1
ATOM 3314 C C . SER C 1 108 ? 13.796 7.640 33.974 1.00 15.22 748 SER C C 1
ATOM 3315 O O . SER C 1 108 ? 12.847 7.933 33.227 1.00 17.90 748 SER C O 1
ATOM 3318 N N . THR C 1 109 ? 14.693 6.707 33.677 1.00 14.25 749 THR C N 1
ATOM 3319 C CA . THR C 1 109 ? 14.647 5.993 32.407 1.00 13.95 749 THR C CA 1
ATOM 3320 C C . THR C 1 109 ? 13.855 4.674 32.499 1.00 16.75 749 THR C C 1
ATOM 3321 O O . THR C 1 109 ? 13.522 4.067 31.468 1.00 14.43 749 THR C O 1
ATOM 3325 N N . GLY C 1 110 ? 13.553 4.229 33.721 1.00 12.02 750 GLY C N 1
ATOM 3326 C CA . GLY C 1 110 ? 12.681 3.073 33.905 1.00 12.92 750 GLY C CA 1
ATOM 3327 C C . GLY C 1 110 ? 13.380 1.746 34.150 1.00 12.23 750 GLY C C 1
ATOM 3328 O O . GLY C 1 110 ? 14.538 1.708 34.573 1.00 12.70 750 GLY C O 1
ATOM 3329 N N . ILE C 1 111 ? 12.655 0.654 33.912 1.00 13.28 751 ILE C N 1
ATOM 3330 C CA . ILE C 1 111 ? 13.190 -0.698 34.086 1.00 10.65 751 ILE C CA 1
ATOM 3331 C C . ILE C 1 111 ? 12.931 -1.483 32.808 1.00 11.50 751 ILE C C 1
ATOM 3332 O O . ILE C 1 111 ? 12.131 -1.057 31.981 1.00 14.22 751 ILE C O 1
ATOM 3337 N N . LYS C 1 112 ? 13.590 -2.628 32.652 1.00 13.68 752 LYS C N 1
ATOM 3338 C CA . LYS C 1 112 ? 13.412 -3.422 31.450 1.00 12.32 752 LYS C CA 1
ATOM 3339 C C . LYS C 1 112 ? 11.917 -3.707 31.256 1.00 11.01 752 LYS C C 1
ATOM 3340 O O . LYS C 1 112 ? 11.225 -4.042 32.213 1.00 11.49 752 LYS C O 1
ATOM 3346 N N . TYR C 1 113 ? 11.446 -3.489 30.031 1.00 11.42 753 TYR C N 1
ATOM 3347 C CA . TYR C 1 113 ? 10.050 -3.676 29.607 1.00 11.62 753 TYR C CA 1
ATOM 3348 C C . TYR C 1 113 ? 9.061 -2.599 30.077 1.00 14.43 753 TYR C C 1
ATOM 3349 O O . TYR C 1 113 ? 7.897 -2.632 29.669 1.00 12.62 753 TYR C O 1
ATOM 3358 N N . PHE C 1 114 ? 9.508 -1.646 30.903 1.00 14.45 754 PHE C N 1
ATOM 3359 C CA . PHE C 1 114 ? 8.632 -0.560 31.364 1.00 11.48 754 PHE C CA 1
ATOM 3360 C C . PHE C 1 114 ? 9.381 0.765 31.312 1.00 14.74 754 PHE C C 1
ATOM 3361 O O . PHE C 1 114 ? 10.080 1.148 32.265 1.00 13.00 754 PHE C O 1
ATOM 3369 N N . HIS C 1 115 ? 9.257 1.453 30.180 1.00 12.35 755 HIS C N 1
ATOM 3370 C CA . HIS C 1 115 ? 9.979 2.713 29.963 1.00 11.87 755 HIS C CA 1
ATOM 3371 C C . HIS C 1 115 ? 9.060 3.876 29.609 1.00 15.63 755 HIS C C 1
ATOM 3372 O O . HIS C 1 115 ? 8.122 3.737 28.808 1.00 12.49 755 HIS C O 1
ATOM 3379 N N . ALA C 1 116 ? 9.335 5.014 30.239 1.00 13.02 756 ALA C N 1
ATOM 3380 C CA . ALA C 1 116 ? 8.777 6.299 29.848 1.00 15.51 756 ALA C CA 1
ATOM 3381 C C . ALA C 1 116 ? 9.937 7.222 29.523 1.00 17.93 756 ALA C C 1
ATOM 3382 O O . ALA C 1 116 ? 10.852 7.370 30.325 1.00 17.23 756 ALA C O 1
ATOM 3384 N N . ASN C 1 117 ? 9.901 7.836 28.346 1.00 17.53 757 ASN C N 1
ATOM 3385 C CA . ASN C 1 117 ? 10.956 8.747 27.922 1.00 15.51 757 ASN C CA 1
ATOM 3386 C C . ASN C 1 117 ? 10.588 10.184 28.271 1.00 16.74 757 ASN C C 1
ATOM 3387 O O . ASN C 1 117 ? 10.002 10.869 27.456 1.00 17.55 757 ASN C O 1
ATOM 3392 N N . SER C 1 118 ? 10.918 10.639 29.476 1.00 16.09 758 SER C N 1
ATOM 3393 C CA . SER C 1 118 ? 10.459 11.962 29.905 1.00 18.47 758 SER C CA 1
ATOM 3394 C C . SER C 1 118 ? 11.298 12.566 31.024 1.00 16.17 758 SER C C 1
ATOM 3395 O O . SER C 1 118 ? 11.993 11.854 31.755 1.00 14.64 758 SER C O 1
ATOM 3398 N N . THR C 1 119 ? 11.220 13.889 31.143 1.00 17.76 759 THR C N 1
ATOM 3399 C CA . THR C 1 119 ? 11.738 14.598 32.306 1.00 15.47 759 THR C CA 1
ATOM 3400 C C . THR C 1 119 ? 10.627 15.385 32.988 1.00 17.70 759 THR C C 1
ATOM 3401 O O . THR C 1 119 ? 10.882 16.155 33.910 1.00 14.65 759 THR C O 1
ATOM 3405 N N . LYS C 1 120 ? 9.392 15.192 32.522 1.00 15.29 760 LYS C N 1
ATOM 3406 C CA . LYS C 1 120 ? 8.243 15.939 33.014 1.00 10.74 760 LYS C CA 1
ATOM 3407 C C . LYS C 1 120 ? 7.713 15.355 34.335 1.00 12.31 760 LYS C C 1
ATOM 3408 O O . LYS C 1 120 ? 8.189 14.294 34.781 1.00 12.34 760 LYS C O 1
ATOM 3414 N N . PRO C 1 121 ? 6.758 16.049 34.991 1.00 14.33 761 PRO C N 1
ATOM 3415 C CA . PRO C 1 121 ? 6.334 15.573 36.317 1.00 14.72 761 PRO C CA 1
ATOM 3416 C C . PRO C 1 121 ? 5.764 14.145 36.369 1.00 12.86 761 PRO C C 1
ATOM 3417 O O . PRO C 1 121 ? 5.231 13.630 35.375 1.00 13.86 761 PRO C O 1
ATOM 3421 N N . ASP C 1 122 ? 5.860 13.548 37.556 1.00 10.25 762 ASP C N 1
ATOM 3422 C CA . ASP C 1 122 ? 5.436 12.161 37.815 1.00 10.84 762 ASP C CA 1
ATOM 3423 C C . ASP C 1 122 ? 3.944 11.923 37.571 1.00 12.45 762 ASP C C 1
ATOM 3424 O O . ASP C 1 122 ? 3.130 12.831 37.684 1.00 10.54 762 ASP C O 1
ATOM 3429 N N . SER C 1 123 ? 3.588 10.683 37.245 1.00 13.80 763 SER C N 1
ATOM 3430 C CA . SER C 1 123 ? 2.190 10.277 37.252 1.00 12.61 763 SER C CA 1
ATOM 3431 C C . SER C 1 123 ? 1.674 10.266 38.684 1.00 11.97 763 SER C C 1
ATOM 3432 O O . SER C 1 123 ? 2.469 10.212 39.619 1.00 11.13 763 SER C O 1
ATOM 3435 N N . GLN C 1 124 ? 0.349 10.289 38.850 1.00 9.20 764 GLN C N 1
ATOM 3436 C CA . GLN C 1 124 ? -0.280 10.215 40.169 1.00 10.83 764 GLN C CA 1
ATOM 3437 C C . GLN C 1 124 ? -1.407 9.186 40.168 1.00 10.88 764 GLN C C 1
ATOM 3438 O O . GLN C 1 124 ? -2.386 9.317 39.425 1.00 10.46 764 GLN C O 1
ATOM 3444 N N . ALA C 1 125 ? -1.269 8.160 41.001 1.00 13.35 765 ALA C N 1
ATOM 3445 C CA . ALA C 1 125 ? -2.330 7.166 41.162 1.00 13.27 765 ALA C CA 1
ATOM 3446 C C . ALA C 1 125 ? -3.078 7.488 42.443 1.00 12.44 765 ALA C C 1
ATOM 3447 O O . ALA C 1 125 ? -2.694 7.019 43.510 1.00 11.33 765 ALA C O 1
ATOM 3449 N N . LEU C 1 126 ? -4.123 8.311 42.340 1.00 11.62 766 LEU C N 1
ATOM 3450 C CA . LEU C 1 126 ? -4.764 8.874 43.525 1.00 13.25 766 LEU C CA 1
ATOM 3451 C C . LEU C 1 126 ? -5.896 7.994 44.059 1.00 13.08 766 LEU C C 1
ATOM 3452 O O . LEU C 1 126 ? -6.081 7.873 45.277 1.00 13.95 766 LEU C O 1
ATOM 3457 N N . GLY C 1 127 ? -6.640 7.370 43.152 1.00 13.81 767 GLY C N 1
ATOM 3458 C CA . GLY C 1 127 ? -7.710 6.469 43.549 1.00 13.49 767 GLY C CA 1
ATOM 3459 C C . GLY C 1 127 ? -7.206 5.178 44.185 1.00 13.89 767 GLY C C 1
ATOM 3460 O O . GLY C 1 127 ? -6.102 4.705 43.882 1.00 13.79 767 GLY C O 1
ATOM 3461 N N . ALA C 1 128 ? -8.001 4.613 45.091 1.00 13.73 768 ALA C N 1
ATOM 3462 C CA . ALA C 1 128 ? -7.642 3.327 45.698 1.00 15.37 768 ALA C CA 1
ATOM 3463 C C . ALA C 1 128 ? -7.515 2.272 44.610 1.00 13.73 768 ALA C C 1
ATOM 3464 O O . ALA C 1 128 ? -8.396 2.151 43.758 1.00 13.25 768 ALA C O 1
ATOM 3466 N N . ASP C 1 129 ? -6.413 1.521 44.644 1.00 14.72 769 ASP C N 1
ATOM 3467 C CA . ASP C 1 129 ? -6.142 0.466 43.669 1.00 13.70 769 ASP C CA 1
ATOM 3468 C C . ASP C 1 129 ? -6.083 0.983 42.231 1.00 12.62 769 ASP C C 1
ATOM 3469 O O . ASP C 1 129 ? -6.290 0.218 41.295 1.00 15.13 769 ASP C O 1
ATOM 3474 N N . SER C 1 130 ? -5.781 2.273 42.059 1.00 12.99 770 SER C N 1
ATOM 3475 C CA . SER C 1 130 ? -5.620 2.849 40.727 1.00 12.02 770 SER C CA 1
ATOM 3476 C C . SER C 1 130 ? -4.182 2.677 40.217 1.00 11.29 770 SER C C 1
ATOM 3477 O O . SER C 1 130 ? -3.259 2.354 40.980 1.00 12.79 770 SER C O 1
ATOM 3480 N N . VAL C 1 131 ? -4.017 2.879 38.914 1.00 10.62 771 VAL C N 1
ATOM 3481 C CA . VAL C 1 131 ? -2.740 2.727 38.224 1.00 11.24 771 VAL C CA 1
ATOM 3482 C C . VAL C 1 131 ? -2.542 3.968 37.364 1.00 12.62 771 VAL C C 1
ATOM 3483 O O . VAL C 1 131 ? -3.451 4.356 36.624 1.00 11.57 771 VAL C O 1
ATOM 3487 N N . ALA C 1 132 ? -1.386 4.610 37.464 1.00 11.12 772 ALA C N 1
ATOM 3488 C CA . ALA C 1 132 ? -1.124 5.792 36.625 1.00 12.56 772 ALA C CA 1
ATOM 3489 C C . ALA C 1 132 ? 0.243 5.699 35.943 1.00 12.36 772 ALA C C 1
ATOM 3490 O O . ALA C 1 132 ? 1.277 5.555 36.604 1.00 11.25 772 ALA C O 1
ATOM 3492 N N . ILE C 1 133 ? 0.238 5.781 34.616 1.00 13.16 773 ILE C N 1
ATOM 3493 C CA . ILE C 1 133 ? 1.416 5.499 33.803 1.00 12.17 773 ILE C CA 1
ATOM 3494 C C . ILE C 1 133 ? 1.763 6.631 32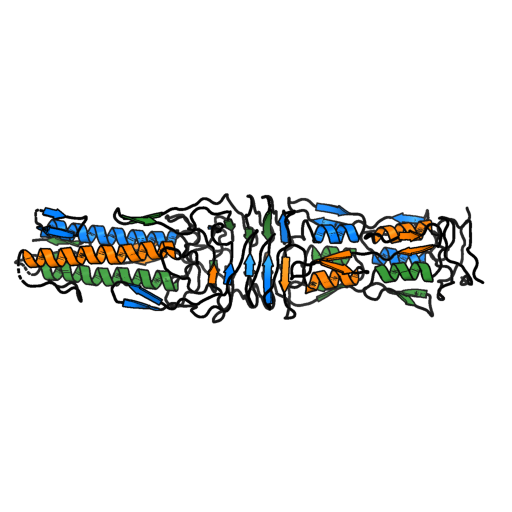.837 1.00 11.86 773 ILE C C 1
ATOM 3495 O O . ILE C 1 133 ? 0.936 7.007 31.997 1.00 8.89 773 ILE C O 1
ATOM 3500 N N . GLY C 1 134 ? 2.978 7.172 32.957 1.00 12.26 774 GLY C N 1
ATOM 3501 C CA . GLY C 1 134 ? 3.457 8.199 32.044 1.00 11.70 774 GLY C CA 1
ATOM 3502 C C . GLY C 1 134 ? 3.515 9.584 32.684 1.00 13.21 774 GLY C C 1
ATOM 3503 O O . GLY C 1 134 ? 2.862 9.836 33.701 1.00 12.46 774 GLY C O 1
ATOM 3504 N N . PRO C 1 135 ? 4.297 10.500 32.099 1.00 12.64 775 PRO C N 1
ATOM 3505 C CA . PRO C 1 135 ? 4.394 11.837 32.707 1.00 12.55 775 PRO C CA 1
ATOM 3506 C C . PRO C 1 135 ? 3.049 12.559 32.723 1.00 14.60 775 PRO C C 1
ATOM 3507 O O . PRO C 1 135 ? 2.314 12.449 31.748 1.00 12.09 775 PRO C O 1
ATOM 3511 N N . ASN C 1 136 ? 2.744 13.258 33.816 1.00 12.59 776 ASN C N 1
ATOM 3512 C CA . ASN C 1 136 ? 1.506 14.023 33.955 1.00 13.85 776 ASN C CA 1
ATOM 3513 C C . ASN C 1 136 ? 0.224 13.175 33.849 1.00 11.79 776 ASN C C 1
ATOM 3514 O O . ASN C 1 136 ? -0.866 13.722 33.673 1.00 11.19 776 ASN C O 1
ATOM 3519 N N . ALA C 1 137 ? 0.336 11.851 33.960 1.00 13.77 777 ALA C N 1
ATOM 3520 C CA . ALA C 1 137 ? -0.876 11.021 33.991 1.00 11.76 777 ALA C CA 1
ATOM 3521 C C . ALA C 1 137 ? -1.510 11.085 35.389 1.00 11.14 777 ALA C C 1
ATOM 3522 O O . ALA C 1 137 ? -0.817 11.176 36.382 1.00 12.70 777 ALA C O 1
ATOM 3524 N N . VAL C 1 138 ? -2.836 11.088 35.460 1.00 10.59 778 VAL C N 1
ATOM 3525 C CA . VAL C 1 138 ? -3.524 11.163 36.748 1.00 11.39 778 VAL C CA 1
ATOM 3526 C C . VAL C 1 138 ? -4.712 10.214 36.787 1.00 13.00 778 VAL C C 1
ATOM 3527 O O . VAL C 1 138 ? -5.669 10.375 36.021 1.00 10.85 778 VAL C O 1
ATOM 3531 N N . ALA C 1 139 ? -4.660 9.230 37.678 1.00 10.71 779 ALA C N 1
ATOM 3532 C CA . ALA C 1 139 ? -5.796 8.339 37.891 1.00 9.77 779 ALA C CA 1
ATOM 3533 C C . ALA C 1 139 ? -6.556 8.780 39.148 1.00 10.49 779 ALA C C 1
ATOM 3534 O O . ALA C 1 139 ? -6.089 8.596 40.271 1.00 12.28 779 ALA C O 1
ATOM 3536 N N . ASN C 1 140 ? -7.717 9.397 38.955 1.00 11.85 780 ASN C N 1
ATOM 3537 C CA . ASN C 1 140 ? -8.399 10.075 40.052 1.00 10.60 780 ASN C CA 1
ATOM 3538 C C . ASN C 1 140 ? -9.284 9.216 40.951 1.00 11.49 780 ASN C C 1
ATOM 3539 O O . ASN C 1 140 ? -9.465 9.552 42.124 1.00 14.14 780 ASN C O 1
ATOM 3544 N N . ASN C 1 141 ? -9.847 8.133 40.412 1.00 12.80 781 ASN C N 1
ATOM 3545 C CA . ASN C 1 141 ? -10.852 7.366 41.146 1.00 10.34 781 ASN C CA 1
ATOM 3546 C C . ASN C 1 141 ? -10.449 5.911 41.380 1.00 13.05 781 ASN C C 1
ATOM 3547 O O . ASN C 1 141 ? -9.529 5.403 40.740 1.00 13.46 781 ASN C O 1
ATOM 3552 N N . ALA C 1 142 ? -11.157 5.247 42.292 1.00 14.73 782 ALA C N 1
ATOM 3553 C CA . ALA C 1 142 ? -10.844 3.868 42.647 1.00 16.10 782 ALA C CA 1
ATOM 3554 C C . ALA C 1 142 ? -10.904 2.982 41.412 1.00 13.08 782 ALA C C 1
ATOM 3555 O O . ALA C 1 142 ? -11.832 3.091 40.612 1.00 13.04 782 ALA C O 1
ATOM 3557 N N . GLY C 1 143 ? -9.890 2.133 41.253 1.00 12.44 783 GLY C N 1
ATOM 3558 C CA . GLY C 1 143 ? -9.830 1.171 40.159 1.00 11.38 783 GLY C CA 1
ATOM 3559 C C . GLY C 1 143 ? -9.499 1.753 38.793 1.00 13.79 783 GLY C C 1
ATOM 3560 O O . GLY C 1 143 ? -9.482 1.026 37.804 1.00 12.15 783 GLY C O 1
ATOM 3561 N N . ASP C 1 144 ? -9.256 3.062 38.722 1.00 13.31 784 ASP C N 1
ATOM 3562 C CA . ASP C 1 144 ? -8.973 3.709 37.433 1.00 12.01 784 ASP C CA 1
ATOM 3563 C C . ASP C 1 144 ? -7.596 3.344 36.887 1.00 8.98 784 ASP C C 1
ATOM 3564 O O . ASP C 1 144 ? -6.689 2.982 37.637 1.00 11.19 784 ASP C O 1
ATOM 3569 N N . VAL C 1 145 ? -7.438 3.455 35.576 1.00 11.58 785 VAL C N 1
ATOM 3570 C CA . VAL C 1 145 ? -6.117 3.374 34.953 1.00 9.48 785 VAL C CA 1
ATOM 3571 C C . VAL C 1 145 ? -5.920 4.620 34.094 1.00 10.50 785 VAL C C 1
ATOM 3572 O O . VAL C 1 145 ? -6.746 4.914 33.248 1.00 10.02 785 VAL C O 1
ATOM 3576 N N . ALA C 1 146 ? -4.838 5.358 34.321 1.00 8.76 786 ALA C N 1
ATOM 3577 C CA . ALA C 1 146 ? -4.442 6.417 33.404 1.00 10.46 786 ALA C CA 1
ATOM 3578 C C . ALA C 1 146 ? -3.229 5.963 32.589 1.00 9.90 786 ALA C C 1
ATOM 3579 O O . ALA C 1 146 ? -2.153 5.714 33.152 1.00 12.49 786 ALA C O 1
ATOM 3581 N N . LEU C 1 147 ? -3.388 5.885 31.273 1.00 12.14 787 LEU C N 1
ATOM 3582 C CA . LEU C 1 147 ? -2.323 5.359 30.418 1.00 12.22 787 LEU C CA 1
ATOM 3583 C C . LEU C 1 147 ? -1.866 6.381 29.377 1.00 12.70 787 LEU C C 1
ATOM 3584 O O . LEU C 1 147 ? -2.577 6.642 28.400 1.00 11.69 787 LEU C O 1
ATOM 3589 N N . GLY C 1 148 ? -0.683 6.958 29.581 1.00 11.07 788 GLY C N 1
ATOM 3590 C CA . GLY C 1 148 ? -0.118 7.860 28.587 1.00 10.58 788 GLY C CA 1
ATOM 3591 C C . GLY C 1 148 ? 0.202 9.230 29.138 1.00 11.78 788 GLY C C 1
ATOM 3592 O O . GLY C 1 148 ? -0.358 9.646 30.151 1.00 11.50 788 GLY C O 1
ATOM 3593 N N . SER C 1 149 ? 1.128 9.926 28.489 1.00 13.78 789 SER C N 1
ATOM 3594 C CA A SER C 1 149 ? 1.463 11.278 28.905 0.37 11.23 789 SER C CA 1
ATOM 3595 C CA B SER C 1 149 ? 1.467 11.290 28.869 0.63 11.18 789 SER C CA 1
ATOM 3596 C C . SER C 1 149 ? 0.212 12.155 28.898 1.00 12.23 789 SER C C 1
ATOM 3597 O O . SER C 1 149 ? -0.527 12.205 27.907 1.00 14.54 789 SER C O 1
ATOM 3602 N N . GLY C 1 150 ? -0.037 12.813 30.028 1.00 10.89 790 GLY C N 1
ATOM 3603 C CA . GLY C 1 150 ? -1.204 13.670 30.171 1.00 11.96 790 GLY C CA 1
ATOM 3604 C C . GLY C 1 150 ? -2.535 12.930 30.070 1.00 14.15 790 GLY C C 1
ATOM 3605 O O . GLY C 1 150 ? -3.545 13.522 29.700 1.00 12.81 790 GLY C O 1
ATOM 3606 N N . ALA C 1 151 ? -2.551 11.637 30.391 1.00 11.33 791 ALA C N 1
ATOM 3607 C CA . ALA C 1 151 ? -3.826 10.920 30.430 1.00 11.24 791 ALA C CA 1
ATOM 3608 C C . ALA C 1 151 ? -4.455 11.095 31.812 1.00 12.27 791 ALA C C 1
ATOM 3609 O O . ALA C 1 151 ? -3.805 10.860 32.821 1.00 13.15 791 ALA C O 1
ATOM 3611 N N . VAL C 1 152 ? -5.724 11.497 31.846 1.00 11.78 792 VAL C N 1
ATOM 3612 C CA . VAL C 1 152 ? -6.433 11.786 33.089 1.00 10.80 792 VAL C CA 1
ATOM 3613 C C . VAL C 1 152 ? -7.806 11.124 33.117 1.00 11.00 792 VAL C C 1
ATOM 3614 O O . VAL C 1 152 ? -8.524 11.166 32.118 1.00 10.51 792 VAL C O 1
ATOM 3618 N N . THR C 1 153 ? -8.182 10.544 34.259 1.00 12.77 793 THR C N 1
ATOM 3619 C CA . THR C 1 153 ? -9.484 9.869 34.382 1.00 12.32 793 THR C CA 1
ATOM 3620 C C . THR C 1 153 ? -10.570 10.697 35.091 1.00 13.90 793 THR C C 1
ATOM 3621 O O . THR C 1 153 ? -10.267 11.519 35.948 1.00 13.71 793 THR C O 1
ATOM 3625 N N . SER C 1 154 ? -11.832 10.460 34.722 1.00 10.21 794 SER C N 1
ATOM 3626 C CA . SER C 1 154 ? -13.004 10.957 35.447 1.00 13.40 794 SER C CA 1
ATOM 3627 C C . SER C 1 154 ? -13.815 9.742 35.952 1.00 14.72 794 SER C C 1
ATOM 3628 O O . SER C 1 154 ? -13.653 8.663 35.392 1.00 14.18 794 SER C O 1
ATOM 3631 N N . GLN C 1 155 ? -14.677 9.901 36.967 1.00 14.10 795 GLN C N 1
ATOM 3632 C CA . GLN C 1 155 ? -15.437 8.771 37.468 1.00 15.22 795 GLN C CA 1
ATOM 3633 C C . GLN C 1 155 ? -16.258 8.116 36.354 1.00 14.20 795 GLN C C 1
ATOM 3634 O O . GLN C 1 155 ? -17.083 8.773 35.699 1.00 13.70 795 GLN C O 1
ATOM 3640 N N . ALA C 1 156 ? -16.042 6.818 36.153 1.00 14.46 796 ALA C N 1
ATOM 3641 C CA . ALA C 1 156 ? -16.811 6.002 35.230 1.00 13.18 796 ALA C CA 1
ATOM 3642 C C . ALA C 1 156 ? -18.296 5.935 35.596 1.00 15.89 796 ALA C C 1
ATOM 3643 O O . ALA C 1 156 ? -18.662 5.784 36.762 1.00 13.71 796 ALA C O 1
ATOM 3645 N N . GLY C 1 157 ? -19.147 5.963 34.582 1.00 14.61 797 GLY C N 1
ATOM 3646 C CA . GLY C 1 157 ? -20.568 5.724 34.773 1.00 18.87 797 GLY C CA 1
ATOM 3647 C C . GLY C 1 157 ? -21.071 4.797 33.680 1.00 13.08 797 GLY C C 1
ATOM 3648 O O . GLY C 1 157 ? -20.531 4.807 32.580 1.00 12.90 797 GLY C O 1
ATOM 3649 N N . GLY C 1 158 ? -22.091 3.992 33.979 1.00 17.03 798 GLY C N 1
ATOM 3650 C CA . GLY C 1 158 ? -22.579 3.010 33.030 1.00 16.18 798 GLY C CA 1
ATOM 3651 C C . GLY C 1 158 ? -23.510 3.590 31.978 1.00 18.20 798 GLY C C 1
ATOM 3652 O O . GLY C 1 158 ? -24.180 4.593 32.208 1.00 16.85 798 GLY C O 1
ATOM 3653 N N . THR C 1 159 ? -23.519 2.963 30.807 1.00 13.56 799 THR C N 1
ATOM 3654 C CA . THR C 1 159 ? -24.455 3.300 29.740 1.00 16.12 799 THR C CA 1
ATOM 3655 C C . THR C 1 159 ? -25.292 2.047 29.480 1.00 17.38 799 THR C C 1
ATOM 3656 O O . THR C 1 159 ? -24.757 1.013 29.072 1.00 13.27 799 THR C O 1
ATOM 3660 N N . LEU C 1 160 ? -26.591 2.127 29.749 1.00 20.07 800 LEU C N 1
ATOM 3661 C CA . LEU C 1 160 ? -27.434 0.925 29.785 1.00 19.94 800 LEU C CA 1
ATOM 3662 C C . LEU C 1 160 ? -27.968 0.488 28.430 1.00 17.11 800 LEU C C 1
ATOM 3663 O O . LEU C 1 160 ? -28.161 -0.707 28.170 1.00 16.32 800 LEU C O 1
ATOM 3668 N N . SER C 1 161 ? -28.229 1.461 27.569 1.00 16.67 801 SER C N 1
ATOM 3669 C CA . SER C 1 161 ? -28.935 1.181 26.340 1.00 17.73 801 SER C CA 1
ATOM 3670 C C . SER C 1 161 ? -28.830 2.306 25.338 1.00 19.21 801 SER C C 1
ATOM 3671 O O . SER C 1 161 ? -28.263 3.366 25.632 1.00 16.53 801 SER C O 1
ATOM 3674 N N . GLU C 1 162 ? -29.374 2.052 24.151 1.00 16.07 802 GLU C N 1
ATOM 3675 C CA . GLU C 1 162 ? -29.619 3.084 23.155 1.00 18.94 802 GLU C CA 1
ATOM 3676 C C . GLU C 1 162 ? -31.040 2.897 22.650 1.00 19.25 802 GLU C C 1
ATOM 3677 O O . GLU C 1 162 ? -31.554 1.776 22.647 1.00 18.89 802 GLU C O 1
ATOM 3683 N N . THR C 1 163 ? -31.664 3.995 22.240 1.00 17.85 803 THR C N 1
ATOM 3684 C CA . THR C 1 163 ? -33.009 3.940 21.661 1.00 20.49 803 THR C CA 1
ATOM 3685 C C . THR C 1 163 ? -32.989 4.440 20.223 1.00 19.21 803 THR C C 1
ATOM 3686 O O . THR C 1 163 ? -32.612 5.586 19.966 1.00 18.17 803 THR C O 1
ATOM 3690 N N . ILE C 1 164 ? -33.394 3.573 19.296 1.00 19.46 804 ILE C N 1
ATOM 3691 C CA . ILE C 1 164 ? -33.384 3.872 17.870 1.00 15.21 804 ILE C CA 1
ATOM 3692 C C . ILE C 1 164 ? -34.779 3.603 17.299 1.00 19.71 804 ILE C C 1
ATOM 3693 O O . ILE C 1 164 ? -35.268 2.477 17.382 1.00 19.54 804 ILE C O 1
ATOM 3698 N N . ASN C 1 165 ? -35.409 4.631 16.741 1.00 21.85 805 ASN C N 1
ATOM 3699 C CA . ASN C 1 165 ? -36.794 4.508 16.262 1.00 23.09 805 ASN C CA 1
ATOM 3700 C C . ASN C 1 165 ? -37.740 4.002 17.333 1.00 21.43 805 ASN C C 1
ATOM 3701 O O . ASN C 1 165 ? -38.567 3.126 17.069 1.00 27.61 805 ASN C O 1
ATOM 3706 N N . GLY C 1 166 ? -37.601 4.536 18.543 1.00 23.76 806 GLY C N 1
ATOM 3707 C CA . GLY C 1 166 ? -38.450 4.142 19.653 1.00 25.89 806 GLY C CA 1
ATOM 3708 C C . GLY C 1 166 ? -38.233 2.733 20.192 1.00 27.14 806 GLY C C 1
ATOM 3709 O O . GLY C 1 166 ? -38.954 2.292 21.091 1.00 31.61 806 GLY C O 1
ATOM 3710 N N . VAL C 1 167 ? -37.253 2.014 19.652 1.00 21.23 807 VAL C N 1
ATOM 3711 C CA . VAL C 1 167 ? -36.931 0.679 20.155 1.00 19.51 807 VAL C CA 1
ATOM 3712 C C . VAL C 1 167 ? -35.636 0.744 20.972 1.00 24.75 807 VAL C C 1
ATOM 3713 O O . VAL C 1 167 ? -34.651 1.314 20.517 1.00 18.66 807 VAL C O 1
ATOM 3717 N N . THR C 1 168 ? -35.648 0.171 22.172 1.00 22.74 808 THR C N 1
ATOM 3718 C CA . THR C 1 168 ? -34.496 0.271 23.064 1.00 21.30 808 THR C CA 1
ATOM 3719 C C . THR C 1 168 ? -33.693 -1.034 23.084 1.00 23.38 808 THR C C 1
ATOM 3720 O O . THR C 1 168 ? -34.229 -2.119 23.323 1.00 21.66 808 THR C O 1
ATOM 3724 N N . TYR C 1 169 ? -32.394 -0.911 22.822 1.00 20.01 809 TYR C N 1
ATOM 3725 C CA . TYR C 1 169 ? -31.499 -2.055 22.773 1.00 19.64 809 TYR C CA 1
ATOM 3726 C C . TYR C 1 169 ? -30.558 -1.992 23.962 1.00 20.51 809 TYR C C 1
ATOM 3727 O O . TYR C 1 169 ? -29.901 -0.975 24.179 1.00 18.52 809 TYR C O 1
ATOM 3736 N N . SER C 1 170 ? -30.514 -3.076 24.731 1.00 16.79 810 SER C N 1
ATOM 3737 C CA . SER C 1 170 ? -29.774 -3.103 25.979 1.00 21.23 810 SER C CA 1
ATOM 3738 C C . SER C 1 170 ? -28.340 -3.530 25.745 1.00 16.69 810 SER C C 1
ATOM 3739 O O . SER C 1 170 ? -28.060 -4.311 24.838 1.00 16.60 810 SER C O 1
ATOM 3742 N N . PHE C 1 171 ? -27.448 -3.029 26.587 1.00 16.94 811 PHE C N 1
ATOM 3743 C CA . PHE C 1 171 ? -26.015 -3.220 26.413 1.00 14.07 811 PHE C CA 1
ATOM 3744 C C . PHE C 1 171 ? -25.427 -4.181 27.429 1.00 15.64 811 PHE C C 1
ATOM 3745 O O . PHE C 1 171 ? -26.030 -4.447 28.467 1.00 15.11 811 PHE C O 1
ATOM 3753 N N . ALA C 1 172 ? -24.236 -4.683 27.112 1.00 16.21 812 ALA C N 1
ATOM 3754 C CA . ALA C 1 172 ? -23.427 -5.499 28.014 1.00 14.07 812 ALA C CA 1
ATOM 3755 C C . ALA C 1 172 ? -22.392 -4.637 28.742 1.00 12.52 812 ALA C C 1
ATOM 3756 O O . ALA C 1 172 ? -21.879 -3.690 28.163 1.00 13.34 812 ALA C O 1
ATOM 3758 N N . GLY C 1 173 ? -22.076 -4.967 29.993 1.00 12.20 813 GLY C N 1
ATOM 3759 C CA . GLY C 1 173 ? -21.062 -4.226 30.743 1.00 14.51 813 GLY C CA 1
ATOM 3760 C C . GLY C 1 173 ? -21.543 -2.837 31.148 1.00 17.95 813 GLY C C 1
ATOM 3761 O O . GLY C 1 173 ? -20.988 -1.805 30.736 1.00 16.33 813 GLY C O 1
ATOM 3762 N N . THR C 1 174 ? -22.557 -2.810 31.999 1.00 16.10 814 THR C N 1
ATOM 3763 C CA . THR C 1 174 ? -23.282 -1.578 32.270 1.00 16.41 814 THR C CA 1
ATOM 3764 C C . THR C 1 174 ? -23.028 -1.049 33.677 1.00 16.32 814 THR C C 1
ATOM 3765 O O . THR C 1 174 ? -23.626 -0.061 34.095 1.00 16.71 814 THR C O 1
ATOM 3769 N N . THR C 1 175 ? -22.130 -1.698 34.406 1.00 19.06 815 THR C N 1
ATOM 3770 C CA . THR C 1 175 ? -21.748 -1.212 35.727 1.00 19.00 815 THR C CA 1
ATOM 3771 C C . THR C 1 175 ? -20.231 -1.197 35.875 1.00 18.31 815 THR C C 1
ATOM 3772 O O . THR C 1 175 ? -19.676 -2.015 36.592 1.00 18.35 815 THR C O 1
ATOM 3776 N N . PRO C 1 176 ? -19.558 -0.270 35.183 1.00 15.07 816 PRO C N 1
ATOM 3777 C CA . PRO C 1 176 ? -18.092 -0.217 35.172 1.00 13.23 816 PRO C CA 1
ATOM 3778 C C . PRO C 1 176 ? -17.468 -0.034 36.558 1.00 13.30 816 PRO C C 1
ATOM 3779 O O . PRO C 1 176 ? -17.946 0.781 37.357 1.00 15.61 816 PRO C O 1
ATOM 3783 N N . ILE C 1 177 ? -16.403 -0.790 36.825 1.00 14.10 817 ILE C N 1
ATOM 3784 C CA . ILE C 1 177 ? -15.649 -0.691 38.073 1.00 14.97 817 ILE C CA 1
ATOM 3785 C C . ILE C 1 177 ? -14.761 0.562 38.076 1.00 18.19 817 ILE C C 1
ATOM 3786 O O . ILE C 1 177 ? -14.288 1.005 39.129 1.00 16.87 817 ILE C O 1
ATOM 3791 N N . GLY C 1 178 ? -14.533 1.129 36.892 1.00 13.22 818 GLY C N 1
ATOM 3792 C CA . GLY C 1 178 ? -13.659 2.285 36.739 1.00 13.37 818 GLY C CA 1
ATOM 3793 C C . GLY C 1 178 ? -13.414 2.542 35.262 1.00 11.33 818 GLY C C 1
ATOM 3794 O O . GLY C 1 178 ? -14.064 1.940 34.417 1.00 10.79 818 GLY C O 1
ATOM 3795 N N . THR C 1 179 ? -12.486 3.436 34.940 1.00 11.08 819 THR C N 1
ATOM 3796 C CA . THR C 1 179 ? -12.181 3.702 33.537 1.00 10.93 819 THR C CA 1
ATOM 3797 C C . THR C 1 179 ? -10.697 3.548 33.228 1.00 10.88 819 THR C C 1
ATOM 3798 O O . THR C 1 179 ? -9.840 3.716 34.103 1.00 12.29 819 THR C O 1
ATOM 3802 N N . VAL C 1 180 ? -10.404 3.218 31.976 1.00 11.97 820 VAL C N 1
ATOM 3803 C CA . VAL C 1 180 ? -9.067 3.390 31.434 1.00 13.00 820 VAL C CA 1
ATOM 3804 C C . VAL C 1 180 ? -9.092 4.626 30.551 1.00 11.83 820 VAL C C 1
ATOM 3805 O O . VAL C 1 180 ? -9.761 4.625 29.517 1.00 12.24 820 VAL C O 1
ATOM 3809 N N . SER C 1 181 ? -8.400 5.687 30.962 1.00 9.86 821 SER C N 1
ATOM 3810 C CA . SER C 1 181 ? -8.280 6.863 30.100 1.00 11.13 821 SER C CA 1
ATOM 3811 C C . SER C 1 181 ? -6.975 6.836 29.328 1.00 12.90 821 SER C C 1
ATOM 3812 O O . SER C 1 181 ? -5.899 6.620 29.910 1.00 11.86 821 SER C O 1
ATOM 3815 N N . VAL C 1 182 ? -7.066 7.029 28.015 1.00 8.53 822 VAL C N 1
ATOM 3816 C CA . VAL C 1 182 ? -5.861 7.112 27.202 1.00 10.24 822 VAL C CA 1
ATOM 3817 C C . VAL C 1 182 ? -5.559 8.561 26.822 1.00 10.73 822 VAL C C 1
ATOM 3818 O O . VAL C 1 182 ? -4.795 8.817 25.894 1.00 11.54 822 VAL C O 1
ATOM 3822 N N . GLY C 1 183 ? -6.151 9.505 27.545 1.00 9.89 823 GLY C N 1
ATOM 3823 C CA . GLY C 1 183 ? -5.890 10.902 27.245 1.00 11.92 823 GLY C CA 1
ATOM 3824 C C . GLY C 1 183 ? -6.679 11.879 28.083 1.00 10.11 823 GLY C C 1
ATOM 3825 O O . GLY C 1 183 ? -6.967 11.620 29.247 1.00 11.82 823 GLY C O 1
ATOM 3826 N N . ALA C 1 184 ? -7.012 13.020 27.481 1.00 12.56 824 ALA C N 1
ATOM 3827 C CA . ALA C 1 184 ? -7.787 14.058 28.145 1.00 10.69 824 ALA C CA 1
ATOM 3828 C C . ALA C 1 184 ? -8.474 14.894 27.061 1.00 11.13 824 ALA C C 1
ATOM 3829 O O . ALA C 1 184 ? -8.137 14.768 25.879 1.00 11.05 824 ALA C O 1
ATOM 3831 N N . PRO C 1 185 ? -9.432 15.743 27.452 1.00 11.73 825 PRO C N 1
ATOM 3832 C CA . PRO C 1 185 ? -10.133 16.528 26.420 1.00 11.64 825 PRO C CA 1
ATOM 3833 C C . PRO C 1 185 ? -9.182 17.408 25.597 1.00 14.17 825 PRO C C 1
ATOM 3834 O O . PRO C 1 185 ? -8.335 18.122 26.152 1.00 14.66 825 PRO C O 1
ATOM 3838 N N . GLY C 1 186 ? -9.290 17.289 24.276 1.00 16.18 826 GLY C N 1
ATOM 3839 C CA . GLY C 1 186 ? -8.414 17.980 23.346 1.00 14.11 826 GLY C CA 1
ATOM 3840 C C . GLY C 1 186 ? -7.088 17.287 23.097 1.00 18.37 826 GLY C C 1
ATOM 3841 O O . GLY C 1 186 ? -6.365 17.628 22.158 1.00 18.53 826 GLY C O 1
ATOM 3842 N N . VAL C 1 187 ? -6.752 16.329 23.958 1.00 12.07 827 VAL C N 1
ATOM 3843 C CA . VAL C 1 187 ? -5.523 15.546 23.801 1.00 12.57 827 VAL C CA 1
ATOM 3844 C C . VAL C 1 187 ? -5.844 14.055 23.943 1.00 10.35 827 VAL C C 1
ATOM 3845 O O . VAL C 1 187 ? -5.184 13.309 24.674 1.00 13.30 827 VAL C O 1
ATOM 3849 N N . GLU C 1 188 ? -6.880 13.640 23.216 1.00 14.26 828 GLU C N 1
ATOM 3850 C CA . GLU C 1 188 ? -7.256 12.232 23.094 1.00 11.87 828 GLU C CA 1
ATOM 3851 C C . GLU C 1 188 ? -6.224 11.417 22.318 1.00 13.43 828 GLU C C 1
ATOM 3852 O O . GLU C 1 188 ? -5.417 11.973 21.584 1.00 13.25 828 GLU C O 1
ATOM 3858 N N . ARG C 1 189 ? -6.268 10.092 22.449 1.00 11.44 829 ARG C N 1
ATOM 3859 C CA . ARG C 1 189 ? -5.417 9.221 21.636 1.00 12.10 829 ARG C CA 1
ATOM 3860 C C . ARG C 1 189 ? -6.266 8.254 20.824 1.00 11.03 829 ARG C C 1
ATOM 3861 O O . ARG C 1 189 ? -7.292 7.763 21.298 1.00 13.02 829 ARG C O 1
ATOM 3869 N N . THR C 1 190 ? -5.850 7.997 19.588 1.00 14.93 830 THR C N 1
ATOM 3870 C CA . THR C 1 190 ? -6.424 6.885 18.838 1.00 14.27 830 THR C CA 1
ATOM 3871 C C . THR C 1 190 ? -5.946 5.592 19.484 1.00 14.04 830 THR C C 1
ATOM 3872 O O . THR C 1 190 ? -4.927 5.584 20.179 1.00 12.12 830 THR C O 1
ATOM 3876 N N . ILE C 1 191 ? -6.679 4.499 19.271 1.00 11.93 831 ILE C N 1
ATOM 3877 C CA . ILE C 1 191 ? -6.189 3.190 19.684 1.00 13.78 831 ILE C CA 1
ATOM 3878 C C . ILE C 1 191 ? -6.101 2.329 18.432 1.00 14.58 831 ILE C C 1
ATOM 3879 O O . ILE C 1 191 ? -7.091 2.140 17.702 1.00 14.89 831 ILE C O 1
ATOM 3884 N N . THR C 1 192 ? -4.898 1.833 18.171 1.00 11.33 832 THR C N 1
ATOM 3885 C CA . THR C 1 192 ? -4.601 1.225 16.884 1.00 11.42 832 THR C CA 1
ATOM 3886 C C . THR C 1 192 ? -4.152 -0.238 17.001 1.00 12.27 832 THR C C 1
ATOM 3887 O O . THR C 1 192 ? -3.760 -0.701 18.070 1.00 14.64 832 THR C O 1
ATOM 3891 N N . ASN C 1 193 ? -4.235 -0.945 15.876 1.00 15.05 833 ASN C N 1
ATOM 3892 C CA . ASN C 1 193 ? -3.980 -2.381 15.781 1.00 14.56 833 ASN C CA 1
ATOM 3893 C C . ASN C 1 193 ? -4.897 -3.184 16.702 1.00 15.27 833 ASN C C 1
ATOM 3894 O O . ASN C 1 193 ? -4.482 -4.119 17.391 1.00 13.38 833 ASN C O 1
ATOM 3899 N N . VAL C 1 194 ? -6.168 -2.807 16.674 1.00 14.24 834 VAL C N 1
ATOM 3900 C CA . VAL C 1 194 ? -7.213 -3.462 17.445 1.00 15.02 834 VAL C CA 1
ATOM 3901 C C . VAL C 1 194 ? -7.899 -4.522 16.590 1.00 15.35 834 VAL C C 1
ATOM 3902 O O . VAL C 1 194 ? -8.464 -4.206 15.545 1.00 14.94 834 VAL C O 1
ATOM 3906 N N . ALA C 1 195 ? -7.845 -5.773 17.030 1.00 13.67 835 ALA C N 1
ATOM 3907 C CA . ALA C 1 195 ? -8.458 -6.860 16.285 1.00 13.52 835 ALA C CA 1
ATOM 3908 C C . ALA C 1 195 ? -9.970 -6.785 16.407 1.00 13.43 835 ALA C C 1
ATOM 3909 O O . ALA C 1 195 ? -10.485 -6.399 17.449 1.00 13.81 835 ALA C O 1
ATOM 3911 N N . ALA C 1 196 ? -10.682 -7.165 15.349 1.00 12.51 836 ALA C N 1
ATOM 3912 C CA . ALA C 1 196 ? -12.146 -7.091 15.355 1.00 11.96 836 ALA C CA 1
ATOM 3913 C C . ALA C 1 196 ? -12.735 -7.781 16.586 1.00 14.80 836 ALA C C 1
ATOM 3914 O O . ALA C 1 196 ? -12.292 -8.873 16.969 1.00 13.60 836 ALA C O 1
ATOM 3916 N N . GLY C 1 197 ? -13.701 -7.119 17.226 1.00 11.87 837 GLY C N 1
ATOM 3917 C CA . GLY C 1 197 ? -14.372 -7.683 18.393 1.00 14.61 837 GLY C CA 1
ATOM 3918 C C . GLY C 1 197 ? -15.655 -8.455 18.070 1.00 15.69 837 GLY C C 1
ATOM 3919 O O . GLY C 1 197 ? -16.289 -8.225 17.040 1.00 14.06 837 GLY C O 1
ATOM 3920 N N . ARG C 1 198 ? -16.053 -9.363 18.957 1.00 12.15 838 ARG C N 1
ATOM 3921 C CA . ARG C 1 198 ? -17.346 -10.043 18.816 1.00 13.66 838 ARG C CA 1
ATOM 3922 C C . ARG C 1 198 ? -18.515 -9.053 18.771 1.00 14.03 838 ARG C C 1
ATOM 3923 O O . ARG C 1 198 ? -18.517 -8.055 19.497 1.00 13.57 838 ARG C O 1
ATOM 3931 N N . ILE C 1 199 ? -19.519 -9.345 17.937 1.00 15.39 839 ILE C N 1
ATOM 3932 C CA . ILE C 1 199 ? -20.735 -8.530 17.877 1.00 13.80 839 ILE C CA 1
ATOM 3933 C C . ILE C 1 199 ? -21.947 -9.358 18.305 1.00 15.92 839 ILE C C 1
ATOM 3934 O O . ILE C 1 199 ? -22.317 -10.320 17.650 1.00 16.94 839 ILE C O 1
ATOM 3939 N N . GLY C 1 200 ? -22.564 -8.986 19.414 1.00 12.99 840 GLY C N 1
ATOM 3940 C CA . GLY C 1 200 ? -23.658 -9.770 19.946 1.00 15.96 840 GLY C CA 1
ATOM 3941 C C . GLY C 1 200 ? -24.146 -9.122 21.219 1.00 17.71 840 GLY C C 1
ATOM 3942 O O . GLY C 1 200 ? -23.494 -8.224 21.758 1.00 14.04 840 GLY C O 1
ATOM 3943 N N . GLN C 1 201 ? -25.290 -9.591 21.693 1.00 13.91 841 GLN C N 1
ATOM 3944 C CA . GLN C 1 201 ? -25.966 -9.063 22.871 1.00 17.73 841 GLN C CA 1
ATOM 3945 C C . GLN C 1 201 ? -25.075 -8.943 24.096 1.00 17.80 841 GLN C C 1
ATOM 3946 O O . GLN C 1 201 ? -25.208 -8.003 24.881 1.00 17.96 841 GLN C O 1
ATOM 3952 N N . SER C 1 202 ? -24.193 -9.917 24.278 1.00 14.30 842 SER C N 1
ATOM 3953 C CA . SER C 1 202 ? -23.408 -9.976 25.506 1.00 13.51 842 SER C CA 1
ATOM 3954 C C . SER C 1 202 ? -21.967 -9.523 25.297 1.00 14.80 842 SER C C 1
ATOM 3955 O O . SER C 1 202 ? -21.153 -9.631 26.212 1.00 13.51 842 SER C O 1
ATOM 3958 N N . SER C 1 203 ? -21.637 -9.014 24.112 1.00 12.77 843 SER C N 1
ATOM 3959 C CA . SER C 1 203 ? -20.230 -8.676 23.856 1.00 13.95 843 SER C CA 1
ATOM 3960 C C . SER C 1 203 ? -19.717 -7.450 24.600 1.00 12.63 843 SER C C 1
ATOM 3961 O O . SER C 1 203 ? -20.305 -6.363 24.518 1.00 13.39 843 SER C O 1
ATOM 3964 N N . THR C 1 204 ? -18.588 -7.626 25.280 1.00 12.69 844 THR C N 1
ATOM 3965 C CA . THR C 1 204 ? -17.847 -6.506 25.881 1.00 12.74 844 THR C CA 1
ATOM 3966 C C . THR C 1 204 ? -16.491 -6.317 25.194 1.00 11.77 844 THR C C 1
ATOM 3967 O O . THR C 1 204 ? -15.526 -5.817 25.801 1.00 13.27 844 THR C O 1
ATOM 3971 N N . ASP C 1 205 ? -16.416 -6.721 23.927 1.00 12.14 845 ASP C N 1
ATOM 3972 C CA . ASP C 1 205 ? -15.216 -6.503 23.117 1.00 14.32 845 ASP C CA 1
ATOM 3973 C C . ASP C 1 205 ? -15.224 -5.124 22.441 1.00 12.74 845 ASP C C 1
ATOM 3974 O O . ASP C 1 205 ? -16.261 -4.687 21.934 1.00 13.49 845 ASP C O 1
ATOM 3979 N N . ALA C 1 206 ? -14.070 -4.456 22.394 1.00 11.87 846 ALA C N 1
ATOM 3980 C CA . ALA C 1 206 ? -13.944 -3.230 21.603 1.00 11.23 846 ALA C CA 1
ATOM 3981 C C . ALA C 1 206 ? -14.179 -3.527 20.125 1.00 14.50 846 ALA C C 1
ATOM 3982 O O . ALA C 1 206 ? -13.947 -4.650 19.657 1.00 13.86 846 ALA C O 1
ATOM 3984 N N . ILE C 1 207 ? -14.667 -2.516 19.407 1.00 13.90 847 ILE C N 1
ATOM 3985 C CA . ILE C 1 207 ? -15.006 -2.637 17.996 1.00 14.33 847 ILE C CA 1
ATOM 3986 C C . ILE C 1 207 ? -14.048 -1.799 17.149 1.00 18.28 847 ILE C C 1
ATOM 3987 O O . ILE C 1 207 ? -13.701 -0.698 17.547 1.00 19.87 847 ILE C O 1
ATOM 3992 N N . ASN C 1 208 ? -13.611 -2.296 15.995 1.00 17.64 848 ASN C N 1
ATOM 3993 C CA . ASN C 1 208 ? -12.757 -1.460 15.160 1.00 15.18 848 ASN C CA 1
ATOM 3994 C C . ASN C 1 208 ? -13.474 -0.889 13.938 1.00 16.45 848 ASN C C 1
ATOM 3995 O O . ASN C 1 208 ? -14.633 -1.228 13.658 1.00 16.76 848 ASN C O 1
ATOM 4000 N N . GLY C 1 209 ? -12.779 -0.003 13.227 1.00 15.53 849 GLY C N 1
ATOM 4001 C CA . GLY C 1 209 ? -13.384 0.759 12.149 1.00 13.12 849 GLY C CA 1
ATOM 4002 C C . GLY C 1 209 ? -13.916 -0.059 10.983 1.00 15.23 849 GLY C C 1
ATOM 4003 O O . GLY C 1 209 ? -14.866 0.367 10.323 1.00 17.52 849 GLY C O 1
ATOM 4004 N N . SER C 1 210 ? -13.322 -1.228 10.732 1.00 15.70 850 SER C N 1
ATOM 4005 C CA . SER C 1 210 ? -13.789 -2.081 9.644 1.00 13.82 850 SER C CA 1
ATOM 4006 C C . SER C 1 210 ? -15.190 -2.593 9.961 1.00 17.18 850 SER C C 1
ATOM 4007 O O . SER C 1 210 ? -15.979 -2.872 9.050 1.00 15.49 850 SER C O 1
ATOM 4010 N N . GLN C 1 211 ? -15.513 -2.670 11.250 1.00 15.65 851 GLN C N 1
ATOM 4011 C CA . GLN C 1 211 ? -16.809 -3.175 11.677 1.00 14.79 851 GLN C CA 1
ATOM 4012 C C . GLN C 1 211 ? -17.908 -2.127 11.516 1.00 17.35 851 GLN C C 1
ATOM 4013 O O . GLN C 1 211 ? -18.968 -2.438 10.977 1.00 16.97 851 GLN C O 1
ATOM 4019 N N . LEU C 1 212 ? -17.663 -0.889 11.947 1.00 14.56 852 LEU C N 1
ATOM 4020 C CA . LEU C 1 212 ? -18.626 0.190 11.701 1.00 17.23 852 LEU C CA 1
ATOM 4021 C C . LEU C 1 212 ? -18.808 0.427 10.196 1.00 16.92 852 LEU C C 1
ATOM 4022 O O . LEU C 1 212 ? -19.909 0.742 9.739 1.00 15.88 852 LEU C O 1
ATOM 4027 N N . TYR C 1 213 ? -17.731 0.269 9.427 1.00 18.03 853 TYR C N 1
ATOM 4028 C CA . TYR C 1 213 ? -17.803 0.456 7.974 1.00 18.09 853 TYR C CA 1
ATOM 4029 C C . TYR C 1 213 ? -18.798 -0.508 7.310 1.00 18.75 853 TYR C C 1
ATOM 4030 O O . TYR C 1 213 ? -19.592 -0.096 6.467 1.00 20.03 853 TYR C O 1
ATOM 4039 N N . GLY C 1 214 ? -18.753 -1.779 7.687 1.00 15.35 854 GLY C N 1
ATOM 4040 C CA . GLY C 1 214 ? -19.712 -2.752 7.169 1.00 15.03 854 GLY C CA 1
ATOM 4041 C C . GLY C 1 214 ? -21.133 -2.337 7.483 1.00 18.74 854 GLY C C 1
ATOM 4042 O O . GLY C 1 214 ? -22.017 -2.382 6.623 1.00 17.16 854 GLY C O 1
ATOM 4043 N N . THR C 1 215 ? -21.351 -1.907 8.720 1.00 18.98 855 THR C N 1
ATOM 4044 C CA . THR C 1 215 ? -22.669 -1.457 9.162 1.00 15.05 855 THR C CA 1
ATOM 4045 C C . THR C 1 215 ? -23.157 -0.244 8.351 1.00 19.65 855 THR C C 1
ATOM 4046 O O . THR C 1 215 ? -24.312 -0.202 7.891 1.00 17.40 855 THR C O 1
ATOM 4050 N N . ASN C 1 216 ? -22.269 0.726 8.160 1.00 17.36 856 ASN C N 1
ATOM 4051 C CA . ASN C 1 216 ? -22.565 1.906 7.350 1.00 19.79 856 ASN C CA 1
ATOM 4052 C C . ASN C 1 216 ? -22.991 1.536 5.929 1.00 19.67 856 ASN C C 1
ATOM 4053 O O . ASN C 1 216 ? -23.962 2.088 5.380 1.00 19.14 856 ASN C O 1
ATOM 4058 N N . GLN C 1 217 ? -22.261 0.599 5.334 1.00 19.26 857 GLN C N 1
ATOM 4059 C CA . GLN C 1 217 ? -22.580 0.131 3.989 1.00 22.16 857 GLN C CA 1
ATOM 4060 C C . GLN C 1 217 ? -23.965 -0.478 3.919 1.00 21.77 857 GLN C C 1
ATOM 4061 O O . GLN C 1 217 ? -24.668 -0.310 2.927 1.00 23.04 857 GLN C O 1
ATOM 4067 N N . SER C 1 218 ? -24.349 -1.201 4.968 1.00 20.29 858 SER C N 1
ATOM 4068 C CA . SER C 1 218 ? -25.650 -1.858 4.985 1.00 22.58 858 SER C CA 1
ATOM 4069 C C . SER C 1 218 ? -26.776 -0.826 4.996 1.00 21.89 858 SER C C 1
ATOM 4070 O O . SER C 1 218 ? -27.846 -1.059 4.416 1.00 19.68 858 SER C O 1
ATOM 4073 N N . ILE C 1 219 ? -26.540 0.318 5.636 1.00 20.73 859 ILE C N 1
ATOM 4074 C CA . ILE C 1 219 ? -27.550 1.379 5.680 1.00 19.22 859 ILE C CA 1
ATOM 4075 C C . ILE C 1 219 ? -27.782 1.958 4.288 1.00 23.34 859 ILE C C 1
ATOM 4076 O O . ILE C 1 219 ? -28.929 2.187 3.877 1.00 21.36 859 ILE C O 1
ATOM 4081 N N . GLU C 1 220 ? -26.703 2.159 3.541 1.00 20.46 860 GLU C N 1
ATOM 4082 C CA . GLU C 1 220 ? -26.845 2.687 2.188 1.00 22.33 860 GLU C CA 1
ATOM 4083 C C . GLU C 1 220 ? -27.443 1.634 1.252 1.00 25.93 860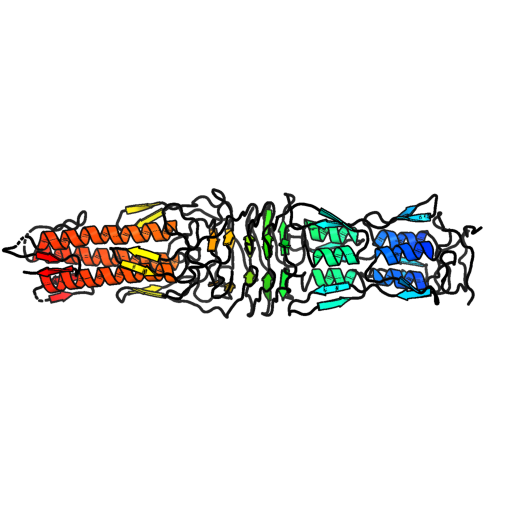 GLU C C 1
ATOM 4084 O O . GLU C 1 220 ? -28.216 1.969 0.356 1.00 25.83 860 GLU C O 1
ATOM 4090 N N . ALA C 1 221 ? -27.118 0.364 1.479 1.00 20.34 861 ALA C N 1
ATOM 4091 C CA . ALA C 1 221 ? -27.716 -0.715 0.708 1.00 22.95 861 ALA C CA 1
ATOM 4092 C C . ALA C 1 221 ? -29.237 -0.745 0.892 1.00 24.11 861 ALA C C 1
ATOM 4093 O O . ALA C 1 221 ? -29.989 -0.901 -0.076 1.00 25.23 861 ALA C O 1
ATOM 4095 N N . LEU C 1 222 ? -29.688 -0.575 2.132 1.00 22.30 862 LEU C N 1
ATOM 4096 C CA . LEU C 1 222 ? -31.117 -0.529 2.429 1.00 23.94 862 LEU C CA 1
ATOM 4097 C C . LEU C 1 222 ? -31.770 0.678 1.766 1.00 28.14 862 LEU C C 1
ATOM 4098 O O . LEU C 1 222 ? -32.894 0.597 1.262 1.00 22.49 862 LEU C O 1
ATOM 4103 N N . THR C 1 223 ? -31.051 1.796 1.769 1.00 24.95 863 THR C N 1
ATOM 4104 C CA . THR C 1 223 ? -31.545 3.038 1.185 1.00 24.51 863 THR C CA 1
ATOM 4105 C C . THR C 1 223 ? -31.800 2.884 -0.319 1.00 30.14 863 THR C C 1
ATOM 4106 O O . THR C 1 223 ? -32.813 3.367 -0.838 1.00 28.83 863 THR C O 1
ATOM 4110 N N . ASP C 1 224 ? -30.893 2.198 -1.010 1.00 26.62 864 ASP C N 1
ATOM 4111 C CA . ASP C 1 224 ? -31.067 1.915 -2.439 1.00 30.88 864 ASP C CA 1
ATOM 4112 C C . ASP C 1 224 ? -32.368 1.143 -2.693 1.00 29.30 864 ASP C C 1
ATOM 4113 O O . ASP C 1 224 ? -33.100 1.418 -3.645 1.00 28.10 864 ASP C O 1
ATOM 4118 N N . LYS C 1 225 ? -32.660 0.194 -1.814 1.00 28.33 865 LYS C N 1
ATOM 4119 C CA . LYS C 1 225 ? -33.872 -0.601 -1.917 1.00 29.00 865 LYS C CA 1
ATOM 4120 C C . LYS C 1 225 ? -35.106 0.272 -1.664 1.00 32.82 865 LYS C C 1
ATOM 4121 O O . LYS C 1 225 ? -36.137 0.118 -2.341 1.00 30.02 865 LYS C O 1
ATOM 4127 N N . MET C 1 226 ? -34.995 1.196 -0.708 1.00 27.16 866 MET C N 1
ATOM 4128 C CA . MET C 1 226 ? -36.101 2.097 -0.387 1.00 27.51 866 MET C CA 1
ATOM 4129 C C . MET C 1 226 ? -36.412 3.034 -1.558 1.00 31.54 866 MET C C 1
ATOM 4130 O O . MET C 1 226 ? -37.580 3.276 -1.875 1.00 30.28 866 MET C O 1
ATOM 4135 N N . ASN C 1 227 ? -35.371 3.571 -2.189 1.00 28.75 867 ASN C N 1
ATOM 4136 C CA . ASN C 1 227 ? -35.568 4.436 -3.350 1.00 31.24 867 ASN C CA 1
ATOM 4137 C C . ASN C 1 227 ? -36.221 3.671 -4.504 1.00 35.36 867 ASN C C 1
ATOM 4138 O O . ASN C 1 227 ? -36.994 4.241 -5.274 1.00 36.26 867 ASN C O 1
ATOM 4143 N N . SER C 1 228 ? -35.912 2.379 -4.612 1.00 33.22 868 SER C N 1
ATOM 4144 C CA . SER C 1 228 ? -36.565 1.517 -5.597 1.00 36.03 868 SER C CA 1
ATOM 4145 C C . SER C 1 228 ? -38.055 1.396 -5.301 1.00 36.66 868 SER C C 1
ATOM 4146 O O . SER C 1 228 ? -38.888 1.577 -6.186 1.00 39.94 868 SER C O 1
ATOM 4149 N N . LEU C 1 229 ? -38.369 1.079 -4.049 1.00 34.44 869 LEU C N 1
ATOM 4150 C CA . LEU C 1 229 ? -39.741 1.005 -3.560 1.00 37.00 869 LEU C CA 1
ATOM 4151 C C . LEU C 1 229 ? -40.512 2.292 -3.861 1.00 41.81 869 LEU C C 1
ATOM 4152 O O . LEU C 1 229 ? -41.636 2.251 -4.376 1.00 36.81 869 LEU C O 1
ATOM 4157 N N . GLY C 1 230 ? -39.898 3.432 -3.565 1.00 34.14 870 GLY C N 1
ATOM 4158 C CA . GLY C 1 230 ? -40.534 4.711 -3.816 1.00 35.56 870 GLY C CA 1
ATOM 4159 C C . GLY C 1 230 ? -40.832 4.947 -5.286 1.00 40.19 870 GLY C C 1
ATOM 4160 O O . GLY C 1 230 ? -41.946 5.350 -5.646 1.00 39.05 870 GLY C O 1
ATOM 4161 N N . ASN C 1 231 ? -39.841 4.690 -6.136 1.00 36.15 871 ASN C N 1
ATOM 4162 C CA . ASN C 1 231 ? -39.983 4.925 -7.569 1.00 37.75 871 ASN C CA 1
ATOM 4163 C C . ASN C 1 231 ? -40.965 3.971 -8.247 1.00 41.57 871 ASN C C 1
ATOM 4164 O O . ASN C 1 231 ? -41.776 4.400 -9.070 1.00 45.47 871 ASN C O 1
ATOM 4169 N N . THR C 1 232 ? -40.905 2.685 -7.907 1.00 43.78 872 THR C N 1
ATOM 4170 C CA . THR C 1 232 ? -41.794 1.707 -8.539 1.00 41.02 872 THR C CA 1
ATOM 4171 C C . THR C 1 232 ? -43.250 1.947 -8.136 1.00 46.13 872 THR C C 1
ATOM 4172 O O . THR C 1 232 ? -44.161 1.770 -8.949 1.00 49.57 872 THR C O 1
ATOM 4176 N N . VAL C 1 233 ? -43.469 2.360 -6.890 1.00 42.11 873 VAL C N 1
ATOM 4177 C CA . VAL C 1 233 ? -44.816 2.687 -6.423 1.00 45.29 873 VAL C CA 1
ATOM 4178 C C . VAL C 1 233 ? -45.370 3.899 -7.176 1.00 50.67 873 VAL C C 1
ATOM 4179 O O . VAL C 1 233 ? -46.549 3.922 -7.547 1.00 48.21 873 VAL C O 1
ATOM 4183 N N . ALA C 1 234 ? -44.514 4.892 -7.415 1.00 45.65 874 ALA C N 1
ATOM 4184 C CA . ALA C 1 234 ? -44.903 6.088 -8.166 1.00 49.40 874 ALA C CA 1
ATOM 4185 C C . ALA C 1 234 ? -45.482 5.735 -9.542 1.00 50.95 874 ALA C C 1
ATOM 4186 O O . ALA C 1 234 ? -46.421 6.379 -10.019 1.00 47.56 874 ALA C O 1
ATOM 4188 N N . ASN C 1 235 ? -44.918 4.706 -10.169 1.00 54.36 875 ASN C N 1
ATOM 4189 C CA . ASN C 1 235 ? -45.399 4.219 -11.460 1.00 56.97 875 ASN C CA 1
ATOM 4190 C C . ASN C 1 235 ? -46.657 3.365 -11.318 1.00 54.63 875 ASN C C 1
ATOM 4191 O O . ASN C 1 235 ? -47.713 3.707 -11.851 1.00 57.33 875 ASN C O 1
ATOM 4196 N N . GLY C 1 238 ? -50.080 6.299 -11.421 1.00 51.38 878 GLY C N 1
ATOM 4197 C CA . GLY C 1 238 ? -49.141 7.065 -12.219 1.00 54.98 878 GLY C CA 1
ATOM 4198 C C . GLY C 1 238 ? -49.660 8.435 -12.593 1.00 54.68 878 GLY C C 1
ATOM 4199 O O . GLY C 1 238 ? -50.032 9.214 -11.719 1.00 58.85 878 GLY C O 1
ATOM 4200 N N . SER C 1 239 ? -49.686 8.719 -13.894 1.00 57.01 879 SER C N 1
ATOM 4201 C CA . SER C 1 239 ? -50.183 9.995 -14.434 1.00 50.55 879 SER C CA 1
ATOM 4202 C C . SER C 1 239 ? -49.546 11.228 -13.779 1.00 49.74 879 SER C C 1
ATOM 4203 O O . SER C 1 239 ? -50.220 11.990 -13.092 1.00 43.24 879 SER C O 1
ATOM 4206 N N . GLY C 1 240 ? -48.252 11.430 -14.009 1.00 41.99 880 GLY C N 1
ATOM 4207 C CA . GLY C 1 240 ? -47.551 12.582 -13.467 1.00 42.46 880 GLY C CA 1
ATOM 4208 C C . GLY C 1 240 ? -46.997 12.369 -12.066 1.00 44.22 880 GLY C C 1
ATOM 4209 O O . GLY C 1 240 ? -46.323 13.244 -11.518 1.00 41.83 880 GLY C O 1
ATOM 4210 N N . ALA C 1 241 ? -47.277 11.205 -11.489 1.00 37.44 881 ALA C N 1
ATOM 4211 C CA . ALA C 1 241 ? -46.837 10.882 -10.134 1.00 39.93 881 ALA C CA 1
ATOM 4212 C C . ALA C 1 241 ? -45.317 10.785 -10.057 1.00 42.76 881 ALA C C 1
ATOM 4213 O O . ALA C 1 241 ? -44.655 10.504 -11.059 1.00 41.07 881 ALA C O 1
ATOM 4215 N N . SER C 1 242 ? -44.764 11.014 -8.867 1.00 40.22 882 SER C N 1
ATOM 4216 C CA . SER C 1 242 ? -43.315 11.058 -8.700 1.00 35.64 882 SER C CA 1
ATOM 4217 C C . SER C 1 242 ? -42.880 10.661 -7.292 1.00 36.07 882 SER C C 1
ATOM 4218 O O . SER C 1 242 ? -43.683 10.665 -6.357 1.00 35.28 882 SER C O 1
ATOM 4221 N N . TYR C 1 243 ? -41.603 10.318 -7.156 1.00 37.91 883 TYR C N 1
ATOM 4222 C CA . TYR C 1 243 ? -41.015 9.996 -5.863 1.00 30.19 883 TYR C CA 1
ATOM 4223 C C . TYR C 1 243 ? -39.782 10.849 -5.638 1.00 32.30 883 TYR C C 1
ATOM 4224 O O . TYR C 1 243 ? -38.948 10.993 -6.534 1.00 31.59 883 TYR C O 1
ATOM 4233 N N . ASN C 1 244 ? -39.664 11.398 -4.434 1.00 29.61 884 ASN C N 1
ATOM 4234 C CA . ASN C 1 244 ? -38.536 12.254 -4.082 1.00 29.43 884 ASN C CA 1
ATOM 4235 C C . ASN C 1 244 ? -37.640 11.594 -3.024 1.00 30.12 884 ASN C C 1
ATOM 4236 O O . ASN C 1 244 ? -38.005 11.545 -1.852 1.00 30.00 884 ASN C O 1
ATOM 4241 N N . PRO C 1 245 ? -36.463 11.087 -3.435 1.00 29.94 885 PRO C N 1
ATOM 4242 C CA . PRO C 1 245 ? -35.541 10.442 -2.485 1.00 31.95 885 PRO C CA 1
ATOM 4243 C C . PRO C 1 245 ? -35.041 11.374 -1.380 1.00 30.87 885 PRO C C 1
ATOM 4244 O O . PRO C 1 245 ? -34.620 10.895 -0.323 1.00 30.93 885 PRO C O 1
ATOM 4248 N N . GLN C 1 246 ? -35.088 12.681 -1.624 1.00 32.38 886 GLN C N 1
ATOM 4249 C CA . GLN C 1 246 ? -34.631 13.679 -0.654 1.00 36.07 886 GLN C CA 1
ATOM 4250 C C . GLN C 1 246 ? -35.514 13.697 0.599 1.00 35.85 886 GLN C C 1
ATOM 4251 O O . GLN C 1 246 ? -35.048 14.015 1.699 1.00 33.25 886 GLN C O 1
ATOM 4257 N N . THR C 1 247 ? -36.785 13.342 0.427 1.00 31.84 887 THR C N 1
ATOM 4258 C CA . THR C 1 247 ? -37.755 13.393 1.516 1.00 30.11 887 THR C CA 1
ATOM 4259 C C . THR C 1 247 ? -38.422 12.042 1.758 1.00 32.00 887 THR C C 1
ATOM 4260 O O . THR C 1 247 ? -38.991 11.812 2.827 1.00 30.46 887 THR C O 1
ATOM 4264 N N . GLY C 1 248 ? -38.375 11.167 0.752 1.00 29.78 888 GLY C N 1
ATOM 4265 C CA . GLY C 1 248 ? -39.078 9.892 0.798 1.00 27.94 888 GLY C CA 1
ATOM 4266 C C . GLY C 1 248 ? -40.530 9.959 0.326 1.00 37.05 888 GLY C C 1
ATOM 4267 O O . GLY C 1 248 ? -41.182 8.925 0.135 1.00 30.04 888 GLY C O 1
ATOM 4268 N N . ALA C 1 249 ? -41.033 11.173 0.121 1.00 29.32 889 ALA C N 1
ATOM 4269 C CA . ALA C 1 249 ? -42.445 11.371 -0.194 1.00 28.89 889 ALA C CA 1
ATOM 4270 C C . ALA C 1 249 ? -42.781 11.003 -1.638 1.00 34.34 889 ALA C C 1
ATOM 4271 O O . ALA C 1 249 ? -42.051 11.353 -2.570 1.00 32.47 889 ALA C O 1
ATOM 4273 N N . VAL C 1 250 ? -43.890 10.287 -1.810 1.00 33.35 890 VAL C N 1
ATOM 4274 C CA . VAL C 1 250 ? -44.478 10.081 -3.126 1.00 36.84 890 VAL C CA 1
ATOM 4275 C C . VAL C 1 250 ? -45.487 11.193 -3.403 1.00 35.07 890 VAL C C 1
ATOM 4276 O O . VAL C 1 250 ? -46.331 11.503 -2.557 1.00 37.47 890 VAL C O 1
ATOM 4280 N N . ASN C 1 251 ? -45.393 11.802 -4.580 1.00 35.14 891 ASN C N 1
ATOM 4281 C CA . ASN C 1 251 ? -46.380 12.799 -4.985 1.00 34.89 891 ASN C CA 1
ATOM 4282 C C . ASN C 1 251 ? -47.330 12.185 -6.015 1.00 40.62 891 ASN C C 1
ATOM 4283 O O . ASN C 1 251 ? -46.903 11.805 -7.107 1.00 39.54 891 ASN C O 1
ATOM 4288 N N . GLY C 1 252 ? -48.609 12.068 -5.656 1.00 39.91 892 GLY C N 1
ATOM 4289 C CA . GLY C 1 252 ? -49.607 11.492 -6.544 1.00 41.29 892 GLY C CA 1
ATOM 4290 C C . GLY C 1 252 ? -50.969 12.151 -6.415 1.00 40.15 892 GLY C C 1
ATOM 4291 O O . GLY C 1 252 ? -51.985 11.592 -6.837 1.00 49.03 892 GLY C O 1
#

Radius of gyration: 33.77 Å; Cα contacts (8 Å, |Δi|>4): 2077; chains: 3; bounding box: 110×35×87 Å

Organism: Burkholderia pseudomallei (strain K96243) (NCBI:txid272560)

Nearest PDB structures (foldseek):
  4usx-assembly1_B  TM=1.005E+00  e=2.811E-41  Burkholderia pseudomallei K96243
  4usx-assembly1_C  TM=9.851E-01  e=8.333E-39  Burkholderia pseudomallei K96243
  4usx-assembly1_A  TM=9.911E-01  e=5.226E-38  Burkholderia pseudomallei K96243
  3laa-assembly1_A  TM=9.549E-01  e=4.569E-20  Burkholderia pseudomallei 1710b
  3la9-assembly1_A  TM=9.514E-01  e=2.535E-19  Burkholderia pseudomallei 1710b

B-factor: mean 21.1, std 9.83, range [8.53, 68.13]

Solvent-accessible surface area: 22741 Å² total; per-residue (Å²): 125,96,28,54,126,76,3,16,52,0,38,55,68,46,2,0,1,4,13,38,6,0,19,34,1,3,94,1,1,11,30,59,13,43,25,57,112,170,79,1,59,35,76,58,5,60,4,46,4,46,31,9,83,41,64,73,48,105,32,36,40,1,5,31,0,7,85,15,3,7,49,44,4,0,36,2,1,0,1,54,18,138,97,88,17,0,56,1,82,6,60,23,0,0,0,0,0,1,62,0,30,0,66,37,63,10,1,0,0,2,0,19,27,0,54,3,86,150,25,50,46,20,126,44,15,82,3,56,73,71,83,24,82,17,16,14,36,100,21,71,4,0,3,0,3,0,13,119,55,57,13,1,5,6,17,19,0,0,0,0,144,39,19,131,98,8,20,4,2,1,0,0,1,0,0,66,1,0,13,67,2,2,72,39,4,7,96,50,0,37,39,1,0,74,47,32,34,163,101,24,65,68,166,68,0,29,11,103,102,63,97,22,53,110,80,2,20,59,0,43,50,69,45,2,0,1,5,12,36,7,0,21,39,1,2,92,1,3,11,29,60,12,46,24,57,116,164,84,0,60,32,77,61,3,60,4,50,5,44,30,10,83,41,69,69,49,104,32,36,41,1,6,33,0,8,85,15,3,6,53,46,5,0,36,2,2,0,2,56,18,135,98,85,18,0,54,2,78,5,62,25,0,0,0,0,0,0,62,0,31,0,63,37,65,6,1,0,0,2,0,23,23,0,58,5,82,147,29,48,39,21,124,42,14,86,3,48,72,73,84,23,70,16,17,14,39,93,27,88,3,1,3,0,2,0,16,121,57,60,12,2,4,6,18,16,0,0,0,0,148,38,21,122,99,8,21,4,2,1,0,0,1,0,0,66,2,0,15,70,4,1,72,47,8,8,97,25,0,36,32,0,0,71,30,1,7,121,85,130,105,87,21,63,75,151,63,0,30,35,102,69,98,23,54,124,78,3,17,59,0,41,51,70,49,1,1,1,5,12,38,6,0,18,36,1,2,91,1,2,10,29,63,11,44,28,43,100,172,82,0,58,31,68,67,4,60,4,48,4,45,30,10,82,40,68,72,47,102,32,35,40,1,7,32,0,9,85,16,2,7,48,46,4,0,37,2,1,0,2,56,18,135,104,86,20,0,58,1,78,7,62,24,0,0,0,0,0,0,64,0,32,0,66,32,61,6,1,0,0,3,0,21,24,0,52,3,88,135,19,49,43,20,122,43,14,82,3,54,72,72,78,24,82,17,15,14,34,98,23,87,4,1,3,0,3,0,14,119,50,57,12,1,3,6,17,16,0,0,0,0,150,39,20,137,98,9,22,5,2,1,0,0,1,0,0,65,2,0,15,68,3,2,72,44,5,14,97,43,0,36,38,1,0,72,41,30,8,138,68,132,78,29,56,20,72,66,136,64,0,29,17,104,105

InterPro domains:
  IPR005594 Trimeric autotransporter adhesin YadA-like, C-terminal membrane anchor domain [PF03895] (1032-1090)
  IPR008635 Trimeric autotransporter adhesin YadA-like, stalk domain [PF05662] (479-513)
  IPR008635 Trimeric autotransporter adhesin YadA-like, stalk domain [PF05662] (606-646)
  IPR008635 Trimeric autotransporter adhesin YadA-like, stalk domain [PF05662] (682-709)
  IPR008635 Trimeric autotransporter adhesin 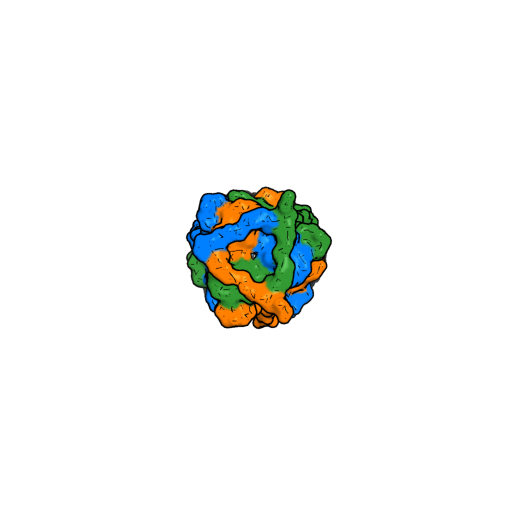YadA-like, stalk domain [PF05662] (831-872)
  IPR008635 Trimeric autotransporter adhesin YadA-like, stalk domain [PF05662] (970-1009)
  IPR008640 Trimeric autotransporter adhesin YadA-like, head domain [PF05658] (107-130)
  IPR008640 Trimeric autotransporter adhesin YadA-like, head domain [PF05658] (346-368)
  IPR008640 Trimeric autotransporter adhesin YadA-like, head domain [PF05658] (765-791)
  IPR008640 Trimeric autotransporter adhesin YadA-like, head domain [PF05658] (925-951)
  IPR011049 Serralysin-like metalloprotease, C-terminal [G3DSA:2.150.10.10] (60-205)
  IPR011049 Serralysin-like metalloprotease, C-terminal [G3DSA:2.150.10.10] (329-482)
  IPR011049 Serralysin-like metalloprotease, C-terminal [G3DSA:2.150.10.10] (564-632)
  IPR011049 Serralysin-like metalloprotease, C-terminal [G3DSA:2.150.10.10] (633-702)
  IPR011049 Serralysin-like metalloprotease, C-terminal [G3DSA:2.150.10.10] (703-857)
  IPR011049 Serralysin-like metalloprotease, C-terminal [G3DSA:2.150.10.10] (858-991)
  IPR011049 Serralysin-like metalloprotease, C-terminal [SSF101967] (71-204)
  IPR011049 Serralysin-like metalloprotease, C-terminal [SSF101967] (337-506)
  IPR011049 Serralysin-like metalloprotease, C-terminal [SSF101967] (665-702)
  IPR011049 Serralysin-like metalloprotease, C-terminal [SSF101967] (756-857)